Protein AF-0000000083083832 (afdb_homodimer)

Solvent-accessible surface area (backbone atoms only — not comparable to full-atom values): 29879 Å² total; per-residue (Å²): 130,64,40,68,63,53,58,75,76,55,56,65,69,58,46,46,51,51,30,51,52,35,50,40,64,41,46,78,62,74,61,56,59,35,73,31,31,33,68,53,80,40,39,27,40,30,32,33,64,40,65,42,25,43,28,40,63,69,58,39,48,31,32,31,52,76,46,65,32,46,76,48,71,73,54,61,58,45,36,78,41,62,53,75,33,76,40,30,37,38,38,29,31,35,31,36,52,62,66,36,41,63,63,30,46,33,49,29,16,44,12,12,10,14,8,28,44,20,30,52,43,41,50,48,36,49,71,62,72,37,86,53,40,45,25,36,48,75,47,35,52,62,71,37,42,70,50,41,40,49,7,17,46,47,19,67,18,39,38,61,52,81,35,52,68,60,36,42,69,40,39,66,54,37,21,62,57,38,70,31,57,46,55,23,36,41,41,41,47,64,65,35,52,94,81,38,52,34,34,35,50,31,82,46,56,70,51,44,49,43,29,48,74,40,61,35,46,28,39,30,42,47,61,54,53,50,72,57,39,54,53,38,32,45,57,45,37,74,77,39,68,81,46,41,30,29,41,33,56,94,53,43,79,87,52,41,52,62,63,55,44,93,54,38,44,31,42,34,26,50,54,36,54,46,42,27,52,47,40,46,62,48,77,43,61,43,59,87,93,53,79,79,77,79,78,68,71,82,124,128,65,38,68,63,52,58,76,74,54,55,65,70,58,45,45,51,50,31,51,51,35,49,41,65,41,46,77,61,74,60,58,58,35,74,31,30,33,66,52,82,38,40,26,40,29,32,34,63,40,64,41,25,42,27,42,61,69,59,38,48,32,30,32,51,76,46,65,33,48,76,47,71,72,55,64,58,44,36,78,42,63,54,76,32,77,40,31,35,38,36,26,32,34,28,34,51,62,65,34,41,63,63,30,44,34,47,30,15,43,12,13,10,12,8,28,44,20,32,52,44,41,50,47,37,47,72,63,71,36,86,51,41,44,24,36,48,75,46,34,52,63,74,38,42,70,51,41,41,49,8,18,45,47,20,66,17,39,41,59,51,80,36,53,67,61,35,42,68,41,38,67,54,36,20,62,56,39,71,31,58,46,54,22,37,41,41,40,45,63,65,34,53,94,82,38,53,33,35,35,49,31,83,44,56,70,50,44,48,43,29,48,76,40,60,34,46,28,39,32,42,47,60,55,54,50,72,60,41,53,52,37,32,45,58,46,37,73,76,39,70,81,47,42,30,30,40,32,55,92,53,44,80,86,54,40,52,62,63,54,44,93,54,38,44,32,43,33,27,50,53,35,52,46,40,27,51,47,42,46,64,49,76,41,61,43,59,88,92,54,78,78,76,78,78,68,71,83,125

Structure (mmCIF, N/CA/C/O backbone):
data_AF-0000000083083832-model_v1
#
loop_
_entity.id
_entity.type
_entity.pdbx_description
1 polymer 'Nicotinate-nucleotide pyrophosphorylase'
#
loop_
_atom_site.group_PDB
_atom_site.id
_atom_site.type_symbol
_atom_site.label_atom_id
_atom_site.label_alt_id
_atom_site.label_comp_id
_atom_site.label_asym_id
_atom_site.label_entity_id
_atom_site.label_seq_id
_atom_site.pdbx_PDB_ins_code
_atom_site.Cartn_x
_atom_site.Cartn_y
_atom_site.Cartn_z
_atom_site.occupancy
_atom_site.B_iso_or_equiv
_atom_site.auth_seq_id
_atom_site.auth_comp_id
_atom_site.auth_asym_id
_atom_site.auth_atom_id
_atom_site.pdbx_PDB_model_num
ATOM 1 N N . MET A 1 1 ? 22.641 -7.805 -8.258 1 63.34 1 MET A N 1
ATOM 2 C CA . MET A 1 1 ? 22.625 -6.77 -9.281 1 63.34 1 MET A CA 1
ATOM 3 C C . MET A 1 1 ? 22.922 -5.398 -8.68 1 63.34 1 MET A C 1
ATOM 5 O O . MET A 1 1 ? 22.547 -5.129 -7.535 1 63.34 1 MET A O 1
ATOM 9 N N . ASP A 1 2 ? 23.719 -4.633 -9.359 1 77.25 2 ASP A N 1
ATOM 10 C CA . ASP A 1 2 ? 24.016 -3.271 -8.914 1 77.25 2 ASP A CA 1
ATOM 11 C C . ASP A 1 2 ? 22.75 -2.422 -8.883 1 77.25 2 ASP A C 1
ATOM 13 O O . ASP A 1 2 ? 22.109 -2.199 -9.914 1 77.25 2 ASP A O 1
ATOM 17 N N . PRO A 1 3 ? 22.328 -2.035 -7.75 1 84.69 3 PRO A N 1
ATOM 18 C CA . PRO A 1 3 ? 21.078 -1.288 -7.613 1 84.69 3 PRO A CA 1
ATOM 19 C C . PRO A 1 3 ? 21.047 -0.027 -8.477 1 84.69 3 PRO A C 1
ATOM 21 O O . PRO A 1 3 ? 19.984 0.397 -8.914 1 84.69 3 PRO A O 1
ATOM 24 N N . GLU A 1 4 ? 22.219 0.484 -8.828 1 77.69 4 GLU A N 1
ATOM 25 C CA . GLU A 1 4 ? 22.234 1.71 -9.617 1 77.69 4 GLU A CA 1
ATOM 26 C C . GLU A 1 4 ? 21.766 1.449 -11.047 1 77.69 4 GLU A C 1
ATOM 28 O O . GLU A 1 4 ? 21.078 2.285 -11.641 1 77.69 4 GLU A O 1
ATOM 33 N N . GLY A 1 5 ? 22.047 0.253 -11.5 1 88.62 5 GLY A N 1
ATOM 34 C CA . GLY A 1 5 ? 21.656 -0.078 -12.859 1 88.62 5 GLY A CA 1
ATOM 35 C C . GLY A 1 5 ? 20.188 -0.43 -13 1 88.62 5 GLY A C 1
ATOM 36 O O . GLY A 1 5 ? 19.641 -0.444 -14.102 1 88.62 5 GLY A O 1
ATOM 37 N N . LEU A 1 6 ? 19.547 -0.534 -11.883 1 94 6 LEU A N 1
ATOM 38 C CA . LEU A 1 6 ? 18.156 -1.012 -11.898 1 94 6 LEU A CA 1
ATOM 39 C C . LEU A 1 6 ? 17.219 0.059 -12.445 1 94 6 LEU A C 1
ATOM 41 O O . LEU A 1 6 ? 16.141 -0.257 -12.953 1 94 6 LEU A O 1
ATOM 45 N N . ALA A 1 7 ? 17.656 1.309 -12.344 1 93.25 7 ALA A N 1
ATOM 46 C CA . ALA A 1 7 ? 16.828 2.414 -12.812 1 93.25 7 ALA A CA 1
ATOM 47 C C . ALA A 1 7 ? 16.578 2.312 -14.312 1 93.25 7 ALA A C 1
ATOM 49 O O . ALA A 1 7 ? 15.578 2.834 -14.82 1 93.25 7 ALA A O 1
ATOM 50 N N . LEU A 1 8 ? 17.453 1.637 -15.047 1 94 8 LEU A N 1
ATOM 51 C CA . LEU A 1 8 ? 17.344 1.483 -16.484 1 94 8 LEU A CA 1
ATOM 52 C C . LEU A 1 8 ? 16.125 0.621 -16.844 1 94 8 LEU A C 1
ATOM 54 O O . LEU A 1 8 ? 15.664 0.638 -17.984 1 94 8 LEU A O 1
ATOM 58 N N . LEU A 1 9 ? 15.641 -0.101 -15.891 1 93.56 9 LEU A N 1
ATOM 59 C CA . LEU A 1 9 ? 14.492 -0.973 -16.125 1 93.56 9 LEU A CA 1
ATOM 60 C C . LEU A 1 9 ? 13.203 -0.164 -16.219 1 93.56 9 LEU A C 1
ATOM 62 O O . LEU A 1 9 ? 12.172 -0.68 -16.656 1 93.56 9 LEU A O 1
ATOM 66 N N . LEU A 1 10 ? 13.242 1.105 -15.766 1 96.12 10 LEU A N 1
ATOM 67 C CA . LEU A 1 10 ? 12.031 1.914 -15.641 1 96.12 10 LEU A CA 1
ATOM 68 C C . LEU A 1 10 ? 11.867 2.834 -16.844 1 96.12 10 LEU A C 1
ATOM 70 O O . LEU A 1 10 ? 12.664 3.756 -17.047 1 96.12 10 LEU A O 1
ATOM 74 N N . PRO A 1 11 ? 10.836 2.646 -17.656 1 94.88 11 PRO A N 1
ATOM 75 C CA . PRO A 1 11 ? 10.641 3.559 -18.797 1 94.88 11 PRO A CA 1
ATOM 76 C C . PRO A 1 11 ? 10.359 4.996 -18.344 1 94.88 11 PRO A C 1
ATOM 78 O O . PRO A 1 11 ? 9.438 5.238 -17.562 1 94.88 11 PRO A O 1
ATOM 81 N N . PRO A 1 12 ? 11.055 5.918 -18.875 1 94.69 12 PRO A N 1
ATOM 82 C CA . PRO A 1 12 ? 10.898 7.309 -18.438 1 94.69 12 PRO A CA 1
ATOM 83 C C . PRO A 1 12 ? 9.477 7.828 -18.609 1 94.69 12 PRO A C 1
ATOM 85 O O . PRO A 1 12 ? 8.977 8.555 -17.734 1 94.69 12 PRO A O 1
ATOM 88 N N . ALA A 1 13 ? 8.797 7.422 -19.688 1 96.31 13 ALA A N 1
ATOM 89 C CA . ALA A 1 13 ? 7.434 7.883 -19.906 1 96.31 13 ALA A CA 1
ATOM 90 C C . ALA A 1 13 ? 6.488 7.355 -18.828 1 96.31 13 ALA A C 1
ATOM 92 O O . ALA A 1 13 ? 5.578 8.062 -18.406 1 96.31 13 ALA A O 1
ATOM 93 N N . THR A 1 14 ? 6.711 6.117 -18.438 1 96.31 14 THR A N 1
ATOM 94 C CA . THR A 1 14 ? 5.898 5.523 -17.375 1 96.31 14 THR A CA 1
ATOM 95 C C . THR A 1 14 ? 6.141 6.234 -16.047 1 96.31 14 THR A C 1
ATOM 97 O O . THR A 1 14 ? 5.191 6.531 -15.312 1 96.31 14 THR A O 1
ATOM 100 N N . LEU A 1 15 ? 7.406 6.559 -15.734 1 96.5 15 LEU A N 1
ATOM 101 C CA . LEU A 1 15 ? 7.746 7.273 -14.508 1 96.5 15 LEU A CA 1
ATOM 102 C C . LEU A 1 15 ? 7.07 8.641 -14.469 1 96.5 15 LEU A C 1
ATOM 104 O O . LEU A 1 15 ? 6.484 9.016 -13.453 1 96.5 15 LEU A O 1
ATOM 108 N N . ALA A 1 16 ? 7.121 9.328 -15.547 1 97.38 16 ALA A N 1
ATOM 109 C CA . ALA A 1 16 ? 6.523 10.664 -15.633 1 97.38 16 ALA A CA 1
ATOM 110 C C . ALA A 1 16 ? 5.008 10.594 -15.461 1 97.38 16 ALA A C 1
ATOM 112 O O . ALA A 1 16 ? 4.418 11.422 -14.773 1 97.38 16 ALA A O 1
ATOM 113 N N . ALA A 1 17 ? 4.395 9.578 -16.094 1 97.62 17 ALA A N 1
ATOM 114 C CA . ALA A 1 17 ? 2.943 9.43 -16.031 1 97.62 17 ALA A CA 1
ATOM 115 C C . ALA A 1 17 ? 2.492 9.094 -14.609 1 97.62 17 ALA A C 1
ATOM 117 O O . ALA A 1 17 ? 1.48 9.609 -14.125 1 97.62 17 ALA A O 1
ATOM 118 N N . LEU A 1 18 ? 3.203 8.234 -13.961 1 97.81 18 LEU A N 1
ATOM 119 C CA . LEU A 1 18 ? 2.889 7.887 -12.578 1 97.81 18 LEU A CA 1
ATOM 120 C C . LEU A 1 18 ? 3.023 9.109 -11.672 1 97.81 18 LEU A C 1
ATOM 122 O O . LEU A 1 18 ? 2.117 9.406 -10.891 1 97.81 18 LEU A O 1
ATOM 126 N N . ALA A 1 19 ? 4.16 9.82 -11.789 1 98.5 19 ALA A N 1
ATOM 127 C CA . ALA A 1 19 ? 4.395 11.008 -10.984 1 98.5 19 ALA A CA 1
ATOM 128 C C . ALA A 1 19 ? 3.277 12.031 -11.172 1 98.5 19 ALA A C 1
ATOM 130 O O . ALA A 1 19 ? 2.754 12.578 -10.203 1 98.5 19 ALA A O 1
ATOM 131 N N . ASP A 1 20 ? 2.916 12.25 -12.422 1 98.31 20 ASP A N 1
ATOM 132 C CA . ASP A 1 20 ? 1.857 13.203 -12.742 1 98.31 20 ASP A CA 1
ATOM 133 C C . ASP A 1 20 ? 0.532 12.789 -12.109 1 98.31 20 ASP A C 1
ATOM 135 O O . ASP A 1 20 ? -0.168 13.617 -11.523 1 98.31 20 ASP A O 1
ATOM 139 N N . SER A 1 21 ? 0.198 11.5 -12.227 1 98.25 21 SER A N 1
ATOM 140 C CA . SER A 1 21 ? -1.062 11 -11.688 1 98.25 21 SER A CA 1
ATOM 141 C C . SER A 1 21 ? -1.106 11.133 -10.172 1 98.25 21 SER A C 1
ATOM 143 O O . SER A 1 21 ? -2.146 11.469 -9.602 1 98.25 21 SER A O 1
ATOM 145 N N . TRP A 1 22 ? -0.022 10.859 -9.531 1 98.56 22 TRP A N 1
ATOM 146 C CA . TRP A 1 22 ? 0.036 10.93 -8.078 1 98.56 22 TRP A CA 1
ATOM 147 C C . TRP A 1 22 ? -0.077 12.375 -7.602 1 98.56 22 TRP A C 1
ATOM 149 O O . TRP A 1 22 ? -0.753 12.656 -6.609 1 98.56 22 TRP A O 1
ATOM 159 N N . LEU A 1 23 ? 0.558 13.32 -8.312 1 98.56 23 LEU A N 1
ATOM 160 C CA . LEU A 1 23 ? 0.47 14.734 -7.973 1 98.56 23 LEU A CA 1
ATOM 161 C C . LEU A 1 23 ? -0.949 15.258 -8.18 1 98.56 23 LEU A C 1
ATOM 163 O O . LEU A 1 23 ? -1.453 16.031 -7.359 1 98.56 23 LEU A O 1
ATOM 167 N N . ARG A 1 24 ? -1.598 14.789 -9.219 1 97.69 24 ARG A N 1
ATOM 168 C CA . ARG A 1 24 ? -2.973 15.211 -9.477 1 97.69 24 ARG A CA 1
ATOM 169 C C . ARG A 1 24 ? -3.922 14.664 -8.414 1 97.69 24 ARG A C 1
ATOM 171 O O . ARG A 1 24 ? -4.879 15.336 -8.031 1 97.69 24 ARG A O 1
ATOM 178 N N . GLU A 1 25 ? -3.695 13.438 -7.973 1 97.81 25 GLU A N 1
ATOM 179 C CA . GLU A 1 25 ? -4.48 12.875 -6.875 1 97.81 25 GLU A CA 1
ATOM 180 C C . GLU A 1 25 ? -4.371 13.75 -5.625 1 97.81 25 GLU A C 1
ATOM 182 O O . GLU A 1 25 ? -5.367 13.977 -4.934 1 97.81 25 GLU A O 1
ATOM 187 N N . ASP A 1 26 ? -3.148 14.258 -5.367 1 98 26 ASP A N 1
ATOM 188 C CA . ASP A 1 26 ? -2.867 14.992 -4.137 1 98 26 ASP A CA 1
ATOM 189 C C . ASP A 1 26 ? -3.301 16.453 -4.25 1 98 26 ASP A C 1
ATOM 191 O O . ASP A 1 26 ? -3.557 17.109 -3.24 1 98 26 ASP A O 1
ATOM 195 N N . CYS A 1 27 ? -3.342 16.938 -5.496 1 97.44 27 CYS A N 1
ATOM 196 C CA . CYS A 1 27 ? -3.703 18.344 -5.734 1 97.44 27 CYS A CA 1
ATOM 197 C C . CYS A 1 27 ? -4.566 18.469 -6.984 1 97.44 27 CYS A C 1
ATOM 199 O O . CYS A 1 27 ? -4.129 19.031 -7.988 1 97.44 27 CYS A O 1
ATOM 201 N N . PRO A 1 28 ? -5.844 18.062 -6.922 1 95.12 28 PRO A N 1
ATOM 202 C CA . PRO A 1 28 ? -6.707 18.094 -8.109 1 95.12 28 PRO A CA 1
ATOM 203 C C . PRO A 1 28 ? -7.238 19.5 -8.398 1 95.12 28 PRO A C 1
ATOM 205 O O . PRO A 1 28 ? -7.699 19.766 -9.508 1 95.12 28 PRO A O 1
ATOM 208 N N . GLY A 1 29 ? -7.238 20.422 -7.418 1 94.62 29 GLY A N 1
ATOM 209 C CA . GLY A 1 29 ? -7.719 21.797 -7.543 1 94.62 29 GLY A CA 1
ATOM 210 C C . GLY A 1 29 ? -6.684 22.828 -7.148 1 94.62 29 GLY A C 1
ATOM 211 O O . GLY A 1 29 ? -5.48 22.562 -7.227 1 94.62 29 GLY A O 1
ATOM 212 N N . PRO A 1 30 ? -7.129 24 -6.824 1 93.44 30 PRO A N 1
ATOM 213 C CA . PRO A 1 30 ? -6.16 25.031 -6.441 1 93.44 30 PRO A CA 1
ATOM 214 C C . PRO A 1 30 ? -5.387 24.672 -5.176 1 93.44 30 PRO A C 1
ATOM 216 O O . PRO A 1 30 ? -5.957 24.109 -4.234 1 93.44 30 PRO A O 1
ATOM 219 N N . ASN A 1 31 ? -4.215 24.938 -5.188 1 94.75 31 ASN A N 1
ATOM 220 C CA . ASN A 1 31 ? -3.346 24.766 -4.027 1 94.75 31 ASN A CA 1
ATOM 221 C C . ASN A 1 31 ? -3.232 26.047 -3.209 1 94.75 31 ASN A C 1
ATOM 223 O O . ASN A 1 31 ? -2.297 26.828 -3.398 1 94.75 31 ASN A O 1
ATOM 227 N N . HIS A 1 32 ? -4 26.188 -2.238 1 93.12 32 HIS A N 1
ATOM 228 C CA . HIS A 1 32 ? -4.055 27.406 -1.443 1 93.12 32 HIS A CA 1
ATOM 229 C C . HIS A 1 32 ? -2.793 27.578 -0.606 1 93.12 32 HIS A C 1
ATOM 231 O O . HIS A 1 32 ? -2.346 28.703 -0.372 1 93.12 32 HIS A O 1
ATOM 237 N N . ALA A 1 33 ? -2.238 26.516 -0.199 1 93.31 33 ALA A N 1
ATOM 238 C CA . ALA A 1 33 ? -1.055 26.562 0.656 1 93.31 33 ALA A CA 1
ATOM 239 C C . ALA A 1 33 ? 0.126 27.188 -0.075 1 93.31 33 ALA A C 1
ATOM 241 O O . ALA A 1 33 ? 1.067 27.672 0.557 1 93.31 33 ALA A O 1
ATOM 242 N N . ALA A 1 34 ? 0.085 27.188 -1.36 1 94.12 34 ALA A N 1
ATOM 243 C CA . ALA A 1 34 ? 1.149 27.781 -2.166 1 94.12 34 ALA A CA 1
ATOM 244 C C . ALA A 1 34 ? 1.252 29.281 -1.918 1 94.12 34 ALA A C 1
ATOM 246 O O . ALA A 1 34 ? 2.342 29.844 -1.99 1 94.12 34 ALA A O 1
ATOM 247 N N . LEU A 1 35 ? 0.175 29.906 -1.608 1 93.12 35 LEU A N 1
ATOM 248 C CA . LEU A 1 35 ? 0.167 31.344 -1.366 1 93.12 35 LEU A CA 1
ATOM 249 C C . LEU A 1 35 ? 0.723 31.672 0.017 1 93.12 35 LEU A C 1
ATOM 251 O O . LEU A 1 35 ? 1.109 32.812 0.286 1 93.12 35 LEU A O 1
ATOM 255 N N . VAL A 1 36 ? 0.769 30.672 0.86 1 91.44 36 VAL A N 1
ATOM 256 C CA . VAL A 1 36 ? 1.348 30.828 2.189 1 91.44 36 VAL A CA 1
ATOM 257 C C . VAL A 1 36 ? 2.871 30.797 2.1 1 91.44 36 VAL A C 1
ATOM 259 O O . VAL A 1 36 ? 3.561 31.594 2.744 1 91.44 36 VAL A O 1
ATOM 262 N N . THR A 1 37 ? 3.369 29.938 1.309 1 92.5 37 THR A N 1
ATOM 263 C CA . THR A 1 37 ? 4.805 29.672 1.259 1 92.5 37 THR A CA 1
ATOM 264 C C . THR A 1 37 ? 5.488 30.578 0.244 1 92.5 37 THR A C 1
ATOM 266 O O . THR A 1 37 ? 6.652 30.953 0.417 1 92.5 37 THR A O 1
ATOM 269 N N . GLY A 1 38 ? 4.754 30.906 -0.84 1 93.12 38 GLY A N 1
ATOM 270 C CA . GLY A 1 38 ? 5.348 31.688 -1.91 1 93.12 38 GLY A CA 1
ATOM 271 C C . GLY A 1 38 ? 6.266 30.875 -2.807 1 93.12 38 GLY A C 1
ATOM 272 O O . GLY A 1 38 ? 6.293 29.641 -2.727 1 93.12 38 GLY A O 1
ATOM 273 N N . ALA A 1 39 ? 7.004 31.609 -3.688 1 94.38 39 ALA A N 1
ATOM 274 C CA . ALA A 1 39 ? 7.762 30.938 -4.738 1 94.38 39 ALA A CA 1
ATOM 275 C C . ALA A 1 39 ? 9.25 31.266 -4.645 1 94.38 39 ALA A C 1
ATOM 277 O O . ALA A 1 39 ? 9.984 31.109 -5.617 1 94.38 39 ALA A O 1
ATOM 278 N N . ALA A 1 40 ? 9.688 31.75 -3.492 1 94.19 40 ALA A N 1
ATOM 279 C CA . ALA A 1 40 ? 11.109 32.062 -3.346 1 94.19 40 ALA A CA 1
ATOM 280 C C . ALA A 1 40 ? 11.953 30.797 -3.471 1 94.19 40 ALA A C 1
ATOM 282 O O . ALA A 1 40 ? 11.523 29.703 -3.076 1 94.19 40 ALA A O 1
ATOM 283 N N . PRO A 1 41 ? 13.125 30.969 -4.078 1 95.38 41 PRO A N 1
ATOM 284 C CA . PRO A 1 41 ? 14.016 29.812 -4.102 1 95.38 41 PRO A CA 1
ATOM 285 C C . PRO A 1 41 ? 14.281 29.25 -2.707 1 95.38 41 PRO A C 1
ATOM 287 O O . PRO A 1 41 ? 14.445 30 -1.749 1 95.38 41 PRO A O 1
ATOM 290 N N . ALA A 1 42 ? 14.242 27.938 -2.623 1 95.5 42 ALA A N 1
ATOM 291 C CA . ALA A 1 42 ? 14.414 27.266 -1.337 1 95.5 42 ALA A CA 1
ATOM 292 C C . ALA A 1 42 ? 15.148 25.938 -1.503 1 95.5 42 ALA A C 1
ATOM 294 O O . ALA A 1 42 ? 15.375 25.484 -2.627 1 95.5 42 ALA A O 1
ATOM 295 N N . GLN A 1 43 ? 15.578 25.438 -0.374 1 96.19 43 GLN A N 1
ATOM 296 C CA . GLN A 1 43 ? 16.234 24.141 -0.305 1 96.19 43 GLN A CA 1
ATOM 297 C C . GLN A 1 43 ? 15.695 23.297 0.852 1 96.19 43 GLN A C 1
ATOM 299 O O . GLN A 1 43 ? 15.352 23.844 1.905 1 96.19 43 GLN A O 1
ATOM 304 N N . ALA A 1 44 ? 15.633 22.062 0.589 1 97.25 44 ALA A N 1
ATOM 305 C CA . ALA A 1 44 ? 15.188 21.125 1.619 1 97.25 44 ALA A CA 1
ATOM 306 C C . ALA A 1 44 ? 16.109 19.922 1.711 1 97.25 44 ALA A C 1
ATOM 308 O O . ALA A 1 44 ? 16.656 19.469 0.701 1 97.25 44 ALA A O 1
ATOM 309 N N . ALA A 1 45 ? 16.312 19.453 2.889 1 97.75 45 ALA A N 1
ATOM 310 C CA . ALA A 1 45 ? 17.094 18.25 3.133 1 97.75 45 ALA A CA 1
ATOM 311 C C . ALA A 1 45 ? 16.188 17.047 3.387 1 97.75 45 ALA A C 1
ATOM 313 O O . ALA A 1 45 ? 15.25 17.125 4.184 1 97.75 45 ALA A O 1
ATOM 314 N N . LEU A 1 46 ? 16.453 16 2.67 1 98.12 46 LEU A N 1
ATOM 315 C CA . LEU A 1 46 ? 15.766 14.734 2.883 1 98.12 46 LEU A CA 1
ATOM 316 C C . LEU A 1 46 ? 16.484 13.891 3.934 1 98.12 46 LEU A C 1
ATOM 318 O O . LEU A 1 46 ? 17.672 13.594 3.787 1 98.12 46 LEU A O 1
ATOM 322 N N . TRP A 1 47 ? 15.719 13.484 4.934 1 97.75 47 TRP A N 1
ATOM 323 C CA . TRP A 1 47 ? 16.297 12.742 6.043 1 97.75 47 TRP A CA 1
ATOM 324 C C . TRP A 1 47 ? 15.648 11.367 6.18 1 97.75 47 TRP A C 1
ATOM 326 O O . TRP A 1 47 ? 14.422 11.242 6.129 1 97.75 47 TRP A O 1
ATOM 336 N N . ALA A 1 48 ? 16.484 10.352 6.34 1 97.56 48 ALA A N 1
ATOM 337 C CA . ALA A 1 48 ? 16 9.039 6.762 1 97.56 48 ALA A CA 1
ATOM 338 C C . ALA A 1 48 ? 15.969 8.93 8.281 1 97.56 48 ALA A C 1
ATOM 340 O O . ALA A 1 48 ? 17 9.062 8.945 1 97.56 48 ALA A O 1
ATOM 341 N N . LYS A 1 49 ? 14.812 8.633 8.789 1 95.94 49 LYS A N 1
ATOM 342 C CA . LYS A 1 49 ? 14.625 8.641 10.242 1 95.94 49 LYS A CA 1
ATOM 343 C C . LYS A 1 49 ? 14.422 7.227 10.781 1 95.94 49 LYS A C 1
ATOM 345 O O . LYS A 1 49 ? 14.219 7.035 11.977 1 95.94 49 LYS A O 1
ATOM 350 N N . SER A 1 50 ? 14.422 6.211 10.016 1 94.62 50 SER A N 1
ATOM 351 C CA . SER A 1 50 ? 14.391 4.805 10.406 1 94.62 50 SER A CA 1
ATOM 352 C C . SER A 1 50 ? 15.398 3.984 9.602 1 94.62 50 SER A C 1
ATOM 354 O O . SER A 1 50 ? 15.82 4.402 8.523 1 94.62 50 SER A O 1
ATOM 356 N N . PRO A 1 51 ? 15.875 2.896 10.148 1 97.38 51 PRO A N 1
ATOM 357 C CA . PRO A 1 51 ? 16.828 2.049 9.422 1 97.38 51 PRO A CA 1
ATOM 358 C C . PRO A 1 51 ? 16.172 1.285 8.273 1 97.38 51 PRO A C 1
ATOM 360 O O . PRO A 1 51 ? 14.961 1.078 8.273 1 97.38 51 PRO A O 1
ATOM 363 N N . GLY A 1 52 ? 17.031 0.896 7.293 1 97.94 52 GLY A N 1
ATOM 364 C CA . GLY A 1 52 ? 16.578 0.095 6.168 1 97.94 52 GLY A CA 1
ATOM 365 C C . GLY A 1 52 ? 17.422 0.287 4.922 1 97.94 52 GLY A C 1
ATOM 366 O O . GLY A 1 52 ? 18.641 0.525 5.012 1 97.94 52 GLY A O 1
ATOM 367 N N . VAL A 1 53 ? 16.766 0.072 3.803 1 98.25 53 VAL A N 1
ATOM 368 C CA . VAL A 1 53 ? 17.453 0.183 2.514 1 98.25 53 VAL A CA 1
ATOM 369 C C . VAL A 1 53 ? 16.812 1.308 1.695 1 98.25 53 VAL A C 1
ATOM 371 O O . VAL A 1 53 ? 15.594 1.368 1.551 1 98.25 53 VAL A O 1
ATOM 374 N N . LEU A 1 54 ? 17.656 2.205 1.216 1 98.25 54 LEU A N 1
ATOM 375 C CA . LEU A 1 54 ? 17.172 3.283 0.359 1 98.25 54 LEU A CA 1
ATOM 376 C C . LEU A 1 54 ? 16.734 2.742 -0.998 1 98.25 54 LEU A C 1
ATOM 378 O O . LEU A 1 54 ? 17.516 2.104 -1.7 1 98.25 54 LEU A O 1
ATOM 382 N N . ALA A 1 55 ? 15.508 2.947 -1.337 1 98.56 55 ALA A N 1
ATOM 383 C CA . ALA A 1 55 ? 14.977 2.545 -2.641 1 98.56 55 ALA A CA 1
ATOM 384 C C . ALA A 1 55 ? 13.891 3.502 -3.111 1 98.56 55 ALA A C 1
ATOM 386 O O . ALA A 1 55 ? 13.062 3.953 -2.316 1 98.56 55 ALA A O 1
ATOM 387 N N . GLY A 1 56 ? 13.922 3.803 -4.418 1 98.5 56 GLY A N 1
ATOM 388 C CA . GLY A 1 56 ? 12.867 4.609 -5.008 1 98.5 56 GLY A CA 1
ATOM 389 C C . GLY A 1 56 ? 13.352 5.953 -5.516 1 98.5 56 GLY A C 1
ATOM 390 O O . GLY A 1 56 ? 12.547 6.848 -5.789 1 98.5 56 GLY A O 1
ATOM 391 N N . ARG A 1 57 ? 14.648 6.133 -5.66 1 98.38 57 ARG A N 1
ATOM 392 C 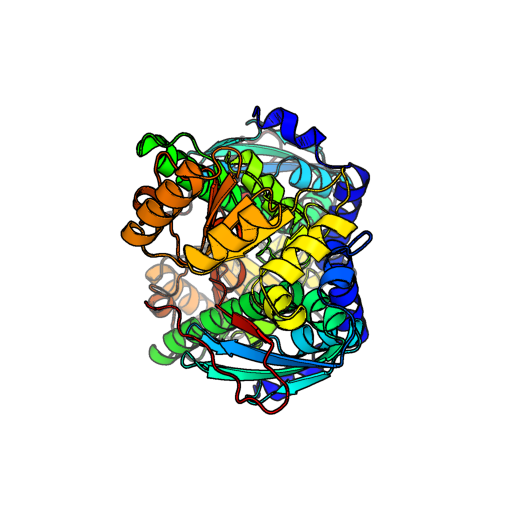CA . ARG A 1 57 ? 15.227 7.387 -6.129 1 98.38 57 ARG A CA 1
ATOM 393 C C . ARG A 1 57 ? 14.617 7.805 -7.465 1 98.38 57 ARG A C 1
ATOM 395 O O . ARG A 1 57 ? 14.25 8.969 -7.648 1 98.38 57 ARG A O 1
ATOM 402 N N . PRO A 1 58 ? 14.422 6.848 -8.414 1 98.25 58 PRO A N 1
ATOM 403 C CA . PRO A 1 58 ? 13.883 7.277 -9.711 1 98.25 58 PRO A CA 1
ATOM 404 C C . PRO A 1 58 ? 12.484 7.867 -9.594 1 98.25 58 PRO A C 1
ATOM 406 O O . PRO A 1 58 ? 12.148 8.812 -10.312 1 98.25 58 PRO A O 1
ATOM 409 N N . PHE A 1 59 ? 11.688 7.281 -8.727 1 98.75 59 PHE A N 1
ATOM 410 C CA . PHE A 1 59 ? 10.336 7.781 -8.547 1 98.75 59 PHE A CA 1
ATOM 411 C C . PHE A 1 59 ? 10.344 9.141 -7.859 1 98.75 59 PHE A C 1
ATOM 413 O O . PHE A 1 59 ? 9.602 10.047 -8.242 1 98.75 59 PHE A O 1
ATOM 420 N N . PHE A 1 60 ? 11.195 9.281 -6.797 1 98.81 60 PHE A N 1
ATOM 421 C CA . PHE A 1 60 ? 11.391 10.539 -6.098 1 98.81 60 PHE A CA 1
ATOM 422 C C . PHE A 1 60 ? 11.82 11.641 -7.066 1 98.81 60 PHE A C 1
ATOM 424 O O . PHE A 1 60 ? 11.258 12.734 -7.062 1 98.81 60 PHE A O 1
ATOM 431 N N . ASP A 1 61 ? 12.727 11.344 -7.961 1 98.56 61 ASP A N 1
ATOM 432 C CA . ASP A 1 61 ? 13.219 12.258 -8.984 1 98.56 61 ASP A CA 1
ATOM 433 C C . ASP A 1 61 ? 12.094 12.664 -9.938 1 98.56 61 ASP A C 1
ATOM 435 O O . ASP A 1 61 ? 11.953 13.844 -10.273 1 98.56 61 ASP A O 1
ATOM 439 N N . ALA A 1 62 ? 11.328 11.688 -10.375 1 98.75 62 ALA A N 1
ATOM 440 C CA . ALA A 1 62 ? 10.266 11.945 -11.344 1 98.75 62 ALA A CA 1
ATOM 441 C C . ALA A 1 62 ? 9.227 12.906 -10.773 1 98.75 62 ALA A C 1
ATOM 443 O O . ALA A 1 62 ? 8.727 13.781 -11.484 1 98.75 62 ALA A O 1
ATOM 444 N N . ILE A 1 63 ? 8.914 12.742 -9.523 1 98.88 63 ILE A N 1
ATOM 445 C CA . ILE A 1 63 ? 7.918 13.594 -8.875 1 98.88 63 ILE A CA 1
ATOM 446 C C . ILE A 1 63 ? 8.422 15.031 -8.828 1 98.88 63 ILE A C 1
ATOM 448 O O . ILE A 1 63 ? 7.715 15.961 -9.227 1 98.88 63 ILE A O 1
ATOM 452 N N . PHE A 1 64 ? 9.633 15.234 -8.352 1 98.81 64 PHE A N 1
ATOM 453 C CA . PHE A 1 64 ? 10.148 16.594 -8.203 1 98.81 64 PHE A CA 1
ATOM 454 C C . PHE A 1 64 ? 10.453 17.203 -9.562 1 98.81 64 PHE A C 1
ATOM 456 O O . PHE A 1 64 ? 10.359 18.422 -9.734 1 98.81 64 PHE A O 1
ATOM 463 N N . ALA A 1 65 ? 10.742 16.391 -10.578 1 98.38 65 ALA A N 1
ATOM 464 C CA . ALA A 1 65 ? 10.883 16.891 -11.945 1 98.38 65 ALA A CA 1
ATOM 465 C C . ALA A 1 65 ? 9.578 17.5 -12.445 1 98.38 65 ALA A C 1
ATOM 467 O O . ALA A 1 65 ? 9.586 18.516 -13.156 1 98.38 65 ALA A O 1
ATOM 468 N N . GLN A 1 66 ? 8.453 16.938 -12.094 1 98.19 66 GLN A N 1
ATOM 469 C CA . GLN A 1 66 ? 7.141 17.406 -12.539 1 98.19 66 GLN A CA 1
ATOM 470 C C . GLN A 1 66 ? 6.816 18.781 -11.953 1 98.19 66 GLN A C 1
ATOM 472 O O . GLN A 1 66 ? 5.934 19.469 -12.453 1 98.19 66 GLN A O 1
ATOM 477 N N . VAL A 1 67 ? 7.535 19.125 -10.867 1 97.75 67 VAL A N 1
ATOM 478 C CA . VAL A 1 67 ? 7.188 20.391 -10.211 1 97.75 67 VAL A CA 1
ATOM 479 C C . VAL A 1 67 ? 8.375 21.344 -10.258 1 97.75 67 VAL A C 1
ATOM 481 O O . VAL A 1 67 ? 8.539 22.188 -9.375 1 97.75 67 VAL A O 1
ATOM 484 N N . ASN A 1 68 ? 9.258 21.109 -11.141 1 96 68 ASN A N 1
ATOM 485 C CA . ASN A 1 68 ? 10.352 22.016 -11.453 1 96 68 ASN A CA 1
ATOM 486 C C . ASN A 1 68 ? 11.32 22.156 -10.273 1 96 68 ASN A C 1
ATOM 488 O O . ASN A 1 68 ? 11.719 23.266 -9.922 1 96 68 ASN A O 1
ATOM 492 N N . CYS A 1 69 ? 11.594 21.125 -9.625 1 98.12 69 CYS A N 1
ATOM 493 C CA . CYS A 1 69 ? 12.602 21.047 -8.57 1 98.12 69 CYS A CA 1
ATOM 494 C C . CYS A 1 69 ? 13.727 20.094 -8.953 1 98.12 69 CYS A C 1
ATOM 496 O O . CYS A 1 69 ? 13.547 19.25 -9.836 1 98.12 69 CYS A O 1
ATOM 498 N N . GLN A 1 70 ? 14.859 20.234 -8.312 1 98.12 70 GLN A N 1
ATOM 499 C CA . GLN A 1 70 ? 16.047 19.422 -8.602 1 98.12 70 GLN A CA 1
ATOM 500 C C . GLN A 1 70 ? 16.5 18.656 -7.367 1 98.12 70 GLN A C 1
ATOM 502 O O . GLN A 1 70 ? 16.578 19.219 -6.27 1 98.12 70 GLN A O 1
ATOM 507 N N . VAL A 1 71 ? 16.812 17.422 -7.574 1 98.62 71 VAL A N 1
ATOM 508 C CA . VAL A 1 71 ? 17.25 16.547 -6.484 1 98.62 71 VAL A CA 1
ATOM 509 C C . VAL A 1 71 ? 18.734 16.266 -6.602 1 98.62 71 VAL A C 1
ATOM 511 O O . VAL A 1 71 ? 19.25 16.016 -7.699 1 98.62 71 VAL A O 1
ATOM 514 N N . SER A 1 72 ? 19.453 16.359 -5.539 1 98.38 72 SER A N 1
ATOM 515 C CA . SER A 1 72 ? 20.859 15.945 -5.426 1 98.38 72 SER A CA 1
ATOM 516 C C . SER A 1 72 ? 21.016 14.867 -4.359 1 98.38 72 SER A C 1
ATOM 518 O O . SER A 1 72 ? 20.906 15.148 -3.164 1 98.38 72 SER A O 1
ATOM 520 N N . TRP A 1 73 ? 21.328 13.711 -4.809 1 97.94 73 TRP A N 1
ATOM 521 C CA . TRP A 1 73 ? 21.422 12.578 -3.891 1 97.94 73 TRP A CA 1
ATOM 522 C C . TRP A 1 73 ? 22.812 12.516 -3.246 1 97.94 73 TRP A C 1
ATOM 524 O O . TRP A 1 73 ? 23.828 12.734 -3.914 1 97.94 73 TRP A O 1
ATOM 534 N N . LEU A 1 74 ? 22.859 12.164 -1.967 1 97.88 74 LEU A N 1
ATOM 535 C CA . LEU A 1 74 ? 24.109 11.992 -1.221 1 97.88 74 LEU A CA 1
ATOM 536 C C . LEU A 1 74 ? 24.438 10.516 -1.062 1 97.88 74 LEU A C 1
ATOM 538 O O . LEU A 1 74 ? 25.578 10.164 -0.744 1 97.88 74 LEU A O 1
ATOM 542 N N . LEU A 1 75 ? 23.438 9.664 -1.203 1 96.75 75 LEU A N 1
ATOM 543 C CA . LEU A 1 75 ? 23.594 8.211 -1.131 1 96.75 75 LEU A CA 1
ATOM 544 C C . LEU A 1 75 ? 23.062 7.539 -2.389 1 96.75 75 LEU A C 1
ATOM 546 O O . LEU A 1 75 ? 22.031 7.961 -2.932 1 96.75 75 LEU A O 1
ATOM 550 N N . PRO A 1 76 ? 23.688 6.535 -2.83 1 96.31 76 PRO A N 1
ATOM 551 C CA . PRO A 1 76 ? 23.188 5.812 -4.004 1 96.31 76 PRO A CA 1
ATOM 552 C C . PRO A 1 76 ? 22.016 4.895 -3.682 1 96.31 76 PRO A C 1
ATOM 554 O O . PRO A 1 76 ? 21.781 4.57 -2.516 1 96.31 76 PRO A O 1
ATOM 557 N N . GLU A 1 77 ? 21.328 4.5 -4.703 1 97.25 77 GLU A N 1
ATOM 558 C CA . GLU A 1 77 ? 20.266 3.514 -4.598 1 97.25 77 GLU A CA 1
ATOM 559 C C . GLU A 1 77 ? 20.766 2.229 -3.941 1 97.25 77 GLU A C 1
ATOM 561 O O . GLU A 1 77 ? 21.859 1.759 -4.242 1 97.25 77 GLU A O 1
ATOM 566 N N . GLY A 1 78 ? 19.984 1.679 -2.982 1 97.44 78 GLY A N 1
ATOM 567 C CA . GLY A 1 78 ? 20.359 0.423 -2.35 1 97.44 78 GLY A CA 1
ATOM 568 C C . GLY A 1 78 ? 21.203 0.608 -1.105 1 97.44 78 GLY A C 1
ATOM 569 O O . GLY A 1 78 ? 21.547 -0.367 -0.438 1 97.44 78 GLY A O 1
ATOM 570 N N . SER A 1 79 ? 21.469 1.82 -0.694 1 97.19 79 SER A N 1
ATOM 571 C CA . SER A 1 79 ? 22.281 2.096 0.485 1 97.19 79 SER A CA 1
ATOM 572 C C . SER A 1 79 ? 21.578 1.647 1.761 1 97.19 79 SER A C 1
ATOM 5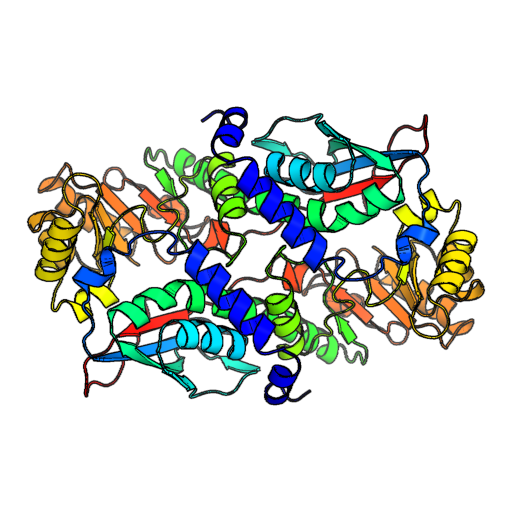74 O O . SER A 1 79 ? 20.359 1.816 1.897 1 97.19 79 SER A O 1
ATOM 576 N N . LYS A 1 80 ? 22.406 1.119 2.666 1 97.31 80 LYS A N 1
ATOM 577 C CA . LYS A 1 80 ? 21.906 0.883 4.02 1 97.31 80 LYS A CA 1
ATOM 578 C C . LYS A 1 80 ? 21.781 2.189 4.793 1 97.31 80 LYS A C 1
ATOM 580 O O . LYS A 1 80 ? 22.688 3.021 4.773 1 97.31 80 LYS A O 1
ATOM 585 N N . LEU A 1 81 ? 20.625 2.314 5.383 1 97.31 81 LEU A N 1
ATOM 586 C CA . LEU A 1 81 ? 20.328 3.553 6.098 1 97.31 81 LEU A CA 1
ATOM 587 C C . LEU A 1 81 ? 20.516 3.371 7.602 1 97.31 81 LEU A C 1
ATOM 589 O O . LEU A 1 81 ? 19.969 2.438 8.188 1 97.31 81 LEU A O 1
ATOM 593 N N . ALA A 1 82 ? 21.297 4.238 8.234 1 94.31 82 ALA A N 1
ATOM 594 C CA . ALA A 1 82 ? 21.422 4.395 9.68 1 94.31 82 ALA A CA 1
ATOM 595 C C . ALA A 1 82 ? 20.828 5.719 10.148 1 94.31 82 ALA A C 1
ATOM 597 O O . ALA A 1 82 ? 21.406 6.781 9.898 1 94.31 82 ALA A O 1
ATOM 598 N N . PRO A 1 83 ? 19.75 5.695 10.758 1 91.06 83 PRO A N 1
ATOM 599 C CA . PRO A 1 83 ? 19.078 6.941 11.117 1 91.06 83 PRO A CA 1
ATOM 600 C C . PRO A 1 83 ? 19.812 7.73 12.188 1 91.06 83 PRO A C 1
ATOM 602 O O . PRO A 1 83 ? 20.469 7.141 13.055 1 91.06 83 PRO A O 1
ATOM 605 N N . VAL A 1 84 ? 19.891 8.906 12.227 1 92.81 84 VAL A N 1
ATOM 606 C CA . VAL A 1 84 ? 19.344 9.82 11.234 1 92.81 84 VAL A CA 1
ATOM 607 C C . VAL A 1 84 ? 20.406 10.125 10.172 1 92.81 84 VAL A C 1
ATOM 609 O O . VAL A 1 84 ? 21.562 10.383 10.5 1 92.81 84 VAL A O 1
ATOM 612 N N . ALA A 1 85 ? 20.062 10.016 8.906 1 93.31 85 ALA A N 1
ATOM 613 C CA . ALA A 1 85 ? 21 10.242 7.801 1 93.31 85 ALA A CA 1
ATOM 614 C C . ALA A 1 85 ? 20.391 11.18 6.762 1 93.31 85 ALA A C 1
ATOM 616 O O . ALA A 1 85 ? 19.219 11.047 6.395 1 93.31 85 ALA A O 1
ATOM 617 N N . GLN A 1 86 ? 21.172 12.156 6.406 1 96.44 86 GLN A N 1
ATOM 618 C CA . GLN A 1 86 ? 20.766 12.945 5.246 1 96.44 86 GLN A CA 1
ATOM 619 C C . GLN A 1 86 ? 21 12.172 3.949 1 96.44 86 GLN A C 1
ATOM 621 O O . GLN A 1 86 ? 22.109 11.688 3.695 1 96.44 86 GLN A O 1
ATOM 626 N N . VAL A 1 87 ? 19.938 12.133 3.123 1 97.19 87 VAL A N 1
ATOM 627 C CA . VAL A 1 87 ? 20.047 11.219 1.993 1 97.19 87 VAL A CA 1
ATOM 628 C C . VAL A 1 87 ? 20.047 12.008 0.686 1 97.19 87 VAL A C 1
ATOM 630 O O . VAL A 1 87 ? 20.484 11.508 -0.353 1 97.19 87 VAL A O 1
ATOM 633 N N . ALA A 1 88 ? 19.531 13.219 0.721 1 98.12 88 ALA A N 1
ATOM 634 C CA . ALA A 1 88 ? 19.453 14.047 -0.481 1 98.12 88 ALA A CA 1
ATOM 635 C C . ALA A 1 88 ? 19.141 15.492 -0.128 1 98.12 88 ALA A C 1
ATOM 637 O O . ALA A 1 88 ? 18.859 15.812 1.028 1 98.12 88 ALA A O 1
ATOM 638 N N . GLU A 1 89 ? 19.312 16.281 -1.041 1 97.75 89 GLU A N 1
ATOM 639 C CA . GLU A 1 89 ? 18.844 17.672 -1.014 1 97.75 89 GLU A CA 1
ATOM 640 C C . GLU A 1 89 ? 17.969 17.969 -2.225 1 97.75 89 GLU A C 1
ATOM 642 O O . GLU A 1 89 ? 18.219 17.469 -3.322 1 97.75 89 GLU A O 1
ATOM 647 N N . VAL A 1 90 ? 16.953 18.734 -2.004 1 98.19 90 VAL A N 1
ATOM 648 C CA . VAL A 1 90 ? 16.062 19.172 -3.074 1 98.19 90 VAL A CA 1
ATOM 649 C C . VAL A 1 90 ? 16.047 20.703 -3.137 1 98.19 90 VAL A C 1
ATOM 651 O O . VAL A 1 90 ? 15.977 21.375 -2.104 1 98.19 90 VAL A O 1
ATOM 654 N N . ARG A 1 91 ? 16.109 21.219 -4.348 1 97.75 91 ARG A N 1
ATOM 655 C CA . ARG A 1 91 ? 16.094 22.672 -4.551 1 97.75 91 ARG A CA 1
ATOM 656 C C . ARG A 1 91 ? 15.008 23.062 -5.555 1 97.75 91 ARG A C 1
ATOM 658 O O . ARG A 1 91 ? 14.719 22.312 -6.488 1 97.75 91 ARG A O 1
ATOM 665 N N . GLY A 1 92 ? 14.422 24.219 -5.348 1 97.06 92 GLY A N 1
ATOM 666 C CA . GLY A 1 92 ? 13.398 24.766 -6.227 1 97.06 92 GLY A CA 1
ATOM 667 C C . GLY A 1 92 ? 12.531 25.812 -5.555 1 97.06 92 GLY A C 1
ATOM 668 O O . GLY A 1 92 ? 12.82 26.234 -4.434 1 97.06 92 GLY A O 1
ATOM 669 N N . PRO A 1 93 ? 11.516 26.297 -6.297 1 96.38 93 PRO A N 1
ATOM 670 C CA . PRO A 1 93 ? 10.586 27.219 -5.641 1 96.38 93 PRO A CA 1
ATOM 671 C C . PRO A 1 93 ? 9.914 26.609 -4.418 1 96.38 93 PRO A C 1
ATOM 673 O O . PRO A 1 93 ? 9.555 25.422 -4.434 1 96.38 93 PRO A O 1
ATOM 676 N N . ALA A 1 94 ? 9.758 27.375 -3.361 1 95.62 94 ALA A N 1
ATOM 677 C CA . ALA A 1 94 ? 9.258 26.875 -2.08 1 95.62 94 ALA A CA 1
ATOM 678 C C . ALA A 1 94 ? 7.906 26.188 -2.246 1 95.62 94 ALA A C 1
ATOM 680 O O . ALA A 1 94 ? 7.707 25.078 -1.751 1 95.62 94 ALA A O 1
ATOM 681 N N . HIS A 1 95 ? 6.973 26.828 -2.965 1 95.94 95 HIS A N 1
ATOM 682 C CA . HIS A 1 95 ? 5.637 26.266 -3.115 1 95.94 95 HIS A CA 1
ATOM 683 C C . HIS A 1 95 ? 5.684 24.953 -3.902 1 95.94 95 HIS A C 1
ATOM 685 O O . HIS A 1 95 ? 4.852 24.062 -3.689 1 95.94 95 HIS A O 1
ATOM 691 N N . CYS A 1 96 ? 6.652 24.766 -4.793 1 97.56 96 CYS A N 1
ATOM 692 C CA . CYS A 1 96 ? 6.805 23.547 -5.578 1 97.56 96 CYS A CA 1
ATOM 693 C C . CYS A 1 96 ? 7.418 22.422 -4.738 1 97.56 96 CYS A C 1
ATOM 695 O O . CYS A 1 96 ? 7.016 21.266 -4.855 1 97.56 96 CYS A O 1
ATOM 697 N N . LEU A 1 97 ? 8.422 22.812 -3.895 1 97.31 97 LEU A N 1
ATOM 698 C CA . LEU A 1 97 ? 9.016 21.844 -2.975 1 97.31 97 LEU A CA 1
ATOM 699 C C . LEU A 1 97 ? 7.941 21.219 -2.084 1 97.31 97 LEU A C 1
ATOM 701 O O . LEU A 1 97 ? 7.891 20 -1.931 1 97.31 97 LEU A O 1
ATOM 705 N N . LEU A 1 98 ? 7.086 22.062 -1.604 1 97.19 98 LEU A N 1
ATOM 706 C CA . LEU A 1 98 ? 6.086 21.609 -0.645 1 97.19 98 LEU A CA 1
ATOM 707 C C . LEU A 1 98 ? 4.938 20.891 -1.354 1 97.19 98 LEU A C 1
ATOM 709 O O . LEU A 1 98 ? 4.289 20.016 -0.776 1 97.19 98 LEU A O 1
ATOM 713 N N . LEU A 1 99 ? 4.676 21.25 -2.666 1 97.56 99 LEU A N 1
ATOM 714 C CA . LEU A 1 99 ? 3.703 20.547 -3.49 1 97.56 99 LEU A CA 1
ATOM 715 C C . LEU A 1 99 ? 4.117 19.094 -3.699 1 97.56 99 LEU A C 1
ATOM 717 O O . LEU A 1 99 ? 3.277 18.188 -3.668 1 97.56 99 LEU A O 1
ATOM 721 N N . GLY A 1 100 ? 5.379 18.844 -3.908 1 98.44 100 GLY A N 1
ATOM 722 C CA . GLY A 1 100 ? 5.867 17.516 -4.203 1 98.44 100 GLY A CA 1
ATOM 723 C C . GLY A 1 100 ? 6.207 16.719 -2.961 1 98.44 100 GLY A C 1
ATOM 724 O O . GLY A 1 100 ? 6.352 15.492 -3.021 1 98.44 100 GLY A O 1
ATOM 725 N N . GLU A 1 101 ? 6.258 17.297 -1.81 1 98.5 101 GLU A N 1
ATOM 726 C CA . GLU A 1 101 ? 6.844 16.734 -0.598 1 98.5 101 GLU A CA 1
ATOM 727 C C . GLU A 1 101 ? 6.141 15.453 -0.186 1 98.5 101 GLU A C 1
ATOM 729 O O . GLU A 1 101 ? 6.758 14.383 -0.141 1 98.5 101 GLU A O 1
ATOM 734 N N . ARG A 1 102 ? 4.836 15.516 0.088 1 98.19 102 ARG A N 1
ATOM 735 C CA . ARG A 1 102 ? 4.129 14.383 0.679 1 98.19 102 ARG A CA 1
ATOM 736 C C . ARG A 1 102 ? 4.07 13.211 -0.292 1 98.19 102 ARG A C 1
ATOM 738 O O . ARG A 1 102 ? 4.293 12.062 0.098 1 98.19 102 ARG A O 1
ATOM 745 N N . VAL A 1 103 ? 3.82 13.477 -1.593 1 98.69 103 VAL A N 1
ATOM 746 C CA . VAL A 1 103 ? 3.75 12.43 -2.607 1 98.69 103 VAL A CA 1
ATOM 747 C C . VAL A 1 103 ? 5.105 11.734 -2.725 1 98.69 103 VAL A C 1
ATOM 749 O O . VAL A 1 103 ? 5.176 10.5 -2.752 1 98.69 103 VAL A O 1
ATOM 752 N N . ALA A 1 104 ? 6.156 12.555 -2.758 1 98.88 104 ALA A N 1
ATOM 753 C CA . ALA A 1 104 ? 7.504 12.008 -2.896 1 98.88 104 ALA A CA 1
ATOM 754 C C . ALA A 1 104 ? 7.887 11.18 -1.676 1 98.88 104 ALA A C 1
ATOM 756 O O . ALA A 1 104 ? 8.438 10.078 -1.812 1 98.88 104 ALA A O 1
ATOM 757 N N . LEU A 1 105 ? 7.582 11.695 -0.532 1 98.69 105 LEU A N 1
ATOM 758 C CA . LEU A 1 105 ? 7.934 10.992 0.699 1 98.69 105 LEU A CA 1
ATOM 759 C C . LEU A 1 105 ? 7.156 9.68 0.818 1 98.69 105 LEU A C 1
ATOM 761 O O . LEU A 1 105 ? 7.719 8.656 1.211 1 98.69 105 LEU A O 1
ATOM 765 N N . ASN A 1 106 ? 5.84 9.703 0.527 1 98.25 106 ASN A N 1
ATOM 766 C CA . ASN A 1 106 ? 5.043 8.484 0.58 1 98.25 106 ASN A CA 1
ATOM 767 C C . ASN A 1 106 ? 5.602 7.406 -0.347 1 98.25 106 ASN A C 1
ATOM 769 O O . ASN A 1 106 ? 5.676 6.238 0.028 1 98.25 106 ASN A O 1
ATOM 773 N N . THR A 1 107 ? 5.969 7.789 -1.547 1 98.5 107 THR A N 1
ATOM 774 C CA . THR A 1 107 ? 6.492 6.863 -2.543 1 98.5 107 THR A CA 1
ATOM 775 C C . THR A 1 107 ? 7.812 6.258 -2.078 1 98.5 107 THR A C 1
ATOM 777 O O . THR A 1 107 ? 7.988 5.039 -2.111 1 98.5 107 THR A O 1
ATOM 780 N N . LEU A 1 108 ? 8.695 7.125 -1.611 1 98.62 108 LEU A N 1
ATOM 781 C CA . LEU A 1 108 ? 10.016 6.695 -1.167 1 98.62 108 LEU A CA 1
ATOM 782 C C . LEU A 1 108 ? 9.906 5.793 0.058 1 98.62 108 LEU A C 1
ATOM 784 O O . LEU A 1 108 ? 10.609 4.785 0.156 1 98.62 108 LEU A O 1
ATOM 788 N N . ALA A 1 109 ? 9.062 6.191 0.968 1 98.19 109 ALA A N 1
ATOM 789 C CA . ALA A 1 109 ? 8.867 5.438 2.205 1 98.19 109 ALA A CA 1
ATOM 790 C C . ALA A 1 109 ? 8.391 4.02 1.914 1 98.19 109 ALA A C 1
ATOM 792 O O . ALA A 1 109 ? 8.922 3.053 2.471 1 98.19 109 ALA A O 1
ATOM 793 N N . ARG A 1 110 ? 7.449 3.881 1.026 1 97.62 110 ARG A N 1
ATOM 794 C CA . ARG A 1 110 ? 6.879 2.58 0.698 1 97.62 110 ARG A CA 1
ATOM 795 C C . ARG A 1 110 ? 7.871 1.726 -0.08 1 97.62 110 ARG A C 1
ATOM 797 O O . ARG A 1 110 ? 8.047 0.542 0.219 1 97.62 110 ARG A O 1
ATOM 804 N N . CYS A 1 111 ? 8.516 2.342 -1.058 1 98.19 111 CYS A N 1
ATOM 805 C CA . CYS A 1 111 ? 9.492 1.604 -1.852 1 98.19 111 CYS A CA 1
ATOM 806 C C . CYS A 1 111 ? 10.633 1.096 -0.978 1 98.19 111 CYS A C 1
ATOM 808 O O . CYS A 1 111 ? 11.023 -0.068 -1.077 1 98.19 111 CYS A O 1
ATOM 810 N N . SER A 1 112 ? 11.141 1.959 -0.112 1 98.38 112 SER A N 1
ATOM 811 C CA . SER A 1 112 ? 12.227 1.595 0.789 1 98.38 112 SER A CA 1
ATOM 812 C C . SER A 1 112 ? 11.789 0.528 1.785 1 98.38 112 SER A C 1
ATOM 814 O O . SER A 1 112 ? 12.586 -0.326 2.182 1 98.38 112 SER A O 1
ATOM 816 N N . GLY A 1 113 ? 10.508 0.652 2.174 1 97.56 113 GLY A N 1
ATOM 817 C CA . GLY A 1 113 ? 9.977 -0.404 3.02 1 97.56 113 GLY A CA 1
ATOM 818 C C . GLY A 1 113 ? 10.039 -1.774 2.375 1 97.56 113 GLY A C 1
ATOM 819 O O . GLY A 1 113 ? 10.5 -2.736 2.99 1 97.56 113 GLY A O 1
ATOM 820 N N . VAL A 1 114 ? 9.609 -1.879 1.159 1 97.88 114 VAL A N 1
ATOM 821 C CA . VAL A 1 114 ? 9.633 -3.135 0.416 1 97.88 114 VAL A CA 1
ATOM 822 C C . VAL A 1 114 ? 11.07 -3.611 0.251 1 97.88 114 VAL A C 1
ATOM 824 O O . VAL A 1 114 ? 11.375 -4.785 0.468 1 97.88 114 VAL A O 1
ATOM 827 N N . ALA A 1 115 ? 11.961 -2.697 -0.135 1 98.44 115 ALA A N 1
ATOM 828 C CA . ALA A 1 115 ? 13.367 -3.047 -0.317 1 98.44 115 ALA A CA 1
ATOM 829 C C . ALA A 1 115 ? 13.969 -3.586 0.977 1 98.44 115 ALA A C 1
ATOM 831 O O . ALA A 1 115 ? 14.75 -4.543 0.955 1 98.44 115 ALA A O 1
ATOM 832 N N . SER A 1 116 ? 13.625 -2.949 2.074 1 98.12 116 SER A N 1
ATOM 833 C CA . SER A 1 116 ? 14.148 -3.375 3.369 1 98.12 116 SER A CA 1
ATOM 834 C C . SER A 1 116 ? 13.664 -4.777 3.725 1 98.12 116 SER A C 1
ATOM 836 O O . SER A 1 116 ? 14.453 -5.609 4.184 1 98.12 116 SER A O 1
ATOM 838 N N . ALA A 1 117 ? 12.383 -5.027 3.523 1 97.25 117 ALA A N 1
ATOM 839 C CA . ALA A 1 117 ? 11.836 -6.355 3.775 1 97.25 117 ALA A CA 1
ATOM 840 C C . ALA A 1 117 ? 12.5 -7.398 2.877 1 97.25 117 ALA A C 1
ATOM 842 O O . ALA A 1 117 ? 12.836 -8.492 3.332 1 97.25 117 ALA A O 1
ATOM 843 N N . ALA A 1 118 ? 12.656 -7.09 1.651 1 98 118 ALA A N 1
ATOM 844 C CA . ALA A 1 118 ? 13.305 -7.988 0.695 1 98 118 ALA A CA 1
ATOM 845 C C . ALA A 1 118 ? 14.742 -8.289 1.107 1 98 118 ALA A C 1
ATOM 847 O O . ALA A 1 118 ? 15.164 -9.445 1.093 1 98 118 ALA A O 1
ATOM 848 N N . ALA A 1 119 ? 15.445 -7.238 1.443 1 98 119 ALA A N 1
ATOM 849 C CA . ALA A 1 119 ? 16.828 -7.41 1.86 1 98 119 ALA A CA 1
ATOM 850 C C . ALA A 1 119 ? 16.938 -8.328 3.076 1 98 119 ALA A C 1
ATOM 852 O O . ALA A 1 119 ? 17.812 -9.18 3.148 1 98 119 ALA A O 1
ATOM 853 N N . ALA A 1 120 ? 16.031 -8.125 4.02 1 97.75 120 ALA A N 1
ATOM 854 C CA . ALA A 1 120 ? 16.016 -8.977 5.211 1 97.75 120 ALA A CA 1
ATOM 855 C C . ALA A 1 120 ? 15.766 -10.43 4.844 1 97.75 120 ALA A C 1
ATOM 857 O O . ALA A 1 120 ? 16.406 -11.336 5.387 1 97.75 120 ALA A O 1
ATOM 858 N N . ALA A 1 121 ? 14.844 -10.68 3.977 1 97.94 121 ALA A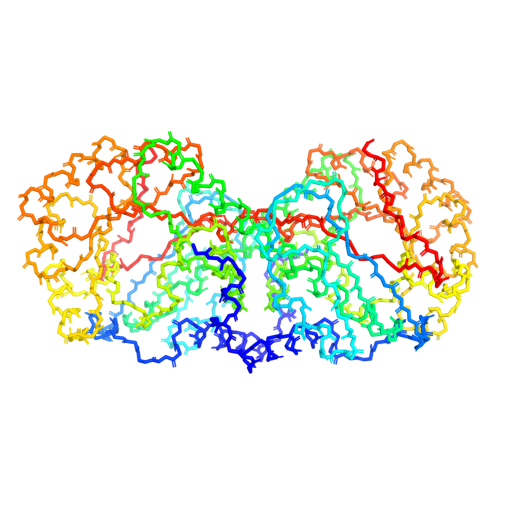 N 1
ATOM 859 C CA . ALA A 1 121 ? 14.531 -12.039 3.545 1 97.94 121 ALA A CA 1
ATOM 860 C C . ALA A 1 121 ? 15.711 -12.68 2.82 1 97.94 121 ALA A C 1
ATOM 862 O O . ALA A 1 121 ? 16.031 -13.844 3.057 1 97.94 121 ALA A O 1
ATOM 863 N N . VAL A 1 122 ? 16.312 -11.953 1.947 1 98 122 VAL A N 1
ATOM 864 C CA . VAL A 1 122 ? 17.469 -12.438 1.192 1 98 122 VAL A CA 1
ATOM 865 C C . VAL A 1 122 ? 18.609 -12.773 2.148 1 98 122 VAL A C 1
ATOM 867 O O . VAL A 1 122 ? 19.266 -13.797 1.998 1 98 122 VAL A O 1
ATOM 870 N N . GLU A 1 123 ? 18.812 -11.891 3.104 1 97.38 123 GLU A N 1
ATOM 871 C CA . GLU A 1 123 ? 19.859 -12.133 4.098 1 97.38 123 GLU A CA 1
ATOM 872 C C . GLU A 1 123 ? 19.562 -13.398 4.902 1 97.38 123 GLU A C 1
ATOM 874 O O . GLU A 1 123 ? 20.484 -14.18 5.191 1 97.38 123 GLU A O 1
ATOM 879 N N . ALA A 1 124 ? 18.328 -13.57 5.301 1 97.38 124 ALA A N 1
ATOM 880 C CA . ALA A 1 124 ? 17.938 -14.766 6.039 1 97.38 124 ALA A CA 1
ATOM 881 C C . ALA A 1 124 ? 18.188 -16.031 5.223 1 97.38 124 ALA A C 1
ATOM 883 O O . ALA A 1 124 ? 18.688 -17.031 5.75 1 97.38 124 ALA A O 1
ATOM 884 N N . ALA A 1 125 ? 17.859 -16 3.979 1 97.5 125 ALA A N 1
ATOM 885 C CA . ALA A 1 125 ? 18.062 -17.141 3.08 1 97.5 125 ALA A CA 1
ATOM 886 C C . ALA A 1 125 ? 19.547 -17.438 2.904 1 97.5 125 ALA A C 1
ATOM 888 O O . ALA A 1 125 ? 19.953 -18.609 2.941 1 97.5 125 ALA A O 1
ATOM 889 N N . ARG A 1 126 ? 20.312 -16.391 2.713 1 96.06 126 ARG A N 1
ATOM 890 C CA . ARG A 1 126 ? 21.766 -16.547 2.588 1 96.06 126 ARG A CA 1
ATOM 891 C C . ARG A 1 126 ? 22.359 -17.125 3.861 1 96.06 126 ARG A C 1
ATOM 893 O O . ARG A 1 126 ? 23.266 -17.953 3.805 1 96.06 126 ARG A O 1
ATOM 900 N N . GLY A 1 127 ? 21.859 -16.672 4.91 1 96.19 127 GLY A N 1
ATOM 901 C CA . GLY A 1 127 ? 22.328 -17.172 6.199 1 96.19 127 GLY A CA 1
ATOM 902 C C . GLY A 1 127 ? 22.062 -18.656 6.387 1 96.19 127 GLY A C 1
ATOM 903 O O . GLY A 1 127 ? 22.781 -19.328 7.125 1 96.19 127 GLY A O 1
ATOM 904 N N . ALA A 1 128 ? 21.109 -19.156 5.742 1 96.25 128 ALA A N 1
ATOM 905 C CA . ALA A 1 128 ? 20.766 -20.578 5.812 1 96.25 128 ALA A CA 1
ATOM 906 C C . ALA A 1 128 ? 21.609 -21.391 4.832 1 96.25 128 ALA A C 1
ATOM 908 O O . ALA A 1 128 ? 21.422 -22.609 4.715 1 96.25 128 ALA A O 1
ATOM 909 N N . GLY A 1 129 ? 22.453 -20.734 4.125 1 96.44 129 GLY A N 1
ATOM 910 C CA . GLY A 1 129 ? 23.312 -21.406 3.168 1 96.44 129 GLY A CA 1
ATOM 911 C C . GLY A 1 129 ? 22.594 -21.797 1.894 1 96.44 129 GLY A C 1
ATOM 912 O O . GLY A 1 129 ? 23.031 -22.719 1.189 1 96.44 129 GLY A O 1
ATOM 913 N N . TRP A 1 130 ? 21.5 -21.25 1.66 1 96.69 130 TRP A N 1
ATOM 914 C CA . TRP A 1 130 ? 20.641 -21.578 0.516 1 96.69 130 TRP A CA 1
ATOM 915 C C . TRP A 1 130 ? 21.031 -20.734 -0.696 1 96.69 130 TRP A C 1
ATOM 917 O O . TRP A 1 130 ? 21.281 -19.531 -0.568 1 96.69 130 TRP A O 1
ATOM 927 N N . ALA A 1 131 ? 21.047 -21.344 -1.871 1 94.25 131 ALA A N 1
ATOM 928 C CA . ALA A 1 131 ? 21.516 -20.688 -3.09 1 94.25 131 ALA A CA 1
ATOM 929 C C . ALA A 1 131 ? 20.344 -20.297 -3.982 1 94.25 131 ALA A C 1
ATOM 931 O O . ALA A 1 131 ? 20.547 -19.844 -5.117 1 94.25 131 ALA A O 1
ATOM 932 N N . GLY A 1 132 ? 19.172 -20.484 -3.561 1 97.19 132 GLY A N 1
ATOM 933 C CA . GLY A 1 132 ? 18.016 -20.188 -4.383 1 97.19 132 GLY A CA 1
ATOM 934 C C . GLY A 1 132 ? 17.656 -18.703 -4.391 1 97.19 132 GLY A C 1
ATOM 935 O O . GLY A 1 132 ? 18.484 -17.859 -4.043 1 97.19 132 GLY A O 1
ATOM 936 N N . HIS A 1 133 ? 16.469 -18.391 -4.926 1 97.88 133 HIS A N 1
ATOM 937 C CA . HIS A 1 133 ? 16.016 -17.016 -5.07 1 97.88 133 HIS A CA 1
ATOM 938 C C . HIS A 1 133 ? 14.828 -16.719 -4.152 1 97.88 133 HIS A C 1
ATOM 940 O O . HIS A 1 133 ? 13.828 -17.453 -4.172 1 97.88 133 HIS A O 1
ATOM 946 N N . VAL A 1 134 ? 15.016 -15.688 -3.375 1 98.38 134 VAL A N 1
ATOM 947 C CA . VAL A 1 134 ? 13.852 -15.094 -2.729 1 98.38 134 VAL A CA 1
ATOM 948 C C . VAL A 1 134 ? 13.078 -14.242 -3.732 1 98.38 134 VAL A C 1
ATOM 950 O O . VAL A 1 134 ? 13.68 -13.492 -4.508 1 98.38 134 VAL A O 1
ATOM 953 N N . ALA A 1 135 ? 11.766 -14.391 -3.75 1 98.25 135 ALA A N 1
ATOM 954 C CA . ALA A 1 135 ? 10.977 -13.648 -4.727 1 98.25 135 ALA A CA 1
ATOM 955 C C . ALA A 1 135 ? 9.734 -13.039 -4.082 1 98.25 135 ALA A C 1
ATOM 957 O O . ALA A 1 135 ? 9.297 -13.484 -3.023 1 98.25 135 ALA A O 1
ATOM 958 N N . GLY A 1 136 ? 9.281 -11.953 -4.672 1 97 136 GLY A N 1
ATOM 959 C CA . GLY A 1 136 ? 7.957 -11.445 -4.355 1 97 136 GLY A CA 1
ATOM 960 C C . GLY A 1 136 ? 6.852 -12.172 -5.098 1 97 136 GLY A C 1
ATOM 961 O O . GLY A 1 136 ? 7.035 -13.312 -5.543 1 97 136 GLY A O 1
ATOM 962 N N . THR A 1 137 ? 5.684 -11.633 -5.074 1 96.38 137 THR A N 1
ATOM 963 C CA . THR A 1 137 ? 4.516 -12.195 -5.746 1 96.38 137 THR A CA 1
ATOM 964 C C . THR A 1 137 ? 3.74 -11.102 -6.477 1 96.38 137 THR A C 1
ATOM 966 O O . THR A 1 137 ? 4.246 -9.992 -6.668 1 96.38 137 THR A O 1
ATOM 969 N N . ARG A 1 138 ? 2.596 -11.461 -6.992 1 96.31 138 ARG A N 1
ATOM 970 C CA . ARG A 1 138 ? 1.722 -10.492 -7.648 1 96.31 138 ARG A CA 1
ATOM 971 C C . ARG A 1 138 ? 0.712 -9.906 -6.668 1 96.31 138 ARG A C 1
ATOM 973 O O . ARG A 1 138 ? -0.28 -9.305 -7.078 1 96.31 138 ARG A O 1
ATOM 980 N N . LYS A 1 139 ? 0.926 -10.195 -5.422 1 96.25 139 LYS A N 1
ATOM 981 C CA . LYS A 1 139 ? 0.145 -9.547 -4.371 1 96.25 139 LYS A CA 1
ATOM 982 C C . LYS A 1 139 ? 0.668 -8.141 -4.09 1 96.25 139 LYS A C 1
ATOM 984 O O . LYS A 1 139 ? 1.324 -7.914 -3.07 1 96.25 139 LYS A O 1
ATOM 989 N N . THR A 1 140 ? 0.407 -7.301 -4.949 1 97.25 140 THR A N 1
ATOM 990 C CA . THR A 1 140 ? 0.877 -5.922 -4.902 1 97.25 140 THR A CA 1
ATOM 991 C C . THR A 1 140 ? -0.295 -4.953 -4.762 1 97.25 140 THR A C 1
ATOM 993 O O . THR A 1 140 ? -1.453 -5.348 -4.918 1 97.25 140 THR A O 1
ATOM 996 N N . THR A 1 141 ? -0.001 -3.785 -4.379 1 97 141 THR A N 1
ATOM 997 C CA . THR A 1 141 ? -1.011 -2.732 -4.328 1 97 141 THR A CA 1
ATOM 998 C C . THR A 1 141 ? -1.402 -2.293 -5.734 1 97 141 THR A C 1
ATOM 1000 O O . THR A 1 141 ? -0.551 -1.866 -6.52 1 97 141 THR A O 1
ATOM 1003 N N . PRO A 1 142 ? -2.73 -2.412 -6.082 1 97.56 142 PRO A N 1
ATOM 1004 C CA . PRO A 1 142 ? -3.135 -1.972 -7.418 1 97.56 142 PRO A CA 1
ATOM 1005 C C . PRO A 1 142 ? -2.732 -0.528 -7.711 1 97.56 142 PRO A C 1
ATOM 1007 O O . PRO A 1 142 ? -2.973 0.362 -6.891 1 97.56 142 PRO A O 1
ATOM 1010 N N . GLY A 1 143 ? -2.105 -0.292 -8.891 1 96.62 143 GLY A N 1
ATOM 1011 C CA . GLY A 1 143 ? -1.663 1.033 -9.289 1 96.62 143 GLY A CA 1
ATOM 1012 C C . GLY A 1 143 ? -0.273 1.377 -8.789 1 96.62 143 GLY A C 1
ATOM 1013 O O . GLY A 1 143 ? 0.293 2.404 -9.172 1 96.62 143 GLY A O 1
ATOM 1014 N N . PHE A 1 144 ? 0.283 0.531 -7.949 1 97.56 144 PHE A N 1
ATOM 1015 C CA . PHE A 1 144 ? 1.552 0.842 -7.301 1 97.56 144 PHE A CA 1
ATOM 1016 C C . PHE A 1 144 ? 2.541 -0.306 -7.465 1 97.56 144 PHE A C 1
ATOM 1018 O O . PHE A 1 144 ? 3.568 -0.348 -6.789 1 97.56 144 PHE A O 1
ATOM 1025 N N . ARG A 1 145 ? 2.303 -1.223 -8.406 1 97.81 145 ARG A N 1
ATOM 1026 C CA . ARG A 1 145 ? 3.057 -2.461 -8.578 1 97.81 145 ARG A CA 1
ATOM 1027 C C . ARG A 1 145 ? 4.492 -2.174 -9.008 1 97.81 145 ARG A C 1
ATOM 1029 O O . ARG A 1 145 ? 5.43 -2.793 -8.5 1 97.81 145 ARG A O 1
ATOM 1036 N N . LEU A 1 146 ? 4.633 -1.21 -9.898 1 98.12 146 LEU A N 1
ATOM 1037 C CA . LEU A 1 146 ? 5.961 -0.934 -10.43 1 98.12 146 LEU A CA 1
ATOM 1038 C C . LEU A 1 146 ? 6.914 -0.519 -9.312 1 98.12 146 LEU A C 1
ATOM 1040 O O . LEU A 1 146 ? 8.062 -0.968 -9.273 1 98.12 146 LEU A O 1
ATOM 1044 N N . VAL A 1 147 ? 6.465 0.283 -8.398 1 98.19 147 VAL A N 1
ATOM 1045 C CA . VAL A 1 147 ? 7.273 0.766 -7.285 1 98.19 147 VAL A CA 1
ATOM 1046 C C . VAL A 1 147 ? 7.637 -0.399 -6.363 1 98.19 147 VAL A C 1
ATOM 1048 O O . VAL A 1 147 ? 8.789 -0.541 -5.953 1 98.19 147 VAL A O 1
ATOM 1051 N N . GLU A 1 148 ? 6.641 -1.22 -6.062 1 98.12 148 GLU A N 1
ATOM 1052 C CA . GLU A 1 148 ? 6.855 -2.336 -5.145 1 98.12 148 GLU A CA 1
ATOM 1053 C C . GLU A 1 148 ? 7.793 -3.377 -5.754 1 98.12 148 GLU A C 1
ATOM 1055 O O . GLU A 1 148 ? 8.68 -3.893 -5.074 1 98.12 148 GLU A O 1
ATOM 1060 N N . LYS A 1 149 ? 7.59 -3.682 -7.07 1 98.19 149 LYS A N 1
ATOM 1061 C CA . LYS A 1 149 ? 8.477 -4.633 -7.734 1 98.19 149 LYS A CA 1
ATOM 1062 C C . LYS A 1 149 ? 9.898 -4.086 -7.828 1 98.19 149 LYS A C 1
ATOM 1064 O O . LYS A 1 149 ? 10.867 -4.832 -7.695 1 98.19 149 LYS A O 1
ATOM 1069 N N . TYR A 1 150 ? 10.023 -2.812 -8.078 1 98.25 150 TYR A N 1
ATOM 1070 C CA . TYR A 1 150 ? 11.336 -2.174 -8.078 1 98.25 150 TYR A CA 1
ATOM 1071 C C . TYR A 1 150 ? 12.008 -2.307 -6.719 1 98.25 150 TYR A C 1
ATOM 1073 O O . TYR A 1 150 ? 13.195 -2.625 -6.633 1 98.25 150 TYR A O 1
ATOM 1081 N N . GLY A 1 151 ? 11.281 -2.047 -5.629 1 98.31 151 GLY A N 1
ATOM 1082 C CA . GLY A 1 151 ? 11.797 -2.227 -4.285 1 98.31 151 GLY A CA 1
ATOM 1083 C C . GLY A 1 151 ? 12.32 -3.627 -4.027 1 98.31 151 GLY A C 1
ATOM 1084 O O . GLY A 1 151 ? 13.359 -3.799 -3.383 1 98.31 151 GLY A O 1
ATOM 1085 N N . LEU A 1 152 ? 11.578 -4.609 -4.508 1 98.38 152 LEU A N 1
ATOM 1086 C CA . LEU A 1 152 ? 12.039 -5.988 -4.379 1 98.38 152 LEU A CA 1
ATOM 1087 C C . LEU A 1 152 ? 13.43 -6.156 -4.984 1 98.38 152 LEU A C 1
ATOM 1089 O O . LEU A 1 152 ? 14.328 -6.707 -4.348 1 98.38 152 LEU A O 1
ATOM 1093 N N . LEU A 1 153 ? 13.594 -5.656 -6.219 1 98.44 153 LEU A N 1
ATOM 1094 C CA . LEU A 1 153 ? 14.844 -5.801 -6.945 1 98.44 153 LEU A CA 1
ATOM 1095 C C . LEU A 1 153 ? 15.984 -5.094 -6.215 1 98.44 153 LEU A C 1
ATOM 1097 O O . LEU A 1 153 ? 17.078 -5.645 -6.086 1 98.44 153 LEU A O 1
ATOM 1101 N N . VAL A 1 154 ? 15.711 -3.922 -5.707 1 98.19 154 VAL A N 1
ATOM 1102 C CA . VAL A 1 154 ? 16.734 -3.166 -4.984 1 98.19 154 VAL A CA 1
ATOM 1103 C C . VAL A 1 154 ? 17.156 -3.936 -3.736 1 98.19 154 VAL A C 1
ATOM 1105 O O . VAL A 1 154 ? 18.344 -3.949 -3.383 1 98.19 154 VAL A O 1
ATOM 1108 N N . GLY A 1 155 ? 16.234 -4.582 -3.078 1 97.88 155 GLY A N 1
ATOM 1109 C CA . GLY A 1 155 ? 16.516 -5.363 -1.885 1 97.88 155 GLY A CA 1
ATOM 1110 C C . GLY A 1 155 ? 17.172 -6.699 -2.188 1 97.88 155 GLY A C 1
ATOM 1111 O O . GLY A 1 155 ? 17.531 -7.441 -1.272 1 97.88 155 GLY A O 1
ATOM 1112 N N . GLY A 1 156 ? 17.25 -7.031 -3.432 1 97.38 156 GLY A N 1
ATOM 1113 C CA . GLY A 1 156 ? 17.953 -8.242 -3.83 1 97.38 156 GLY A CA 1
ATOM 1114 C C . GLY A 1 156 ? 17.016 -9.406 -4.109 1 97.38 156 GLY A C 1
ATOM 1115 O O . GLY A 1 156 ? 17.469 -10.5 -4.434 1 97.38 156 GLY A O 1
ATOM 1116 N N . ALA A 1 157 ? 15.734 -9.219 -3.975 1 97.94 157 ALA A N 1
ATOM 1117 C CA . ALA A 1 157 ? 14.766 -10.266 -4.277 1 97.94 157 ALA A CA 1
ATOM 1118 C C . ALA A 1 157 ? 14.352 -10.227 -5.746 1 97.94 157 ALA A C 1
ATOM 1120 O O . ALA A 1 157 ? 14.453 -9.18 -6.395 1 97.94 157 ALA A O 1
ATOM 1121 N N . ALA A 1 158 ? 13.906 -11.359 -6.242 1 97.44 158 ALA A N 1
ATOM 1122 C CA . ALA A 1 158 ? 13.328 -11.398 -7.578 1 97.44 158 ALA A CA 1
ATOM 1123 C C . ALA A 1 158 ? 11.898 -10.859 -7.574 1 97.44 158 ALA A C 1
ATOM 1125 O O . ALA A 1 158 ? 11.188 -10.977 -6.574 1 97.44 158 ALA A O 1
ATOM 1126 N N . ALA A 1 159 ? 11.484 -10.305 -8.625 1 95.44 159 ALA A N 1
ATOM 1127 C CA . ALA A 1 159 ? 10.172 -9.672 -8.719 1 95.44 159 ALA A CA 1
ATOM 1128 C C . ALA A 1 159 ? 9.078 -10.711 -8.938 1 95.44 159 ALA A C 1
ATOM 1130 O O . ALA A 1 159 ? 7.914 -10.484 -8.609 1 95.44 159 ALA A O 1
ATOM 1131 N N . HIS A 1 160 ? 9.484 -11.953 -9.445 1 96.56 160 HIS A N 1
ATOM 1132 C CA . HIS A 1 160 ? 8.508 -12.859 -10.039 1 96.56 160 HIS A CA 1
ATOM 1133 C C . HIS A 1 160 ? 7.852 -12.227 -11.266 1 96.56 160 HIS A C 1
ATOM 1135 O O . HIS A 1 160 ? 8.359 -11.25 -11.812 1 96.56 160 HIS A O 1
ATOM 1141 N N . ARG A 1 161 ? 6.766 -12.828 -11.797 1 95.94 161 ARG A N 1
ATOM 1142 C CA . ARG A 1 161 ? 6.137 -12.219 -12.961 1 95.94 161 ARG A CA 1
ATOM 1143 C C . ARG A 1 161 ? 5.488 -10.891 -12.602 1 95.94 161 ARG A C 1
ATOM 1145 O O . ARG A 1 161 ? 4.918 -10.742 -11.516 1 95.94 161 ARG A O 1
ATOM 1152 N N . PHE A 1 162 ? 5.562 -9.914 -13.492 1 95.88 162 PHE A N 1
ATOM 1153 C CA . PHE A 1 162 ? 5.035 -8.57 -13.25 1 95.88 162 PHE A CA 1
ATOM 1154 C C . PHE A 1 162 ? 3.521 -8.547 -13.422 1 95.88 162 PHE A C 1
ATOM 1156 O O . PHE A 1 162 ? 2.812 -7.949 -12.609 1 95.88 162 PHE A O 1
ATOM 1163 N N . ASP A 1 163 ? 3.086 -9.172 -14.469 1 96.31 163 ASP A N 1
ATOM 1164 C CA . ASP A 1 163 ? 1.672 -9.227 -14.828 1 96.31 163 ASP A CA 1
ATOM 1165 C C . ASP A 1 163 ? 1.31 -10.586 -15.414 1 96.31 163 ASP A C 1
ATOM 1167 O O . ASP A 1 163 ? 2.072 -11.547 -15.289 1 96.31 163 ASP A O 1
ATOM 1171 N N . LEU A 1 164 ? 0.117 -10.688 -16.016 1 95.75 164 LEU A N 1
ATOM 1172 C CA . LEU A 1 164 ? -0.374 -11.969 -16.5 1 95.75 164 LEU A CA 1
ATOM 1173 C C . LEU A 1 164 ? 0.417 -12.43 -17.719 1 95.75 164 LEU A C 1
ATOM 1175 O O . LEU A 1 164 ? 0.333 -13.594 -18.125 1 95.75 164 LEU A O 1
ATOM 1179 N N . GLY A 1 165 ? 1.252 -11.547 -18.281 1 93.19 165 GLY A N 1
ATOM 1180 C CA . GLY A 1 165 ? 1.951 -11.867 -19.516 1 93.19 165 GLY A CA 1
ATOM 1181 C C . GLY A 1 165 ? 3.359 -12.383 -19.297 1 93.19 165 GLY A C 1
ATOM 1182 O O . GLY A 1 165 ? 3.992 -12.906 -20.219 1 93.19 165 GLY A O 1
ATOM 1183 N N . GLY A 1 166 ? 3.889 -12.32 -18.094 1 92.06 166 GLY A N 1
ATOM 1184 C CA . GLY A 1 166 ? 5.285 -12.641 -17.828 1 92.06 166 GLY A CA 1
ATOM 1185 C C . GLY A 1 166 ? 5.57 -14.133 -17.859 1 92.06 166 GLY A C 1
ATOM 1186 O O . GLY A 1 166 ? 6.703 -14.547 -18.094 1 92.06 166 GLY A O 1
ATOM 1187 N N . LEU A 1 167 ? 4.609 -14.891 -17.531 1 94.06 167 LEU A N 1
ATOM 1188 C CA . LEU A 1 167 ? 4.594 -16.344 -17.562 1 94.06 167 LEU A CA 1
ATOM 1189 C C . LEU A 1 167 ? 3.168 -16.875 -17.438 1 94.06 167 LEU A C 1
ATOM 1191 O O . LEU A 1 167 ? 2.295 -16.203 -16.891 1 94.06 167 LEU A O 1
ATOM 1195 N N . VAL A 1 168 ? 2.941 -18.031 -18.016 1 96.25 168 VAL A N 1
ATOM 1196 C CA . VAL A 1 168 ? 1.624 -18.641 -17.844 1 96.25 168 VAL A CA 1
ATOM 1197 C C . VAL A 1 168 ? 1.589 -19.438 -16.547 1 96.25 168 VAL A C 1
ATOM 1199 O O . VAL A 1 168 ? 2.236 -20.484 -16.422 1 96.25 168 VAL A O 1
ATOM 1202 N N . MET A 1 169 ? 0.883 -18.922 -15.617 1 96.56 169 MET A N 1
ATOM 1203 C CA . MET A 1 169 ? 0.797 -19.594 -14.328 1 96.56 169 MET A CA 1
ATOM 1204 C C . MET A 1 169 ? -0.571 -20.25 -14.141 1 96.56 169 MET A C 1
ATOM 1206 O O . MET A 1 169 ? -1.596 -19.562 -14.18 1 96.56 169 MET A O 1
ATOM 1210 N N . VAL A 1 170 ? -0.527 -21.5 -13.992 1 96.5 170 VAL A N 1
ATOM 1211 C CA . VAL A 1 170 ? -1.717 -22.312 -13.766 1 96.5 170 VAL A CA 1
ATOM 1212 C C . VAL A 1 170 ? -1.905 -22.547 -12.266 1 96.5 170 VAL A C 1
ATOM 1214 O O . VAL A 1 170 ? -1.073 -23.188 -11.617 1 96.5 170 VAL A O 1
ATOM 1217 N N . LYS A 1 171 ? -2.961 -21.953 -11.75 1 96.19 171 LYS A N 1
ATOM 1218 C CA . LYS A 1 171 ? -3.268 -22.109 -10.328 1 96.19 171 LYS A CA 1
ATOM 1219 C C . LYS A 1 171 ? -4.453 -23.047 -10.117 1 96.19 171 LYS A C 1
ATOM 1221 O O . LYS A 1 171 ? -4.914 -23.703 -11.062 1 96.19 171 LYS A O 1
ATOM 1226 N N . ASP A 1 172 ? -4.879 -23.188 -8.875 1 93.69 172 ASP A N 1
ATOM 1227 C CA . ASP A 1 172 ? -5.926 -24.125 -8.5 1 93.69 172 ASP A CA 1
ATOM 1228 C C . ASP A 1 172 ? -7.211 -23.859 -9.281 1 93.69 172 ASP A C 1
ATOM 1230 O O . ASP A 1 172 ? -7.844 -24.781 -9.789 1 93.69 172 ASP A O 1
ATOM 1234 N N .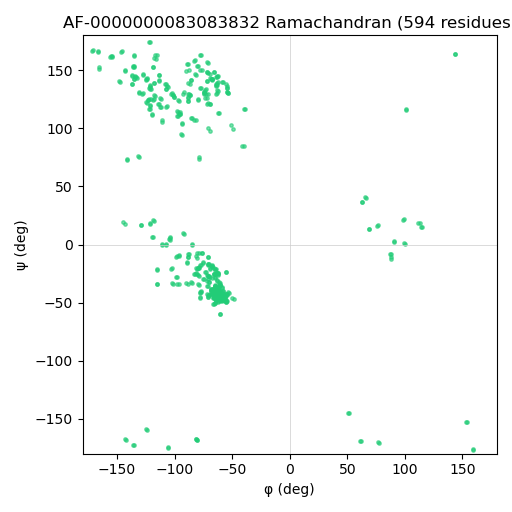 ASN A 1 173 ? -7.582 -22.641 -9.43 1 94.12 173 ASN A N 1
ATOM 1235 C CA . ASN A 1 173 ? -8.789 -22.281 -10.164 1 94.12 173 ASN A CA 1
ATOM 1236 C C . ASN A 1 173 ? -8.672 -22.641 -11.648 1 94.12 173 ASN A C 1
ATOM 1238 O O . ASN A 1 173 ? -9.656 -23.047 -12.266 1 94.12 173 ASN A O 1
ATOM 1242 N N . HIS A 1 174 ? -7.535 -22.453 -12.258 1 95.62 174 HIS A N 1
ATOM 1243 C CA . HIS A 1 174 ? -7.309 -22.844 -13.641 1 95.62 174 HIS A CA 1
ATOM 1244 C C . HIS A 1 174 ? -7.457 -24.344 -13.82 1 95.62 174 HIS A C 1
ATOM 1246 O O . HIS A 1 174 ? -8.055 -24.797 -14.797 1 95.62 174 HIS A O 1
ATOM 1252 N N . ILE A 1 175 ? -6.832 -25.047 -12.859 1 93.94 175 ILE A N 1
ATOM 1253 C CA . ILE A 1 175 ? -6.879 -26.5 -12.906 1 93.94 175 ILE A CA 1
ATOM 1254 C C . ILE A 1 175 ? -8.328 -26.969 -12.836 1 93.94 175 ILE A C 1
ATOM 1256 O O . ILE A 1 175 ? -8.742 -27.828 -13.617 1 93.94 175 ILE A O 1
ATOM 1260 N N . LEU A 1 176 ? -9.062 -26.406 -11.914 1 91.56 176 LEU A N 1
ATOM 1261 C CA . LEU A 1 176 ? -10.469 -26.75 -11.781 1 91.56 176 LEU A CA 1
ATOM 1262 C C . LEU A 1 176 ? -11.234 -26.422 -13.055 1 91.56 176 LEU A C 1
ATOM 1264 O O . LEU A 1 176 ? -12.008 -27.25 -13.555 1 91.56 176 LEU A O 1
ATOM 1268 N N . ALA A 1 177 ? -11.039 -25.312 -13.602 1 91.69 177 ALA A N 1
ATOM 1269 C CA . ALA A 1 177 ? -11.742 -24.891 -14.805 1 91.69 177 ALA A CA 1
ATOM 1270 C C . ALA A 1 177 ? -11.375 -25.766 -16 1 91.69 177 ALA A C 1
ATOM 1272 O O . ALA A 1 177 ? -12.227 -26.047 -16.844 1 91.69 177 ALA A O 1
ATOM 1273 N N . ALA A 1 178 ? -10.117 -26.203 -16.062 1 92.31 178 ALA A N 1
ATOM 1274 C CA . ALA A 1 178 ? -9.617 -26.984 -17.203 1 92.31 178 ALA A CA 1
ATOM 1275 C C . ALA A 1 178 ? -10.008 -28.453 -17.062 1 92.31 178 ALA A C 1
ATOM 1277 O O . ALA A 1 178 ? -10.016 -29.188 -18.062 1 92.31 178 ALA A O 1
ATOM 1278 N N . GLY A 1 179 ? -10.242 -28.891 -15.867 1 91.25 179 GLY A N 1
ATOM 1279 C CA . GLY A 1 179 ? -10.648 -30.281 -15.641 1 91.25 179 GLY A CA 1
ATOM 1280 C C . GLY A 1 179 ? -9.508 -31.172 -15.219 1 91.25 179 GLY A C 1
ATOM 1281 O O . GLY A 1 179 ? -9.547 -32.375 -15.445 1 91.25 179 GLY A O 1
ATOM 1282 N N . GLY A 1 180 ? -8.422 -30.594 -14.688 1 93.75 180 GLY A N 1
ATOM 1283 C CA . GLY A 1 180 ? -7.32 -31.391 -14.18 1 93.75 180 GLY A CA 1
ATOM 1284 C C . GLY A 1 180 ? -5.961 -30.766 -14.43 1 93.75 180 GLY A C 1
ATOM 1285 O O . GLY A 1 180 ? -5.828 -29.891 -15.281 1 93.75 180 GLY A O 1
ATOM 1286 N N . VAL A 1 181 ? -5.004 -31.297 -13.703 1 96.31 181 VAL A N 1
ATOM 1287 C CA . VAL A 1 181 ? -3.656 -30.734 -13.742 1 96.31 181 VAL A CA 1
ATOM 1288 C C . VAL A 1 181 ? -3.047 -30.953 -15.125 1 96.31 181 VAL A C 1
ATOM 1290 O O . VAL A 1 181 ? -2.602 -30 -15.766 1 96.31 181 VAL A O 1
ATOM 1293 N N . GLY A 1 182 ? -3.084 -32.188 -15.617 1 96.62 182 GLY A N 1
ATOM 1294 C CA . GLY A 1 182 ? -2.494 -32.5 -16.906 1 96.62 182 GLY A CA 1
ATOM 1295 C C . GLY A 1 182 ? -3.1 -31.719 -18.047 1 96.62 182 GLY A C 1
ATOM 1296 O O . GLY A 1 182 ? -2.375 -31.172 -18.875 1 96.62 182 GLY A O 1
ATOM 1297 N N . LYS A 1 183 ? -4.375 -31.625 -18.078 1 95.88 183 LYS A N 1
ATOM 1298 C CA . LYS A 1 183 ? -5.082 -30.906 -19.125 1 95.88 183 LYS A CA 1
ATOM 1299 C C . LYS A 1 183 ? -4.754 -29.406 -19.078 1 95.88 183 LYS A C 1
ATOM 1301 O O . LYS A 1 183 ? -4.516 -28.781 -20.109 1 95.88 183 LYS A O 1
ATOM 1306 N N . ALA A 1 184 ? -4.758 -28.891 -17.891 1 96.69 184 ALA A N 1
ATOM 1307 C CA . ALA A 1 184 ? -4.453 -27.469 -17.719 1 96.69 184 ALA A CA 1
ATOM 1308 C C . ALA A 1 184 ? -3.041 -27.156 -18.188 1 96.69 184 ALA A C 1
ATOM 1310 O O . ALA A 1 184 ? -2.826 -26.156 -18.891 1 96.69 184 ALA A O 1
ATOM 1311 N N . VAL A 1 185 ? -2.082 -28 -17.875 1 97.56 185 VAL A N 1
ATOM 1312 C CA . VAL A 1 185 ? -0.686 -27.75 -18.219 1 97.56 185 VAL A CA 1
ATOM 1313 C C . VAL A 1 185 ? -0.491 -27.906 -19.734 1 97.56 185 VAL A C 1
ATOM 1315 O O . VAL A 1 185 ? 0.201 -27.094 -20.359 1 97.56 185 VAL A O 1
ATOM 1318 N N . ARG A 1 186 ? -1.063 -28.906 -20.312 1 96.56 186 ARG A N 1
ATOM 1319 C CA . ARG A 1 186 ? -0.958 -29.094 -21.766 1 96.56 186 ARG A CA 1
ATOM 1320 C C . ARG A 1 186 ? -1.561 -27.906 -22.516 1 96.56 186 ARG A C 1
ATOM 1322 O O . ARG A 1 186 ? -0.996 -27.438 -23.5 1 96.56 186 ARG A O 1
ATOM 1329 N N . GLY A 1 187 ? -2.703 -27.484 -22.031 1 95.5 187 GLY A N 1
ATOM 1330 C CA . GLY A 1 187 ? -3.289 -26.281 -22.609 1 95.5 187 GLY A CA 1
ATOM 1331 C C . GLY A 1 187 ? -2.4 -25.062 -22.469 1 95.5 187 GLY A C 1
ATOM 1332 O O . GLY A 1 187 ? -2.229 -24.297 -23.422 1 95.5 187 GLY A O 1
ATOM 1333 N N . ALA A 1 188 ? -1.831 -24.906 -21.297 1 96.88 188 ALA A N 1
ATOM 1334 C CA . ALA A 1 188 ? -0.931 -23.781 -21.031 1 96.88 188 ALA A CA 1
ATOM 1335 C C . ALA A 1 188 ? 0.298 -23.844 -21.938 1 96.88 188 ALA A C 1
ATOM 1337 O O . ALA A 1 188 ? 0.751 -22.812 -22.453 1 96.88 188 ALA A O 1
ATOM 1338 N N . ARG A 1 189 ? 0.813 -25 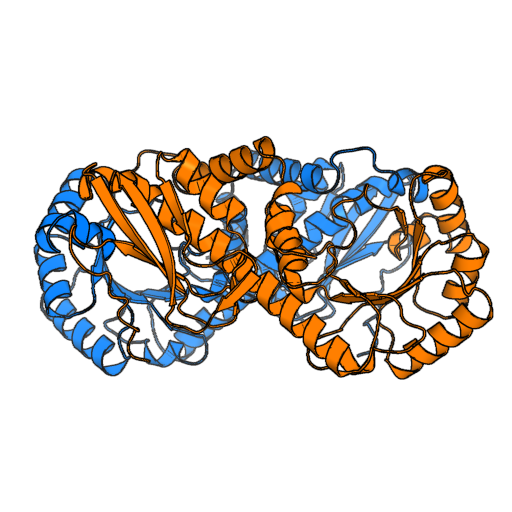-22.078 1 96.12 189 ARG A N 1
ATOM 1339 C CA . ARG A 1 189 ? 1.992 -25.172 -22.922 1 96.12 189 ARG A CA 1
ATOM 1340 C C . ARG A 1 189 ? 1.692 -24.797 -24.375 1 96.12 189 ARG A C 1
ATOM 1342 O O . ARG A 1 189 ? 2.525 -24.188 -25.047 1 96.12 189 ARG A O 1
ATOM 1349 N N . GLN A 1 190 ? 0.57 -25.188 -24.797 1 94.25 190 GLN A N 1
ATOM 1350 C CA . GLN A 1 190 ? 0.175 -24.875 -26.156 1 94.25 190 GLN A CA 1
ATOM 1351 C C . GLN A 1 190 ? 0.115 -23.359 -26.391 1 94.25 190 GLN A C 1
ATOM 1353 O O . GLN A 1 190 ? 0.603 -22.859 -27.406 1 94.25 190 GLN A O 1
ATOM 1358 N N . VAL A 1 191 ? -0.355 -22.672 -25.469 1 93.19 191 VAL A N 1
ATOM 1359 C CA . VAL A 1 191 ? -0.562 -21.25 -25.656 1 93.19 191 VAL A CA 1
ATOM 1360 C C . VAL A 1 191 ? 0.731 -20.484 -25.359 1 93.19 191 VAL A C 1
ATOM 1362 O O . VAL A 1 191 ? 0.98 -19.422 -25.922 1 93.19 191 VAL A O 1
ATOM 1365 N N . ALA A 1 192 ? 1.484 -20.969 -24.453 1 92.88 192 ALA A N 1
ATOM 1366 C CA . ALA A 1 192 ? 2.76 -20.344 -24.094 1 92.88 192 ALA A CA 1
ATOM 1367 C C . ALA A 1 192 ? 3.742 -20.422 -25.266 1 92.88 192 ALA A C 1
ATOM 1369 O O . ALA A 1 192 ? 4.652 -19.594 -25.375 1 92.88 192 ALA A O 1
ATOM 1370 N N . ASP A 1 193 ? 3.533 -21.406 -26.125 1 89.69 193 ASP A N 1
ATOM 1371 C CA . ASP A 1 193 ? 4.461 -21.672 -27.219 1 89.69 193 ASP A CA 1
ATOM 1372 C C . ASP A 1 193 ? 5.898 -21.781 -26.703 1 89.69 193 ASP A C 1
ATOM 1374 O O . ASP A 1 193 ? 6.145 -22.375 -25.656 1 89.69 193 ASP A O 1
ATOM 1378 N N . PHE A 1 194 ? 6.941 -21.281 -27.578 1 90.69 194 PHE A N 1
ATOM 1379 C CA . PHE A 1 194 ? 8.344 -21.406 -27.219 1 90.69 194 PHE A CA 1
ATOM 1380 C C . PHE A 1 194 ? 8.789 -20.219 -26.375 1 90.69 194 PHE A C 1
ATOM 1382 O O . PHE A 1 194 ? 9.867 -20.266 -25.766 1 90.69 194 PHE A O 1
ATOM 1389 N N . SER A 1 195 ? 7.988 -19.281 -26.25 1 92.12 195 SER A N 1
ATOM 1390 C CA . SER A 1 195 ? 8.477 -17.984 -25.781 1 92.12 195 SER A CA 1
ATOM 1391 C C . SER A 1 195 ? 8.211 -17.812 -24.297 1 92.12 195 SER A C 1
ATOM 1393 O O . SER A 1 195 ? 8.953 -17.094 -23.609 1 92.12 195 SER A O 1
ATOM 1395 N N . LEU A 1 196 ? 7.141 -18.453 -23.688 1 95.38 196 LEU A N 1
ATOM 1396 C CA . LEU A 1 196 ? 6.77 -18.25 -22.297 1 95.38 196 LEU A CA 1
ATOM 1397 C C . LEU A 1 196 ? 6.984 -19.516 -21.484 1 95.38 196 LEU A C 1
ATOM 1399 O O . LEU A 1 196 ? 6.785 -20.625 -21.984 1 95.38 196 LEU A O 1
ATOM 1403 N N . LYS A 1 197 ? 7.355 -19.312 -20.266 1 97.06 197 LYS A N 1
ATOM 1404 C CA . LYS A 1 197 ? 7.395 -20.422 -19.328 1 97.06 197 LYS A CA 1
ATOM 1405 C C . LYS A 1 197 ? 6.004 -20.75 -18.797 1 97.06 197 LYS A C 1
ATOM 1407 O O . LYS A 1 197 ? 5.121 -19.891 -18.797 1 97.06 197 LYS A O 1
ATOM 1412 N N . VAL A 1 198 ? 5.871 -22.016 -18.422 1 97.88 198 VAL A N 1
ATOM 1413 C CA . VAL A 1 198 ? 4.645 -22.484 -17.781 1 97.88 198 VAL A CA 1
ATOM 1414 C C . VAL A 1 198 ? 4.938 -22.891 -16.344 1 97.88 198 VAL A C 1
ATOM 1416 O O . VAL A 1 198 ? 5.801 -23.719 -16.078 1 97.88 198 VAL A O 1
ATOM 1419 N N . GLU A 1 199 ? 4.266 -22.25 -15.391 1 98.38 199 GLU A N 1
ATOM 1420 C CA . GLU A 1 199 ? 4.348 -22.594 -13.977 1 98.38 199 GLU A CA 1
ATOM 1421 C C . GLU A 1 199 ? 3.018 -23.141 -13.461 1 98.38 199 GLU A C 1
ATOM 1423 O O . GLU A 1 199 ? 1.951 -22.656 -13.852 1 98.38 199 GLU A O 1
ATOM 1428 N N . VAL A 1 200 ? 3.1 -24.156 -12.578 1 98 200 VAL A N 1
ATOM 1429 C CA . VAL A 1 200 ? 1.883 -24.781 -12.055 1 98 200 VAL A CA 1
ATOM 1430 C C . VAL A 1 200 ? 1.939 -24.812 -10.531 1 98 200 VAL A C 1
ATOM 1432 O O . VAL A 1 200 ? 2.957 -25.203 -9.953 1 98 200 VAL A O 1
ATOM 1435 N N . GLU A 1 201 ? 0.869 -24.328 -9.945 1 97.5 201 GLU A N 1
ATOM 1436 C CA . GLU A 1 201 ? 0.699 -24.469 -8.5 1 97.5 201 GLU A CA 1
ATOM 1437 C C . GLU A 1 201 ? 0.05 -25.797 -8.141 1 97.5 201 GLU A C 1
ATOM 1439 O O . GLU A 1 201 ? -0.988 -26.156 -8.695 1 97.5 201 GLU A O 1
ATOM 1444 N N . VAL A 1 202 ? 0.682 -26.516 -7.215 1 96.31 202 VAL A N 1
ATOM 1445 C CA . VAL A 1 202 ? 0.167 -27.828 -6.855 1 96.31 202 VAL A CA 1
ATOM 1446 C C . VAL A 1 202 ? 0.17 -27.984 -5.336 1 96.31 202 VAL A C 1
ATOM 1448 O O . VAL A 1 202 ? 0.841 -27.234 -4.629 1 96.31 202 VAL A O 1
ATOM 1451 N N . GLY A 1 203 ? -0.615 -29 -4.875 1 94.44 203 GLY A N 1
ATOM 1452 C CA . GLY A 1 203 ? -0.731 -29.234 -3.443 1 94.44 203 GLY A CA 1
ATOM 1453 C C . GLY A 1 203 ? -0.252 -30.609 -3.02 1 94.44 203 GLY A C 1
ATOM 1454 O O . GLY A 1 203 ? -0.438 -31.016 -1.869 1 94.44 203 GLY A O 1
ATOM 1455 N N . SER A 1 204 ? 0.353 -31.391 -4.004 1 94.62 204 SER A N 1
ATOM 1456 C CA . SER A 1 204 ? 0.834 -32.75 -3.691 1 94.62 204 SER A CA 1
ATOM 1457 C C . SER A 1 204 ? 1.931 -33.188 -4.66 1 94.62 204 SER A C 1
ATOM 1459 O O . SER A 1 204 ? 2.096 -32.562 -5.723 1 94.62 204 SER A O 1
ATOM 1461 N N . LEU A 1 205 ? 2.645 -34.219 -4.168 1 95.88 205 LEU A N 1
ATOM 1462 C CA . LEU A 1 205 ? 3.674 -34.781 -5.039 1 95.88 205 LEU A CA 1
ATOM 1463 C C . LEU A 1 205 ? 3.057 -35.375 -6.309 1 95.88 205 LEU A C 1
ATOM 1465 O O . LEU A 1 205 ? 3.621 -35.219 -7.395 1 95.88 205 LEU A O 1
ATOM 1469 N N . ARG A 1 206 ? 1.95 -36 -6.137 1 96.5 206 ARG A N 1
ATOM 1470 C CA . ARG A 1 206 ? 1.269 -36.594 -7.285 1 96.5 206 ARG A CA 1
ATOM 1471 C C . ARG A 1 206 ? 0.966 -35.531 -8.336 1 96.5 206 ARG A C 1
ATOM 1473 O O . ARG A 1 206 ? 1.25 -35.719 -9.523 1 96.5 206 ARG A O 1
ATOM 1480 N N . GLU A 1 207 ? 0.42 -34.438 -7.93 1 97.12 207 GLU A N 1
ATOM 1481 C CA . GLU A 1 207 ? 0.113 -33.344 -8.836 1 97.12 207 GLU A CA 1
ATOM 1482 C C . GLU A 1 207 ? 1.386 -32.75 -9.422 1 97.12 207 GLU A C 1
ATOM 1484 O O . GLU A 1 207 ? 1.411 -32.344 -10.586 1 97.12 207 GLU A O 1
ATOM 1489 N N . ALA A 1 208 ? 2.406 -32.688 -8.594 1 98 208 ALA A N 1
ATOM 1490 C CA . ALA A 1 208 ? 3.686 -32.156 -9.055 1 98 208 ALA A CA 1
ATOM 1491 C C . ALA A 1 208 ? 4.258 -33 -10.188 1 98 208 ALA A C 1
ATOM 1493 O O . ALA A 1 208 ? 4.723 -32.469 -11.195 1 98 208 ALA A O 1
ATOM 1494 N N . VAL A 1 209 ? 4.199 -34.25 -10 1 97.94 209 VAL A N 1
ATOM 1495 C CA . VAL A 1 209 ? 4.715 -35.188 -11 1 97.94 209 VAL A CA 1
ATOM 1496 C C . VAL A 1 209 ? 3.881 -35.094 -12.273 1 97.94 209 VAL A C 1
ATOM 1498 O O . VAL A 1 209 ? 4.426 -35.062 -13.375 1 97.94 209 VAL A O 1
ATOM 1501 N N . GLU A 1 210 ? 2.607 -35.062 -12.102 1 98.06 210 GLU A N 1
ATOM 1502 C CA . GLU A 1 210 ? 1.712 -34.938 -13.25 1 98.06 210 GLU A CA 1
ATOM 1503 C C . GLU A 1 210 ? 1.994 -33.656 -14.031 1 98.06 210 GLU A C 1
ATOM 1505 O O . GLU A 1 210 ? 2.01 -33.656 -15.266 1 98.06 210 GLU A O 1
ATOM 1510 N N . ALA A 1 211 ? 2.193 -32.562 -13.344 1 98.31 211 ALA A N 1
ATOM 1511 C CA . ALA A 1 211 ? 2.49 -31.281 -13.977 1 98.31 211 ALA A CA 1
ATOM 1512 C C . ALA A 1 211 ? 3.799 -31.328 -14.758 1 98.31 211 ALA A C 1
ATOM 1514 O O . ALA A 1 211 ? 3.875 -30.859 -15.891 1 98.31 211 ALA A O 1
ATOM 1515 N N . ALA A 1 212 ? 4.812 -31.906 -14.18 1 98.19 212 ALA A N 1
ATOM 1516 C CA . ALA A 1 212 ? 6.117 -32.031 -14.82 1 98.19 212 ALA A CA 1
ATOM 1517 C C . ALA A 1 212 ? 6.035 -32.875 -16.078 1 98.19 212 ALA A C 1
ATOM 1519 O O . ALA A 1 212 ? 6.613 -32.562 -17.109 1 98.19 212 ALA A O 1
ATOM 1520 N N . GLU A 1 213 ? 5.316 -33.969 -15.961 1 97.88 213 GLU A N 1
ATOM 1521 C CA . GLU A 1 213 ? 5.137 -34.875 -17.094 1 97.88 213 GLU A CA 1
ATOM 1522 C C . GLU A 1 213 ? 4.426 -34.156 -18.25 1 97.88 213 GLU A C 1
ATOM 1524 O O . GLU A 1 213 ? 4.703 -34.438 -19.422 1 97.88 213 GLU A O 1
ATOM 1529 N N . ALA A 1 214 ? 3.564 -33.281 -17.906 1 97.44 214 ALA A N 1
ATOM 1530 C CA . ALA A 1 214 ? 2.77 -32.562 -18.906 1 97.44 214 ALA A CA 1
ATOM 1531 C C . ALA A 1 214 ? 3.559 -31.422 -19.516 1 97.44 214 ALA A C 1
ATOM 1533 O O . ALA A 1 214 ? 3.115 -30.797 -20.5 1 97.44 214 ALA A O 1
ATOM 1534 N N . GLY A 1 215 ? 4.738 -31.078 -18.922 1 96.19 215 GLY A N 1
ATOM 1535 C CA . GLY A 1 215 ? 5.625 -30.141 -19.578 1 96.19 215 GLY A CA 1
ATOM 1536 C C . GLY A 1 215 ? 5.758 -28.828 -18.828 1 96.19 215 GLY A C 1
ATOM 1537 O O . GLY A 1 215 ? 6.156 -27.812 -19.391 1 96.19 215 GLY A O 1
ATOM 1538 N N . ALA A 1 216 ? 5.414 -28.766 -17.578 1 97.94 216 ALA A N 1
ATOM 1539 C CA . ALA A 1 216 ? 5.605 -27.562 -16.781 1 97.94 216 ALA A CA 1
ATOM 1540 C C . ALA A 1 216 ? 7.09 -27.234 -16.641 1 97.94 216 ALA A C 1
ATOM 1542 O O . ALA A 1 216 ? 7.918 -28.125 -16.469 1 97.94 216 ALA A O 1
ATOM 1543 N N . ASP A 1 217 ? 7.469 -25.922 -16.781 1 98.06 217 ASP A N 1
ATOM 1544 C CA . ASP A 1 217 ? 8.836 -25.469 -16.547 1 98.06 217 ASP A CA 1
ATOM 1545 C C . ASP A 1 217 ? 9.117 -25.312 -15.055 1 98.06 217 ASP A C 1
ATOM 1547 O O . ASP A 1 217 ? 10.242 -25.531 -14.602 1 98.06 217 ASP A O 1
ATOM 1551 N N . LEU A 1 218 ? 8.102 -24.906 -14.281 1 98.38 218 LEU A N 1
ATOM 1552 C CA . LEU A 1 218 ? 8.18 -24.641 -12.852 1 98.38 218 LEU A CA 1
ATOM 1553 C C . LEU A 1 218 ? 6.98 -25.25 -12.125 1 98.38 218 LEU A C 1
ATOM 1555 O O . LEU A 1 218 ? 5.863 -25.219 -12.641 1 98.38 218 LEU A O 1
ATOM 1559 N N . VAL A 1 219 ? 7.254 -25.75 -10.977 1 98.62 219 VAL A N 1
ATOM 1560 C CA . VAL A 1 219 ? 6.211 -26.234 -10.086 1 98.62 219 VAL A CA 1
ATOM 1561 C C . VAL A 1 219 ? 6.266 -25.484 -8.758 1 98.62 219 VAL A C 1
ATOM 1563 O O . VAL A 1 219 ? 7.309 -25.453 -8.094 1 98.62 219 VAL A O 1
ATOM 1566 N N . LEU A 1 220 ? 5.176 -24.812 -8.438 1 98.44 220 LEU A N 1
ATOM 1567 C CA . LEU A 1 220 ? 5.055 -24.125 -7.164 1 98.44 220 LEU A CA 1
ATOM 1568 C C . LEU A 1 220 ? 4.336 -24.984 -6.137 1 98.44 220 LEU A C 1
ATOM 1570 O O . LEU A 1 220 ? 3.162 -25.328 -6.316 1 98.44 220 LEU A O 1
ATOM 1574 N N . LEU A 1 221 ? 5.086 -25.375 -5.145 1 98.06 221 LEU A N 1
ATOM 1575 C CA . LEU A 1 221 ? 4.516 -26.094 -4.016 1 98.06 221 LEU A CA 1
ATOM 1576 C C . LEU A 1 221 ? 3.865 -25.141 -3.023 1 98.06 221 LEU A C 1
ATOM 1578 O O . LEU A 1 221 ? 4.559 -24.484 -2.242 1 98.06 221 LEU A O 1
ATOM 1582 N N . ASP A 1 222 ? 2.547 -25.156 -3.023 1 95.88 222 ASP A N 1
ATOM 1583 C CA . ASP A 1 222 ? 1.777 -24.156 -2.291 1 95.88 222 ASP A CA 1
ATOM 1584 C C . ASP A 1 222 ? 1.351 -24.688 -0.924 1 95.88 222 ASP A C 1
ATOM 1586 O O . ASP A 1 222 ? 0.679 -25.703 -0.831 1 95.88 222 ASP A O 1
ATOM 1590 N N . ASN A 1 223 ? 1.688 -24 0.108 1 94.44 223 ASN A N 1
ATOM 1591 C CA . ASN A 1 223 ? 1.225 -24.203 1.477 1 94.44 223 ASN A CA 1
ATOM 1592 C C . ASN A 1 223 ? 1.644 -25.578 2.014 1 94.44 223 ASN A C 1
ATOM 1594 O O . ASN A 1 223 ? 0.857 -26.25 2.676 1 94.44 223 ASN A O 1
ATOM 1598 N N . PHE A 1 224 ? 2.85 -26.016 1.627 1 95.44 224 PHE A N 1
ATOM 1599 C CA . PHE A 1 224 ? 3.422 -27.219 2.199 1 95.44 224 PHE A CA 1
ATOM 1600 C C . PHE A 1 224 ? 4.078 -26.938 3.543 1 95.44 224 PHE A C 1
ATOM 1602 O O . PHE A 1 224 ? 4.684 -25.875 3.727 1 95.44 224 PHE A O 1
ATOM 1609 N N . ARG A 1 225 ? 3.977 -27.953 4.434 1 94.88 225 ARG A N 1
ATOM 1610 C CA . ARG A 1 225 ? 4.867 -27.938 5.59 1 94.88 225 ARG A CA 1
ATOM 1611 C C . ARG A 1 225 ? 6.309 -28.188 5.176 1 94.88 225 ARG A C 1
ATOM 1613 O O . ARG A 1 225 ? 6.562 -28.938 4.223 1 94.88 225 ARG A O 1
ATOM 1620 N N . PRO A 1 226 ? 7.215 -27.578 5.883 1 96.44 226 PRO A N 1
ATOM 1621 C CA . PRO A 1 226 ? 8.617 -27.688 5.469 1 96.44 226 PRO A CA 1
ATOM 1622 C C . PRO A 1 226 ? 9.039 -29.141 5.223 1 96.44 226 PRO A C 1
ATOM 1624 O O . PRO A 1 226 ? 9.648 -29.438 4.195 1 96.44 226 PRO A O 1
ATOM 1627 N N . GLU A 1 227 ? 8.703 -30.062 6.117 1 95.62 227 GLU A N 1
ATOM 1628 C CA . GLU A 1 227 ? 9.117 -31.453 5.977 1 95.62 227 GLU A CA 1
ATOM 1629 C C . GLU A 1 227 ? 8.562 -32.062 4.695 1 95.62 227 GLU A C 1
ATOM 1631 O O . GLU A 1 227 ? 9.289 -32.75 3.951 1 95.62 227 GLU A O 1
ATOM 1636 N N . GLU A 1 228 ? 7.32 -31.812 4.5 1 96.88 228 GLU A N 1
ATOM 1637 C CA . GLU A 1 228 ? 6.676 -32.344 3.297 1 96.88 228 GLU A CA 1
ATOM 1638 C C . GLU A 1 228 ? 7.23 -31.672 2.043 1 96.88 228 GLU A C 1
ATOM 1640 O O . GLU A 1 228 ? 7.375 -32.312 1.002 1 96.88 228 GLU A O 1
ATOM 1645 N N . LEU A 1 229 ? 7.461 -30.406 2.164 1 97.88 229 LEU A N 1
ATOM 1646 C CA . LEU A 1 229 ? 8 -29.625 1.054 1 97.88 229 LEU A CA 1
ATOM 1647 C C . LEU A 1 229 ? 9.312 -30.219 0.555 1 97.88 229 LEU A C 1
ATOM 1649 O O . LEU A 1 229 ? 9.477 -30.453 -0.644 1 97.88 229 LEU A O 1
ATOM 1653 N N . HIS A 1 230 ? 10.242 -30.531 1.428 1 98.12 230 HIS A N 1
ATOM 1654 C CA . HIS A 1 230 ? 11.562 -31.016 1.054 1 98.12 230 HIS A CA 1
ATOM 1655 C C . HIS A 1 230 ? 11.492 -32.406 0.433 1 98.12 230 HIS A C 1
ATOM 1657 O O . HIS A 1 230 ? 12.156 -32.688 -0.566 1 98.12 230 HIS A O 1
ATOM 1663 N N . ALA A 1 231 ? 10.656 -33.219 1.026 1 97.88 231 ALA A N 1
ATOM 1664 C CA . ALA A 1 231 ? 10.492 -34.562 0.484 1 97.88 231 ALA A CA 1
ATOM 1665 C C . ALA A 1 231 ? 9.906 -34.5 -0.924 1 97.88 231 ALA A C 1
ATOM 1667 O O . ALA A 1 231 ? 10.359 -35.219 -1.815 1 97.88 231 ALA A O 1
ATOM 1668 N N . THR A 1 232 ? 8.906 -33.688 -1.071 1 98.19 232 THR A N 1
ATOM 1669 C CA . THR A 1 232 ? 8.234 -33.562 -2.361 1 98.19 232 THR A CA 1
ATOM 1670 C C . THR A 1 232 ? 9.195 -33 -3.41 1 98.19 232 THR A C 1
ATOM 1672 O O . THR A 1 232 ? 9.266 -33.5 -4.527 1 98.19 232 THR A O 1
ATOM 1675 N N . ALA A 1 233 ? 9.922 -32 -3.039 1 98.5 233 ALA A N 1
ATOM 1676 C CA . ALA A 1 233 ? 10.875 -31.375 -3.951 1 98.5 233 ALA A CA 1
ATOM 1677 C C . ALA A 1 233 ? 11.961 -32.375 -4.375 1 98.5 233 ALA A C 1
ATOM 1679 O O . ALA A 1 233 ? 12.305 -32.438 -5.555 1 98.5 233 ALA A O 1
ATOM 1680 N N . ALA A 1 234 ? 12.484 -33.094 -3.436 1 98.12 234 ALA A N 1
ATOM 1681 C CA . ALA A 1 234 ? 13.516 -34.094 -3.725 1 98.12 234 ALA A CA 1
ATOM 1682 C C . ALA A 1 234 ? 12.984 -35.156 -4.676 1 98.12 234 ALA A C 1
ATOM 1684 O O . ALA A 1 234 ? 13.672 -35.531 -5.621 1 98.12 234 ALA A O 1
ATOM 1685 N N . GLY A 1 235 ? 11.828 -35.656 -4.34 1 97.81 235 GLY A N 1
ATOM 1686 C CA . GLY A 1 235 ? 11.211 -36.656 -5.195 1 97.81 235 GLY A CA 1
ATOM 1687 C C . GLY A 1 235 ? 10.984 -36.156 -6.617 1 97.81 235 GLY A C 1
ATOM 1688 O O . GLY A 1 235 ? 11.203 -36.906 -7.574 1 97.81 235 GLY A O 1
ATOM 1689 N N . LEU A 1 236 ? 10.516 -34.938 -6.754 1 98.31 236 LEU A N 1
ATOM 1690 C CA . LEU A 1 236 ? 10.25 -34.375 -8.07 1 98.31 236 LEU A CA 1
ATOM 1691 C C . LEU A 1 236 ? 11.539 -34.219 -8.859 1 98.31 236 LEU A C 1
ATOM 1693 O O . LEU A 1 236 ? 11.609 -34.594 -10.023 1 98.31 236 LEU A O 1
ATOM 1697 N N . LYS A 1 237 ? 12.578 -33.656 -8.242 1 97.75 237 LYS A N 1
ATOM 1698 C CA . LYS A 1 237 ? 13.844 -33.375 -8.922 1 97.75 237 LYS A CA 1
ATOM 1699 C C . LYS A 1 237 ? 14.562 -34.688 -9.297 1 97.75 237 LYS A C 1
ATOM 1701 O O . LYS A 1 237 ? 15.297 -34.719 -10.289 1 97.75 237 LYS A O 1
ATOM 1706 N N . ALA A 1 238 ? 14.328 -35.719 -8.523 1 97.69 238 ALA A N 1
ATOM 1707 C CA . ALA A 1 238 ? 14.914 -37 -8.852 1 97.69 238 ALA A CA 1
ATOM 1708 C C . ALA A 1 238 ? 14.438 -37.5 -10.219 1 97.69 238 ALA A C 1
ATOM 1710 O O . ALA A 1 238 ? 15.188 -38.125 -10.953 1 97.69 238 ALA A O 1
ATOM 1711 N N . ARG A 1 239 ? 13.273 -37.188 -10.539 1 97.56 239 ARG A N 1
ATOM 1712 C CA . ARG A 1 239 ? 12.672 -37.656 -11.789 1 97.56 239 ARG A CA 1
ATOM 1713 C C . ARG A 1 239 ? 12.781 -36.594 -12.875 1 97.56 239 ARG A C 1
ATOM 1715 O O . ARG A 1 239 ? 12.906 -36.906 -14.062 1 97.56 239 ARG A O 1
ATOM 1722 N N . PHE A 1 240 ? 12.695 -35.312 -12.453 1 98.19 240 PHE A N 1
ATOM 1723 C CA . PHE A 1 240 ? 12.695 -34.188 -13.383 1 98.19 240 PHE A CA 1
ATOM 1724 C C . PHE A 1 240 ? 13.695 -33.125 -12.938 1 98.19 240 PHE A C 1
ATOM 1726 O O . PHE A 1 240 ? 13.297 -32.031 -12.523 1 98.19 240 PHE A O 1
ATOM 1733 N N . PRO A 1 241 ? 14.938 -33.312 -13.109 1 96.88 241 PRO A N 1
ATOM 1734 C CA . PRO A 1 241 ? 15.969 -32.406 -12.57 1 96.88 241 PRO A CA 1
ATOM 1735 C C . PRO A 1 241 ? 15.906 -31.016 -13.18 1 96.88 241 PRO A C 1
ATOM 1737 O O . PRO A 1 241 ? 16.391 -30.062 -12.57 1 96.88 241 PRO A O 1
ATOM 1740 N N . SER A 1 242 ? 15.32 -30.875 -14.312 1 96.94 242 SER A N 1
ATOM 1741 C CA . SER A 1 242 ? 15.336 -29.594 -15.008 1 96.94 242 SER A CA 1
ATOM 1742 C C . SER A 1 242 ? 14.156 -28.719 -14.586 1 96.94 242 SER A C 1
ATOM 1744 O O . SER A 1 242 ? 14.125 -27.531 -14.883 1 96.94 242 SER A O 1
ATOM 1746 N N . VAL A 1 243 ? 13.164 -29.281 -13.938 1 98.12 243 VAL A N 1
ATOM 1747 C CA . VAL A 1 243 ? 11.992 -28.516 -13.516 1 98.12 243 VAL A CA 1
ATOM 1748 C C . VAL A 1 243 ? 12.359 -27.609 -12.344 1 98.12 243 VAL A C 1
ATOM 1750 O O . VAL A 1 243 ? 13.039 -28.031 -11.414 1 98.12 243 VAL A O 1
ATOM 1753 N N . GLY A 1 244 ? 12.016 -26.312 -12.445 1 98.38 244 GLY A N 1
ATOM 1754 C CA . GLY A 1 244 ? 12.172 -25.438 -11.297 1 98.38 244 GLY A CA 1
ATOM 1755 C C . GLY A 1 244 ? 11.164 -25.703 -10.195 1 98.38 244 GLY A C 1
ATOM 1756 O O . GLY A 1 244 ? 9.992 -25.969 -10.469 1 98.38 244 GLY A O 1
ATOM 1757 N N . VAL A 1 245 ? 11.609 -25.625 -8.922 1 98.81 245 VAL A N 1
ATOM 1758 C CA . VAL A 1 245 ? 10.719 -25.859 -7.785 1 98.81 245 VAL A CA 1
ATOM 1759 C C . VAL A 1 245 ? 10.641 -24.594 -6.934 1 98.81 245 VAL A C 1
ATOM 1761 O O . VAL A 1 245 ? 11.672 -24.047 -6.52 1 98.81 245 VAL A O 1
ATOM 1764 N N . GLU A 1 246 ? 9.445 -24.156 -6.746 1 98.69 246 GLU A N 1
ATOM 1765 C CA . GLU A 1 246 ? 9.164 -22.969 -5.949 1 98.69 246 GLU A CA 1
ATOM 1766 C C . GLU A 1 246 ? 8.305 -23.297 -4.73 1 98.69 246 GLU A C 1
ATOM 1768 O O . GLU A 1 246 ? 7.426 -24.156 -4.801 1 98.69 246 GLU A O 1
ATOM 1773 N N . ALA A 1 247 ? 8.633 -22.688 -3.594 1 98.5 247 ALA A N 1
ATOM 1774 C CA . ALA A 1 247 ? 7.812 -22.781 -2.391 1 98.5 247 ALA A CA 1
ATOM 1775 C C . ALA A 1 247 ? 7.086 -21.469 -2.109 1 98.5 247 ALA A C 1
ATOM 1777 O O . ALA A 1 247 ? 7.656 -20.391 -2.273 1 98.5 247 ALA A O 1
ATOM 1778 N N . SER A 1 248 ? 5.855 -21.562 -1.727 1 96.75 248 SER A N 1
ATOM 1779 C CA . SER A 1 248 ? 5.066 -20.391 -1.367 1 96.75 248 SER A CA 1
ATOM 1780 C C . SER A 1 248 ? 3.951 -20.75 -0.392 1 96.75 248 SER A C 1
ATOM 1782 O O . SER A 1 248 ? 3.623 -21.922 -0.224 1 96.75 248 SER A O 1
ATOM 1784 N N . GLY A 1 249 ? 3.432 -19.688 0.282 1 93.25 249 GLY A N 1
ATOM 1785 C CA . GLY A 1 249 ? 2.299 -19.844 1.181 1 93.25 249 GLY A CA 1
ATOM 1786 C C . GLY A 1 249 ? 2.699 -19.891 2.643 1 93.25 249 GLY A C 1
ATOM 1787 O O . GLY A 1 249 ? 3.439 -20.781 3.068 1 93.25 249 GLY A O 1
ATOM 1788 N N . GLY A 1 250 ? 2.26 -18.938 3.35 1 90.12 250 GLY A N 1
ATOM 1789 C CA . GLY A 1 250 ? 2.447 -18.891 4.789 1 90.12 250 GLY A CA 1
ATOM 1790 C C . GLY A 1 250 ? 3.893 -18.672 5.199 1 90.12 250 GLY A C 1
ATOM 1791 O O . GLY A 1 250 ? 4.273 -18.984 6.332 1 90.12 250 GLY A O 1
ATOM 1792 N N . ILE A 1 251 ? 4.711 -18.312 4.328 1 94.12 251 ILE A N 1
ATOM 1793 C CA . ILE A 1 251 ? 6.129 -18.141 4.621 1 94.12 251 ILE A CA 1
ATOM 1794 C C . ILE A 1 251 ? 6.375 -16.703 5.105 1 94.12 251 ILE A C 1
ATOM 1796 O O . ILE A 1 251 ? 5.871 -15.75 4.516 1 94.12 251 ILE A O 1
ATOM 1800 N N . THR A 1 252 ? 7.039 -16.578 6.215 1 93.25 252 THR A N 1
ATOM 1801 C CA . THR A 1 252 ? 7.43 -15.328 6.84 1 93.25 252 THR A CA 1
ATOM 1802 C C . THR A 1 252 ? 8.945 -15.25 7.004 1 93.25 252 THR A C 1
ATOM 1804 O O . THR A 1 252 ? 9.656 -16.219 6.723 1 93.25 252 THR A O 1
ATOM 1807 N N . LEU A 1 253 ? 9.398 -14.102 7.449 1 93.12 253 LEU A N 1
ATOM 1808 C CA . LEU A 1 253 ? 10.828 -13.953 7.691 1 93.12 253 LEU A CA 1
ATOM 1809 C C . LEU A 1 253 ? 11.305 -14.945 8.742 1 93.12 253 LEU A C 1
ATOM 1811 O O . LEU A 1 253 ? 12.414 -15.477 8.633 1 93.12 253 LEU A O 1
ATOM 1815 N N . ALA A 1 254 ? 10.492 -15.227 9.688 1 94 254 ALA A N 1
ATOM 1816 C CA . ALA A 1 254 ? 10.859 -16.062 10.828 1 94 254 ALA A CA 1
ATOM 1817 C C . ALA A 1 254 ? 11.008 -17.516 10.414 1 94 254 ALA A C 1
ATOM 1819 O O . ALA A 1 254 ? 11.867 -18.234 10.93 1 94 254 ALA A O 1
ATOM 1820 N N . ASN A 1 255 ? 10.203 -18.016 9.492 1 96.62 255 ASN A N 1
ATOM 1821 C CA . ASN A 1 255 ? 10.227 -19.438 9.18 1 96.62 255 ASN A CA 1
ATOM 1822 C C . ASN A 1 255 ? 10.867 -19.703 7.824 1 96.62 255 ASN A C 1
ATOM 1824 O O . ASN A 1 255 ? 11.07 -20.859 7.441 1 96.62 255 ASN A O 1
ATOM 1828 N N . LEU A 1 256 ? 11.281 -18.641 7.172 1 97.69 256 LEU A N 1
ATOM 1829 C CA . LEU A 1 256 ? 11.852 -18.719 5.832 1 97.69 256 LEU A CA 1
ATOM 1830 C C . LEU A 1 256 ? 12.992 -19.734 5.789 1 97.69 256 LEU A C 1
ATOM 1832 O O . LEU A 1 256 ? 13.062 -20.547 4.875 1 97.69 256 LEU A O 1
ATOM 1836 N N . PRO A 1 257 ? 13.875 -19.812 6.773 1 97.62 257 PRO A N 1
ATOM 1837 C CA . PRO A 1 257 ? 15 -20.734 6.699 1 97.62 257 PRO A CA 1
ATOM 1838 C C . PRO A 1 257 ? 14.562 -22.203 6.648 1 97.62 257 PRO A C 1
ATOM 1840 O O . PRO A 1 257 ? 15.273 -23.047 6.098 1 97.62 257 PRO A O 1
ATOM 1843 N N . GLN A 1 258 ? 13.398 -22.484 7.152 1 97.94 258 GLN A N 1
ATOM 1844 C CA . GLN A 1 258 ? 12.898 -23.859 7.168 1 97.94 258 GLN A CA 1
ATOM 1845 C C . GLN A 1 258 ? 12.531 -24.328 5.762 1 97.94 258 GLN A C 1
ATOM 1847 O O . GLN A 1 258 ? 12.391 -25.516 5.52 1 97.94 258 GLN A O 1
ATOM 1852 N N . PHE A 1 259 ? 12.391 -23.406 4.859 1 98.31 259 PHE A N 1
ATOM 1853 C CA . PHE A 1 259 ? 11.977 -23.734 3.502 1 98.31 259 PHE A CA 1
ATOM 1854 C C . PHE A 1 259 ? 13.18 -23.812 2.572 1 98.31 259 PHE A C 1
ATOM 1856 O O . PHE A 1 259 ? 13.062 -24.266 1.429 1 98.31 259 PHE A O 1
ATOM 1863 N N . CYS A 1 260 ? 14.312 -23.375 3.064 1 98.19 260 CYS A N 1
ATOM 1864 C CA . CYS A 1 260 ? 15.547 -23.422 2.281 1 98.19 260 CYS A CA 1
ATOM 1865 C C . CYS A 1 260 ? 16.062 -24.859 2.17 1 98.19 260 CYS A C 1
ATOM 1867 O O . CYS A 1 260 ? 16.141 -25.578 3.168 1 98.19 260 CYS A O 1
ATOM 1869 N N . GLY A 1 261 ? 16.422 -25.234 0.986 1 97.19 261 GLY A N 1
ATOM 1870 C CA . GLY A 1 261 ? 16.953 -26.562 0.769 1 97.19 261 GLY A CA 1
ATOM 1871 C C . GLY A 1 261 ? 17.5 -26.766 -0.633 1 97.19 261 GLY A C 1
ATOM 1872 O O . GLY A 1 261 ? 17.25 -25.953 -1.527 1 97.19 261 GLY A O 1
ATOM 1873 N N . PRO A 1 262 ? 18.203 -27.781 -0.822 1 96.69 262 PRO A N 1
ATOM 1874 C CA . PRO A 1 262 ? 18.938 -27.969 -2.072 1 96.69 262 PRO A CA 1
ATOM 1875 C C . PRO A 1 262 ? 18.016 -28.234 -3.266 1 96.69 262 PRO A C 1
ATOM 1877 O O . PRO A 1 262 ? 18.422 -28.031 -4.414 1 96.69 262 PRO A O 1
ATOM 1880 N N . HIS A 1 263 ? 16.797 -28.672 -2.971 1 98.12 263 HIS A N 1
ATOM 1881 C CA . HIS A 1 263 ? 15.914 -29 -4.082 1 98.12 263 HIS A CA 1
ATOM 1882 C C . HIS A 1 263 ? 14.867 -27.922 -4.301 1 98.12 263 HIS A C 1
ATOM 1884 O O . HIS A 1 263 ? 13.938 -28.094 -5.094 1 98.12 263 HIS A O 1
ATOM 1890 N N . ILE A 1 264 ? 14.969 -26.844 -3.588 1 98.5 264 ILE A N 1
ATOM 1891 C CA . ILE A 1 264 ? 14.102 -25.672 -3.748 1 98.5 264 ILE A CA 1
ATOM 1892 C C . ILE A 1 264 ? 14.852 -24.578 -4.508 1 98.5 264 ILE A C 1
ATOM 1894 O O . ILE A 1 264 ? 15.953 -24.188 -4.121 1 98.5 264 ILE A O 1
ATOM 1898 N N . ASP A 1 265 ? 14.234 -24.047 -5.543 1 98.56 265 ASP A N 1
ATOM 1899 C CA . ASP A 1 265 ? 14.922 -23.062 -6.367 1 98.56 265 ASP A CA 1
ATOM 1900 C C . ASP A 1 265 ? 14.469 -21.641 -6.02 1 98.56 265 ASP A C 1
ATOM 1902 O O . ASP A 1 265 ? 15.242 -20.688 -6.148 1 98.56 265 ASP A O 1
ATOM 1906 N N . ILE A 1 266 ? 13.227 -21.5 -5.668 1 98.69 266 ILE A N 1
ATOM 1907 C CA . ILE A 1 266 ? 12.625 -20.188 -5.406 1 98.69 266 ILE A CA 1
ATOM 1908 C C . ILE A 1 266 ? 11.758 -20.266 -4.152 1 98.69 266 ILE A C 1
ATOM 1910 O O . ILE A 1 266 ? 11.047 -21.25 -3.939 1 98.69 266 ILE A O 1
ATOM 1914 N N . ILE A 1 267 ? 11.812 -19.297 -3.32 1 98.69 267 ILE A N 1
ATOM 1915 C CA . ILE A 1 267 ? 10.875 -19.109 -2.217 1 98.69 267 ILE A CA 1
ATOM 1916 C C . ILE A 1 267 ? 10.195 -17.75 -2.346 1 98.69 267 ILE A C 1
ATOM 1918 O O . ILE A 1 267 ? 10.852 -16.703 -2.285 1 98.69 267 ILE A O 1
ATOM 1922 N N . SER A 1 268 ? 8.945 -17.781 -2.529 1 98.12 268 SER A N 1
ATOM 1923 C CA . SER A 1 268 ? 8.188 -16.547 -2.75 1 98.12 268 SER A CA 1
ATOM 1924 C C . SER A 1 268 ? 7.371 -16.172 -1.517 1 98.12 268 SER A C 1
ATOM 1926 O O . SER A 1 268 ? 6.77 -17.031 -0.875 1 98.12 268 SER A O 1
ATOM 1928 N N . LEU A 1 269 ? 7.43 -14.867 -1.184 1 96.25 269 LEU A N 1
ATOM 1929 C CA . LEU A 1 269 ? 6.719 -14.32 -0.035 1 96.25 269 LEU A CA 1
ATOM 1930 C C . LEU A 1 269 ? 5.797 -13.18 -0.458 1 96.25 269 LEU A C 1
ATOM 1932 O O . LEU A 1 269 ? 6.266 -12.148 -0.946 1 96.25 269 LEU A O 1
ATOM 1936 N N . GLY A 1 270 ? 4.488 -13.32 -0.172 1 93.88 270 GLY A N 1
ATOM 1937 C CA . GLY A 1 270 ? 3.551 -12.242 -0.448 1 93.88 270 GLY A CA 1
ATOM 1938 C C . GLY A 1 270 ? 3.723 -11.047 0.475 1 93.88 270 GLY A C 1
ATOM 1939 O O . GLY A 1 270 ? 3.486 -9.906 0.074 1 93.88 270 GLY A O 1
ATOM 1940 N N . MET A 1 271 ? 4.211 -11.203 1.643 1 91.56 271 MET A N 1
ATOM 1941 C CA . MET A 1 271 ? 4.281 -10.172 2.67 1 91.56 271 MET A CA 1
ATOM 1942 C C . MET A 1 271 ? 5.312 -9.109 2.301 1 91.56 271 MET A C 1
ATOM 1944 O O . MET A 1 271 ? 5.332 -8.023 2.889 1 91.56 271 MET A O 1
ATOM 1948 N N . LEU A 1 272 ? 6.207 -9.367 1.365 1 95 272 LEU A N 1
ATOM 1949 C CA . LEU A 1 272 ? 7.258 -8.422 0.998 1 95 272 LEU A CA 1
ATOM 1950 C C . LEU A 1 272 ? 6.66 -7.168 0.359 1 95 272 LEU A C 1
ATOM 1952 O O . LEU A 1 272 ? 7.258 -6.09 0.417 1 95 272 LEU A O 1
ATOM 1956 N N . THR A 1 273 ? 5.441 -7.297 -0.259 1 93 273 THR A N 1
ATOM 1957 C CA . THR A 1 273 ? 4.812 -6.156 -0.914 1 93 273 THR A CA 1
ATOM 1958 C C . THR A 1 273 ? 3.514 -5.777 -0.211 1 93 273 THR A C 1
ATOM 1960 O O . THR A 1 273 ? 3.207 -4.594 -0.057 1 93 273 THR A O 1
ATOM 1963 N N . GLN A 1 274 ? 2.77 -6.621 0.316 1 85.5 274 GLN A N 1
ATOM 1964 C CA . GLN A 1 274 ? 1.446 -6.367 0.877 1 85.5 274 GLN A CA 1
ATOM 1965 C C . GLN A 1 274 ? 1.547 -5.789 2.285 1 85.5 274 GLN A C 1
ATOM 1967 O O . GLN A 1 274 ? 0.633 -5.105 2.748 1 85.5 274 GLN A O 1
ATOM 1972 N N . ALA A 1 275 ? 2.674 -5.977 2.934 1 78.19 275 ALA A N 1
ATOM 1973 C CA . ALA A 1 275 ? 2.668 -5.648 4.355 1 78.19 275 ALA A CA 1
ATOM 1974 C C . ALA A 1 275 ? 4.012 -5.074 4.793 1 78.19 275 ALA A C 1
ATOM 1976 O O . ALA A 1 275 ? 4.34 -5.082 5.984 1 78.19 275 ALA A O 1
ATOM 1977 N N . ALA A 1 276 ? 4.719 -4.625 3.824 1 89.38 276 ALA A N 1
ATOM 1978 C CA . ALA A 1 276 ? 6.008 -4.082 4.246 1 89.38 276 ALA A CA 1
ATOM 1979 C C . ALA A 1 276 ? 5.836 -2.734 4.941 1 89.38 276 ALA A C 1
ATOM 1981 O O . ALA A 1 276 ? 5.195 -1.829 4.406 1 89.38 276 ALA A O 1
ATOM 1982 N N . PRO A 1 277 ? 6.383 -2.65 6.141 1 90.88 277 PRO A N 1
ATOM 1983 C CA . PRO A 1 277 ? 6.305 -1.344 6.797 1 90.88 277 PRO A CA 1
ATOM 1984 C C . PRO A 1 277 ? 7.055 -0.255 6.035 1 90.88 277 PRO A C 1
ATOM 1986 O O . PRO A 1 277 ? 8.18 -0.482 5.57 1 90.88 277 PRO A O 1
ATOM 1989 N N . ALA A 1 278 ? 6.469 0.874 5.938 1 94.19 278 ALA A N 1
ATOM 1990 C CA . ALA A 1 278 ? 7.121 2.002 5.277 1 94.19 278 ALA A CA 1
ATOM 1991 C C . ALA A 1 278 ? 8.266 2.549 6.125 1 94.19 278 ALA A C 1
ATOM 1993 O O . ALA A 1 278 ? 8.211 2.492 7.359 1 94.19 278 ALA A O 1
ATOM 1994 N N . LEU A 1 279 ? 9.258 3.057 5.523 1 96.69 279 LEU A N 1
ATOM 1995 C CA . LEU A 1 279 ? 10.32 3.738 6.246 1 96.69 279 LEU A CA 1
ATOM 1996 C C . LEU A 1 279 ? 9.938 5.184 6.551 1 96.69 279 LEU A C 1
ATOM 1998 O O . LEU A 1 279 ? 9.055 5.746 5.898 1 96.69 279 LEU A O 1
ATOM 2002 N N . ASP A 1 280 ? 10.57 5.73 7.523 1 95.81 280 ASP A N 1
ATOM 2003 C CA . ASP A 1 280 ? 10.281 7.09 7.961 1 95.81 280 ASP A CA 1
ATOM 2004 C C . ASP A 1 280 ? 11.266 8.086 7.348 1 95.81 280 ASP A C 1
ATOM 2006 O O . ASP A 1 280 ? 12.453 8.086 7.688 1 95.81 280 ASP A O 1
ATOM 2010 N N . PHE A 1 281 ? 10.734 8.898 6.457 1 97.25 281 PHE A N 1
ATOM 2011 C CA . PHE A 1 281 ? 11.5 9.992 5.863 1 97.25 281 PHE A CA 1
ATOM 2012 C C . PHE A 1 281 ? 10.867 11.336 6.176 1 97.25 281 PHE A C 1
ATOM 2014 O O . PHE A 1 281 ? 9.656 11.422 6.398 1 97.25 281 PHE A O 1
ATOM 2021 N N . SER A 1 282 ? 11.664 12.32 6.207 1 96.75 282 SER A N 1
ATOM 2022 C CA . SER A 1 282 ? 11.172 13.695 6.285 1 96.75 282 SER A CA 1
ATOM 2023 C C . SER A 1 282 ? 11.938 14.609 5.34 1 96.75 282 SER A C 1
ATOM 2025 O O . SER A 1 282 ? 13.102 14.352 5.02 1 96.75 282 SER A O 1
ATOM 2027 N N . LEU A 1 283 ? 11.312 15.523 4.805 1 97.44 283 LEU A N 1
ATOM 2028 C CA . LEU A 1 283 ? 11.891 16.594 3.996 1 97.44 283 LEU A CA 1
ATOM 2029 C C . LEU A 1 283 ? 11.766 17.938 4.703 1 97.44 283 LEU A C 1
ATOM 2031 O O . LEU A 1 283 ? 10.656 18.422 4.938 1 97.44 283 LEU A O 1
ATOM 2035 N N . LYS A 1 284 ? 12.922 18.547 5 1 96.62 284 LYS A N 1
ATOM 2036 C CA . LYS A 1 284 ? 12.906 19.766 5.824 1 96.62 284 LYS A CA 1
ATOM 2037 C C . LYS A 1 284 ? 13.57 20.922 5.094 1 96.62 284 LYS A C 1
ATOM 2039 O O . LYS A 1 284 ? 14.734 20.844 4.703 1 96.62 284 LYS A O 1
ATOM 2044 N N . LEU A 1 285 ? 12.805 22.016 4.965 1 95.06 285 LEU A N 1
ATOM 2045 C CA . LEU A 1 285 ? 13.391 23.25 4.449 1 95.06 285 LEU A CA 1
ATOM 2046 C C . LEU A 1 285 ? 14.438 23.797 5.418 1 95.06 285 LEU A C 1
ATOM 2048 O O . LEU A 1 285 ? 14.305 23.625 6.633 1 95.06 285 LEU A O 1
ATOM 2052 N N . PHE A 1 286 ? 15.414 24.422 4.883 1 91.31 286 PHE A N 1
ATOM 2053 C CA . PHE A 1 286 ? 16.391 25.109 5.719 1 91.31 286 PHE A CA 1
ATOM 2054 C C . PHE A 1 286 ? 16.844 26.406 5.062 1 91.31 286 PHE A C 1
ATOM 2056 O O . PHE A 1 286 ? 16.719 26.562 3.846 1 91.31 286 PHE A O 1
ATOM 2063 N N . ALA A 1 287 ? 17.172 27.328 5.949 1 83 287 ALA A N 1
ATOM 2064 C CA . ALA A 1 287 ? 17.531 28.656 5.473 1 83 287 ALA A CA 1
ATOM 2065 C C . ALA A 1 287 ? 18.781 28.594 4.582 1 83 287 ALA A C 1
ATOM 2067 O O . ALA A 1 287 ? 19.672 27.766 4.797 1 83 287 ALA A O 1
ATOM 2068 N N . GLU A 1 288 ? 18.719 29.469 3.602 1 77.81 288 GLU A N 1
ATOM 2069 C CA . GLU A 1 288 ? 19.891 29.578 2.744 1 77.81 288 GLU A CA 1
ATOM 2070 C C . GLU A 1 288 ? 21.156 29.828 3.562 1 77.81 288 GLU A C 1
ATOM 2072 O O . GLU A 1 288 ? 21.172 30.688 4.449 1 77.81 288 GLU A O 1
ATOM 2077 N N . GLY A 1 289 ? 22.141 29.109 3.336 1 76.44 289 GLY A N 1
ATOM 2078 C CA . GLY A 1 289 ? 23.391 29.297 4.035 1 76.44 289 GLY A CA 1
ATOM 2079 C C . GLY A 1 289 ? 23.469 28.531 5.344 1 76.44 289 GLY A C 1
ATOM 2080 O O . GLY A 1 289 ? 24.531 28.422 5.949 1 76.44 289 GLY A O 1
ATOM 2081 N N . ALA A 1 290 ? 22.297 28.031 5.762 1 80.88 290 ALA A N 1
ATOM 2082 C CA . ALA A 1 290 ? 22.281 27.281 7.016 1 80.88 290 ALA A CA 1
ATOM 2083 C C . ALA A 1 290 ? 22.594 25.797 6.777 1 80.88 290 ALA A C 1
ATOM 2085 O O . ALA A 1 290 ? 22.438 25.297 5.66 1 80.88 290 ALA A O 1
ATOM 2086 N N . THR A 1 291 ? 23.188 25.188 7.754 1 78.88 291 THR A N 1
ATOM 2087 C CA . THR A 1 291 ? 23.359 23.734 7.742 1 78.88 291 THR A CA 1
ATOM 2088 C C . THR A 1 291 ? 22.062 23.047 8.172 1 78.88 291 THR A C 1
ATOM 2090 O O . THR A 1 291 ? 21.516 23.359 9.227 1 78.88 291 THR A O 1
ATOM 2093 N N . PRO A 1 292 ? 21.641 22.188 7.277 1 78.06 292 PRO A N 1
ATOM 2094 C CA . PRO A 1 292 ? 20.391 21.5 7.629 1 78.06 292 PRO A CA 1
ATOM 2095 C C . PRO A 1 292 ? 20.531 20.641 8.891 1 78.06 292 PRO A C 1
ATOM 2097 O O . PRO A 1 292 ? 21.578 20.047 9.117 1 78.06 292 PRO A O 1
ATOM 2100 N N . VAL A 1 293 ? 19.578 20.766 9.781 1 74.06 293 VAL A N 1
ATOM 2101 C CA . VAL A 1 293 ? 19.578 19.969 11.008 1 74.06 293 VAL A CA 1
ATOM 2102 C C . VAL A 1 293 ? 18.281 19.156 11.094 1 74.06 293 VAL A C 1
ATOM 2104 O O . VAL A 1 293 ? 17.219 19.625 10.656 1 74.06 293 VAL A O 1
ATOM 2107 N N . CYS A 1 294 ? 18.453 17.891 11.25 1 71.44 294 CYS A N 1
ATOM 2108 C CA . CYS A 1 294 ? 17.281 17.062 11.5 1 71.44 294 CYS A CA 1
ATOM 2109 C C . CYS A 1 294 ? 17.047 16.875 12.992 1 71.44 294 CYS A C 1
ATOM 2111 O O . CYS A 1 294 ? 17.906 16.344 13.703 1 71.44 294 CYS A O 1
ATOM 2113 N N . HIS A 1 295 ? 16.094 17.547 13.5 1 61.91 295 HIS A N 1
ATOM 2114 C CA . HIS A 1 295 ? 15.82 17.359 14.914 1 61.91 295 HIS A CA 1
ATOM 2115 C C . HIS A 1 295 ? 15.211 15.992 15.18 1 61.91 295 HIS A C 1
ATOM 2117 O O . HIS A 1 295 ? 14.266 15.586 14.5 1 61.91 295 HIS A O 1
ATOM 2123 N N . ALA A 1 296 ? 16.156 15.125 15.641 1 51.78 296 ALA A N 1
ATOM 2124 C CA . ALA A 1 296 ? 15.672 13.805 16.047 1 51.78 296 ALA A CA 1
ATOM 2125 C C . ALA A 1 296 ? 14.5 13.922 17.016 1 51.78 296 ALA A C 1
ATOM 2127 O O . ALA A 1 296 ? 14.492 14.789 17.891 1 51.78 296 ALA A O 1
ATOM 2128 N N . TYR A 1 297 ? 13.305 13.688 16.469 1 46.78 297 TYR A N 1
ATOM 2129 C CA . TYR A 1 297 ? 12.234 13.695 17.469 1 46.78 297 TYR A CA 1
ATOM 2130 C C . TYR A 1 297 ? 12.688 13.016 18.75 1 46.78 297 TYR A C 1
ATOM 2132 O O . TYR A 1 297 ? 13.508 12.086 18.719 1 46.78 297 TYR A O 1
ATOM 2140 N N . ARG A 1 298 ? 12.695 13.82 19.703 1 34.19 298 ARG A N 1
ATOM 2141 C CA . ARG A 1 298 ? 13.031 13.328 21.031 1 34.19 298 ARG A CA 1
ATOM 2142 C C . ARG A 1 298 ? 12.383 11.977 21.297 1 34.19 298 ARG A C 1
ATOM 2144 O O . ARG A 1 298 ? 11.164 11.828 21.188 1 34.19 298 ARG A O 1
ATOM 2151 N N . THR A 1 299 ? 13.039 10.75 20.859 1 31.66 299 THR A N 1
ATOM 2152 C CA . THR A 1 299 ? 12.625 9.477 21.438 1 31.66 299 THR A CA 1
ATOM 2153 C C . THR A 1 299 ? 12.375 9.609 22.938 1 31.66 299 THR A C 1
ATOM 2155 O O . THR A 1 299 ? 13.102 10.328 23.625 1 31.66 299 THR A O 1
ATOM 2158 N N . MET B 1 1 ? -21.062 5.969 11.641 1 63.69 1 MET B N 1
ATOM 2159 C CA . MET B 1 1 ? -21.781 6.012 10.367 1 63.69 1 MET B CA 1
ATOM 2160 C C . MET B 1 1 ? -22.047 4.602 9.844 1 63.69 1 MET B C 1
ATOM 2162 O O . MET B 1 1 ? -21.25 3.689 10.078 1 63.69 1 MET B O 1
ATOM 2166 N N . ASP B 1 2 ? -23.219 4.398 9.32 1 76.62 2 ASP B N 1
ATOM 2167 C CA . ASP B 1 2 ? -23.562 3.111 8.727 1 76.62 2 ASP B CA 1
ATOM 2168 C C . ASP B 1 2 ? -22.641 2.791 7.547 1 76.62 2 ASP B C 1
ATOM 2170 O O . ASP B 1 2 ? -22.625 3.514 6.551 1 76.62 2 ASP B O 1
ATOM 2174 N N . PRO B 1 3 ? -21.844 1.811 7.676 1 84.69 3 PRO B N 1
ATOM 2175 C CA . PRO B 1 3 ? -20.875 1.486 6.633 1 84.69 3 PRO B CA 1
ATOM 2176 C C . PRO B 1 3 ? -21.531 1.264 5.27 1 84.69 3 PRO B C 1
ATOM 2178 O O . PRO B 1 3 ? -20.906 1.533 4.234 1 84.69 3 PRO B O 1
ATOM 2181 N N . GLU B 1 4 ? -22.797 0.915 5.266 1 77.5 4 GLU B N 1
ATOM 2182 C CA . GLU B 1 4 ? -23.453 0.656 3.986 1 77.5 4 GLU B CA 1
ATOM 2183 C C . GLU B 1 4 ? -23.672 1.948 3.205 1 77.5 4 GLU B C 1
ATOM 2185 O O . GLU B 1 4 ? -23.562 1.963 1.978 1 77.5 4 GLU B O 1
ATOM 2190 N N . GLY B 1 5 ? -23.844 3.018 3.947 1 88.56 5 GLY B N 1
ATOM 2191 C CA . GLY B 1 5 ? -24.094 4.289 3.287 1 88.56 5 GLY B CA 1
ATOM 2192 C C . GLY B 1 5 ? -22.828 4.949 2.783 1 88.56 5 GLY B C 1
ATOM 2193 O O . GLY B 1 5 ? -22.875 5.871 1.964 1 88.56 5 GLY B O 1
ATOM 2194 N N . LEU B 1 6 ? -21.719 4.371 3.146 1 93.94 6 LEU B N 1
ATOM 2195 C CA . LEU B 1 6 ? -20.438 5.008 2.838 1 93.94 6 LEU B CA 1
ATOM 2196 C C . LEU B 1 6 ? -20.125 4.895 1.352 1 93.94 6 LEU B C 1
ATOM 2198 O O . LEU B 1 6 ? -19.375 5.707 0.811 1 93.94 6 LEU B O 1
ATOM 2202 N N . ALA B 1 7 ? -20.719 3.898 0.712 1 93.31 7 ALA B N 1
ATOM 2203 C CA . ALA B 1 7 ? -20.469 3.684 -0.711 1 93.31 7 ALA B CA 1
ATOM 2204 C C . ALA B 1 7 ? -20.938 4.879 -1.534 1 93.31 7 ALA B C 1
ATOM 2206 O O . ALA B 1 7 ? -20.438 5.117 -2.637 1 93.31 7 ALA B O 1
ATOM 2207 N N . LEU B 1 8 ? -21.891 5.656 -1.029 1 94 8 LEU B N 1
ATOM 2208 C CA . LEU B 1 8 ? -22.422 6.816 -1.728 1 94 8 LEU B CA 1
ATOM 2209 C C . LEU B 1 8 ? -21.375 7.91 -1.856 1 94 8 LEU B C 1
ATOM 2211 O O . LEU B 1 8 ? -21.516 8.82 -2.68 1 94 8 LEU B O 1
ATOM 2215 N N . LEU B 1 9 ? -20.359 7.82 -1.067 1 93.5 9 LEU B N 1
ATOM 2216 C CA . LEU B 1 9 ? -19.297 8.82 -1.1 1 93.5 9 LEU B CA 1
ATOM 2217 C C . LEU B 1 9 ? -18.406 8.633 -2.324 1 93.5 9 LEU B C 1
ATOM 2219 O O . LEU B 1 9 ? -17.609 9.508 -2.664 1 93.5 9 LEU B O 1
ATOM 2223 N N . LEU B 1 10 ? -18.5 7.453 -2.982 1 96.12 10 LEU B N 1
ATOM 2224 C CA . LEU B 1 10 ? -17.594 7.098 -4.062 1 96.12 10 LEU B CA 1
ATOM 2225 C C . LEU B 1 10 ? -18.203 7.391 -5.422 1 96.12 10 LEU B C 1
ATOM 2227 O O . LEU B 1 10 ? -19.188 6.754 -5.809 1 96.12 10 LEU B O 1
ATOM 2231 N N . PRO B 1 11 ? -17.656 8.336 -6.195 1 94.94 11 PRO B N 1
ATOM 2232 C CA . PRO B 1 11 ? -18.219 8.586 -7.527 1 94.94 11 PRO B CA 1
ATOM 2233 C C . PRO B 1 11 ? -18.094 7.379 -8.453 1 94.94 11 PRO B C 1
ATOM 2235 O O . PRO B 1 11 ? -16.984 6.855 -8.648 1 94.94 11 PRO B O 1
ATOM 2238 N N . PRO B 1 12 ? -19.141 6.996 -9.07 1 94.62 12 PRO B N 1
ATOM 2239 C CA . PRO B 1 12 ? -19.125 5.797 -9.914 1 94.62 12 PRO B CA 1
ATOM 2240 C C . PRO B 1 12 ? -18.094 5.883 -11.039 1 94.62 12 PRO B C 1
ATOM 2242 O O . PRO B 1 12 ? -17.422 4.891 -11.336 1 94.62 12 PRO B O 1
ATOM 2245 N N . ALA B 1 13 ? -17.922 7.066 -11.617 1 96.31 13 ALA B N 1
ATOM 2246 C CA . ALA B 1 13 ? -16.969 7.223 -12.711 1 96.31 13 ALA B CA 1
ATOM 2247 C C . ALA B 1 13 ? -15.539 7.008 -12.219 1 96.31 13 ALA B C 1
ATOM 2249 O O . ALA B 1 13 ? -14.711 6.426 -12.922 1 96.31 13 ALA B O 1
ATOM 2250 N N . THR B 1 14 ? -15.266 7.488 -11.008 1 96.31 14 THR B N 1
ATOM 2251 C CA . THR B 1 14 ? -13.945 7.301 -10.422 1 96.31 14 THR B CA 1
ATOM 2252 C C . THR B 1 14 ? -13.688 5.828 -10.125 1 96.31 14 THR B C 1
ATOM 2254 O O . THR B 1 14 ? -12.602 5.312 -10.406 1 96.31 14 THR B O 1
ATOM 2257 N N . LEU B 1 15 ? -14.695 5.117 -9.617 1 96.56 15 LEU B N 1
ATOM 2258 C CA . LEU B 1 15 ? -14.578 3.691 -9.328 1 96.56 15 LEU B CA 1
ATOM 2259 C C . LEU B 1 15 ? -14.273 2.906 -10.602 1 96.56 15 LEU B C 1
ATOM 2261 O O . LEU B 1 15 ? -13.383 2.057 -10.617 1 96.56 15 LEU B O 1
ATOM 2265 N N . ALA B 1 16 ? -14.977 3.203 -11.625 1 97.38 16 ALA B N 1
ATOM 2266 C CA . ALA B 1 16 ? -14.797 2.51 -12.898 1 97.38 16 ALA B CA 1
ATOM 2267 C C . ALA B 1 16 ? -13.406 2.768 -13.477 1 97.38 16 ALA B C 1
ATOM 2269 O O . ALA B 1 16 ? -12.758 1.849 -13.984 1 97.38 16 ALA B O 1
ATOM 2270 N N . ALA B 1 17 ? -12.953 4.023 -13.367 1 97.62 17 ALA B N 1
ATOM 2271 C CA . ALA B 1 17 ? -11.648 4.395 -13.906 1 97.62 17 ALA B CA 1
ATOM 2272 C C . ALA B 1 17 ? -10.523 3.703 -13.141 1 97.62 17 ALA B C 1
ATOM 2274 O O . ALA B 1 17 ? -9.555 3.236 -13.734 1 97.62 17 ALA B O 1
ATOM 2275 N N . LEU B 1 18 ? -10.641 3.658 -11.852 1 97.81 18 LEU B N 1
ATOM 2276 C CA . LEU B 1 18 ? -9.648 2.965 -11.039 1 97.81 18 LEU B CA 1
ATOM 2277 C C . LEU B 1 18 ? -9.609 1.479 -11.375 1 97.81 18 LEU B C 1
ATOM 2279 O O . LEU B 1 18 ? -8.539 0.92 -11.617 1 97.81 18 LEU B O 1
ATOM 2283 N N . ALA B 1 19 ? -10.797 0.842 -11.414 1 98.5 19 ALA B N 1
ATOM 2284 C CA . ALA B 1 19 ? -10.875 -0.58 -11.742 1 98.5 19 ALA B CA 1
ATOM 2285 C C . ALA B 1 19 ? -10.234 -0.872 -13.094 1 98.5 19 ALA B C 1
ATOM 2287 O O . ALA B 1 19 ? -9.453 -1.815 -13.227 1 98.5 19 ALA B O 1
ATOM 2288 N N . ASP B 1 20 ? -10.562 -0.047 -14.07 1 98.31 20 ASP B N 1
ATOM 2289 C CA . ASP B 1 20 ? -10.016 -0.216 -15.414 1 98.31 20 ASP B CA 1
ATOM 2290 C C . ASP B 1 20 ? -8.492 -0.104 -15.406 1 98.31 20 ASP B C 1
ATOM 2292 O O . ASP B 1 20 ? -7.801 -0.92 -16.016 1 98.31 20 ASP B O 1
ATOM 2296 N N . SER B 1 21 ? -7.977 0.907 -14.695 1 98.25 21 SER B N 1
ATOM 2297 C CA . SER B 1 21 ? -6.535 1.132 -14.648 1 98.25 21 SER B CA 1
ATOM 2298 C C . SER B 1 21 ? -5.816 -0.032 -13.977 1 98.25 21 SER B C 1
ATOM 2300 O O . SER B 1 21 ? -4.73 -0.432 -14.406 1 98.25 21 SER B O 1
ATOM 2302 N N . TRP B 1 22 ? -6.379 -0.542 -12.945 1 98.56 22 TRP B N 1
ATOM 2303 C CA . TRP B 1 22 ? -5.766 -1.644 -12.211 1 98.56 22 TRP B CA 1
ATOM 2304 C C . TRP B 1 22 ? -5.762 -2.918 -13.055 1 98.56 22 TRP B C 1
ATOM 2306 O O . TRP B 1 22 ? -4.781 -3.664 -13.055 1 98.56 22 TRP B O 1
ATOM 2316 N N . LEU B 1 23 ? -6.848 -3.176 -13.789 1 98.56 23 LEU B N 1
ATOM 2317 C CA . LEU B 1 23 ? -6.926 -4.34 -14.664 1 98.56 23 LEU B CA 1
ATOM 2318 C C . LEU B 1 23 ? -5.922 -4.227 -15.812 1 98.56 23 LEU B C 1
ATOM 2320 O O . LEU B 1 23 ? -5.281 -5.215 -16.172 1 98.56 23 LEU B O 1
ATOM 2324 N N . ARG B 1 24 ? -5.754 -3.035 -16.328 1 97.69 24 ARG B N 1
ATOM 2325 C CA . ARG B 1 24 ? -4.793 -2.824 -17.406 1 97.69 24 ARG B CA 1
ATOM 2326 C C . ARG B 1 24 ? -3.365 -3.01 -16.906 1 97.69 24 ARG B C 1
ATOM 2328 O O . ARG B 1 24 ? -2.51 -3.52 -17.641 1 97.69 24 ARG B O 1
ATOM 2335 N N . GLU B 1 25 ? -3.08 -2.561 -15.695 1 97.88 25 GLU B N 1
ATOM 2336 C CA . GLU B 1 25 ? -1.772 -2.805 -15.094 1 97.88 25 GLU B CA 1
ATOM 2337 C C . GLU B 1 25 ? -1.472 -4.297 -15.016 1 97.88 25 GLU B C 1
ATOM 2339 O O . GLU B 1 25 ? -0.347 -4.727 -15.289 1 97.88 25 GLU B O 1
ATOM 2344 N N . ASP B 1 26 ? -2.508 -5.094 -14.68 1 98 26 ASP B N 1
ATOM 2345 C CA . ASP B 1 26 ? -2.33 -6.52 -14.43 1 98 26 ASP B CA 1
ATOM 2346 C C . ASP B 1 26 ? -2.336 -7.309 -15.734 1 98 26 ASP B C 1
ATOM 2348 O O . ASP B 1 26 ? -1.793 -8.414 -15.797 1 98 26 ASP B O 1
ATOM 2352 N N . CYS B 1 27 ? -2.992 -6.742 -16.75 1 97.5 27 CYS B N 1
ATOM 2353 C CA . CYS B 1 27 ? -3.102 -7.418 -18.031 1 97.5 27 CYS B CA 1
ATOM 2354 C C . CYS B 1 27 ? -2.979 -6.422 -19.188 1 97.5 27 CYS B C 1
ATOM 2356 O O . CYS B 1 27 ? -3.947 -6.176 -19.906 1 97.5 27 CYS B O 1
ATOM 2358 N N . PRO B 1 28 ? -1.769 -5.91 -19.453 1 95.12 28 PRO B N 1
ATOM 2359 C CA . PRO B 1 28 ? -1.599 -4.902 -20.5 1 95.12 28 PRO B CA 1
ATOM 2360 C C . PRO B 1 28 ? -1.583 -5.508 -21.906 1 95.12 28 PRO B C 1
ATOM 2362 O O . PRO B 1 28 ? -1.773 -4.793 -22.891 1 95.12 28 PRO B O 1
ATOM 2365 N N . GLY B 1 29 ? -1.313 -6.816 -22.047 1 94.62 29 GLY B N 1
ATOM 2366 C CA . GLY B 1 29 ? -1.258 -7.535 -23.312 1 94.62 29 GLY B CA 1
ATOM 2367 C C . GLY B 1 29 ? -2.189 -8.734 -23.359 1 94.62 29 GLY B C 1
ATOM 2368 O O . GLY B 1 29 ? -3.199 -8.766 -22.656 1 94.62 29 GLY B O 1
ATOM 2369 N N . PRO B 1 30 ? -1.913 -9.648 -24.25 1 93.5 30 PRO B N 1
ATOM 2370 C CA . PRO B 1 30 ? -2.787 -10.82 -24.328 1 93.5 30 PRO B CA 1
ATOM 2371 C C . PRO B 1 30 ? -2.781 -11.656 -23.047 1 93.5 30 PRO B C 1
ATOM 2373 O O . PRO B 1 30 ? -1.73 -11.836 -22.438 1 93.5 30 PRO B O 1
ATOM 2376 N N . ASN B 1 31 ? -3.85 -12.086 -22.703 1 94.81 31 ASN B N 1
ATOM 2377 C CA . ASN B 1 31 ? -4.012 -12.984 -21.562 1 94.81 31 ASN B CA 1
ATOM 2378 C C . ASN B 1 31 ? -4.008 -14.445 -22 1 94.81 31 ASN B C 1
ATOM 2380 O O . ASN B 1 31 ? -5.07 -15.031 -22.219 1 94.81 31 ASN B O 1
ATOM 2384 N N . HIS B 1 32 ? -2.922 -15.062 -21.953 1 93.25 32 HIS B N 1
ATOM 2385 C CA . HIS B 1 32 ? -2.771 -16.438 -22.438 1 93.25 32 HIS B CA 1
ATOM 2386 C C . HIS B 1 32 ? -3.502 -17.422 -21.531 1 93.25 32 HIS B C 1
ATOM 2388 O O . HIS B 1 32 ? -4.027 -18.438 -22.016 1 93.25 32 HIS B O 1
ATOM 2394 N N . ALA B 1 33 ? -3.559 -17.125 -20.312 1 93.5 33 ALA B N 1
ATOM 2395 C CA . ALA B 1 33 ? -4.188 -18.031 -19.344 1 93.5 33 ALA B CA 1
ATOM 2396 C C . ALA B 1 33 ? -5.68 -18.172 -19.625 1 93.5 33 ALA B C 1
ATOM 2398 O O . ALA B 1 33 ? -6.297 -19.156 -19.203 1 93.5 33 ALA B O 1
ATOM 2399 N N . ALA B 1 34 ? -6.242 -17.25 -20.297 1 94.25 34 ALA B N 1
ATOM 2400 C CA . ALA B 1 34 ? -7.66 -17.281 -20.641 1 94.25 34 ALA B CA 1
ATOM 2401 C C . ALA B 1 34 ? -7.969 -18.484 -21.547 1 94.25 34 ALA B C 1
ATOM 2403 O O . ALA B 1 34 ? -9.062 -19.047 -21.484 1 94.25 34 ALA B O 1
ATOM 2404 N N . LEU B 1 35 ? -7.035 -18.891 -22.359 1 93.31 35 LEU B N 1
ATOM 2405 C CA . LEU B 1 35 ? -7.234 -20.016 -23.266 1 93.31 35 LEU B CA 1
ATOM 2406 C C . LEU B 1 35 ? -7.141 -21.344 -22.516 1 93.31 35 LEU B C 1
ATOM 2408 O O . LEU B 1 35 ? -7.598 -22.375 -23.016 1 93.31 35 LEU B O 1
ATOM 2412 N N . VAL B 1 36 ? -6.562 -21.297 -21.344 1 91.62 36 VAL B N 1
ATOM 2413 C CA . VAL B 1 36 ? -6.477 -22.484 -20.5 1 91.62 36 VAL B CA 1
ATOM 2414 C C . VAL B 1 36 ? -7.816 -22.719 -19.812 1 91.62 36 VAL B C 1
ATOM 2416 O O . VAL B 1 36 ? -8.281 -23.859 -19.719 1 91.62 36 VAL B O 1
ATOM 2419 N N . THR B 1 37 ? -8.422 -21.703 -19.359 1 92.62 37 THR B N 1
ATOM 2420 C CA . THR B 1 37 ? -9.617 -21.797 -18.531 1 92.62 37 THR B CA 1
ATOM 2421 C C . THR B 1 37 ? -10.875 -21.828 -19.391 1 92.62 37 THR B C 1
ATOM 2423 O O . THR B 1 37 ? -11.875 -22.453 -19.031 1 92.62 37 THR B O 1
ATOM 2426 N N . GLY B 1 38 ? -10.828 -21.094 -20.531 1 93.25 38 GLY B N 1
ATOM 2427 C CA . GLY B 1 38 ? -12.008 -20.984 -21.375 1 93.25 38 GLY B CA 1
ATOM 2428 C C . GLY B 1 38 ? -13.031 -20 -20.828 1 93.25 38 GLY B C 1
ATOM 2429 O O . GLY B 1 38 ? -12.75 -19.25 -19.891 1 93.25 38 GLY B O 1
ATOM 2430 N N . ALA B 1 39 ? -14.234 -20.016 -21.469 1 94.38 39 ALA B N 1
ATOM 2431 C CA . ALA B 1 39 ? -15.227 -18.984 -21.188 1 94.38 39 ALA B CA 1
ATOM 2432 C C . ALA B 1 39 ? -16.531 -19.594 -20.672 1 94.38 39 ALA B C 1
ATOM 2434 O O . ALA B 1 39 ? -17.578 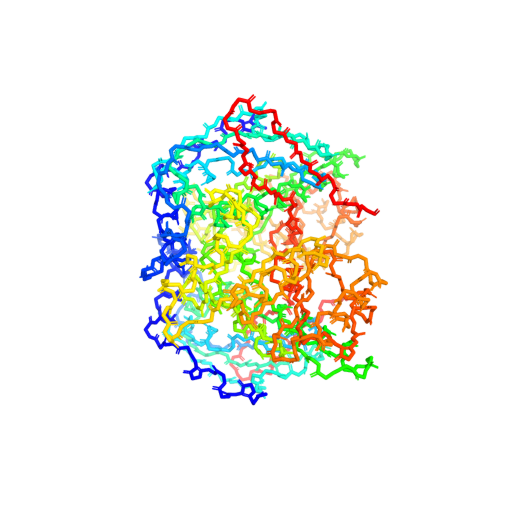-18.969 -20.734 1 94.38 39 ALA B O 1
ATOM 2435 N N . ALA B 1 40 ? -16.469 -20.844 -20.219 1 94.31 40 ALA B N 1
ATOM 2436 C CA . ALA B 1 40 ? -17.688 -21.469 -19.703 1 94.31 40 ALA B CA 1
ATOM 2437 C C . ALA B 1 40 ? -18.203 -20.719 -18.469 1 94.31 40 ALA B C 1
ATOM 2439 O O . ALA B 1 40 ? -17.406 -20.188 -17.688 1 94.31 40 ALA B O 1
ATOM 2440 N N . PRO B 1 41 ? -19.531 -20.672 -18.359 1 95.44 41 PRO B N 1
ATOM 2441 C CA . PRO B 1 41 ? -20.047 -20.078 -17.125 1 95.44 41 PRO B CA 1
ATOM 2442 C C . PRO B 1 41 ? -19.484 -20.766 -15.875 1 95.44 41 PRO B C 1
ATOM 2444 O O . PRO B 1 41 ? -19.359 -21.984 -15.844 1 95.44 41 PRO B O 1
ATOM 2447 N N . ALA B 1 42 ? -19.141 -19.938 -14.906 1 95.5 42 ALA B N 1
ATOM 2448 C CA . ALA B 1 42 ? -18.531 -20.453 -13.68 1 95.5 42 ALA B CA 1
ATOM 2449 C C . ALA B 1 42 ? -18.938 -19.625 -12.477 1 95.5 42 ALA B C 1
ATOM 2451 O O . ALA B 1 42 ? -19.562 -18.562 -12.625 1 95.5 42 ALA B O 1
ATOM 2452 N N . GLN B 1 43 ? -18.672 -20.188 -11.336 1 96.25 43 GLN B N 1
ATOM 2453 C CA . GLN B 1 43 ? -18.922 -19.516 -10.062 1 96.25 43 GLN B CA 1
ATOM 2454 C C . GLN B 1 43 ? -17.719 -19.672 -9.125 1 96.25 43 GLN B C 1
ATOM 2456 O O . GLN B 1 43 ? -17.047 -20.703 -9.125 1 96.25 43 GLN B O 1
ATOM 2461 N N . ALA B 1 44 ? -17.516 -18.656 -8.383 1 97.31 44 ALA B N 1
ATOM 2462 C CA . ALA B 1 44 ? -16.453 -18.672 -7.395 1 97.31 44 ALA B CA 1
ATOM 2463 C C . ALA B 1 44 ? -16.938 -18.156 -6.047 1 97.31 44 ALA B C 1
ATOM 2465 O O . ALA B 1 44 ? -17.781 -17.25 -5.992 1 97.31 44 ALA B O 1
ATOM 2466 N N . ALA B 1 45 ? -16.453 -18.719 -5.02 1 97.75 45 ALA B N 1
ATOM 2467 C CA . ALA B 1 45 ? -16.75 -18.281 -3.658 1 97.75 45 ALA B CA 1
ATOM 2468 C C . ALA B 1 45 ? -15.586 -17.453 -3.09 1 97.75 45 ALA B C 1
ATOM 2470 O O . ALA B 1 45 ? -14.43 -17.875 -3.17 1 97.75 45 ALA B O 1
ATOM 2471 N N . LEU B 1 46 ? -15.922 -16.312 -2.588 1 98.12 46 LEU B N 1
ATOM 2472 C CA . LEU B 1 46 ? -14.953 -15.477 -1.891 1 98.12 46 LEU B CA 1
ATOM 2473 C C . LEU B 1 46 ? -14.891 -15.836 -0.409 1 98.12 46 LEU B C 1
ATOM 2475 O O . LEU B 1 46 ? -15.914 -15.789 0.285 1 98.12 46 LEU B O 1
ATOM 2479 N N . TRP B 1 47 ? -13.68 -16.094 0.046 1 97.75 47 TRP B N 1
ATOM 2480 C CA . TRP B 1 47 ? -13.492 -16.531 1.428 1 97.75 47 TRP B CA 1
ATOM 2481 C C . TRP B 1 47 ? -12.57 -15.57 2.176 1 97.75 47 TRP B C 1
ATOM 2483 O O . TRP B 1 47 ? -11.523 -15.18 1.663 1 97.75 47 TRP B O 1
ATOM 2493 N N . ALA B 1 48 ? -12.984 -15.203 3.373 1 97.56 48 ALA B N 1
ATOM 2494 C CA . ALA B 1 48 ? -12.086 -14.523 4.305 1 97.56 48 ALA B CA 1
ATOM 2495 C C . ALA B 1 48 ? -11.32 -15.539 5.156 1 97.56 48 ALA B C 1
ATOM 2497 O O . ALA B 1 48 ? -11.922 -16.328 5.883 1 97.56 48 ALA B O 1
ATOM 2498 N N . LYS B 1 49 ? -10.023 -15.445 5.09 1 95.94 49 LYS B N 1
ATOM 2499 C CA . LYS B 1 49 ? -9.188 -16.438 5.75 1 95.94 49 LYS B CA 1
ATOM 2500 C C . LYS B 1 49 ? -8.445 -15.844 6.941 1 95.94 49 LYS B C 1
ATOM 2502 O O . LYS B 1 49 ? -7.664 -16.531 7.602 1 95.94 49 LYS B O 1
ATOM 2507 N N . SER B 1 50 ? -8.578 -14.633 7.285 1 94.56 50 SER B N 1
ATOM 2508 C CA . SER B 1 50 ? -8.062 -13.969 8.484 1 94.56 50 SER B CA 1
ATOM 2509 C C . SER B 1 50 ? -9.125 -13.07 9.117 1 94.56 50 SER B C 1
ATOM 2511 O O . SER B 1 50 ? -10.078 -12.664 8.453 1 94.56 50 SER B O 1
ATOM 2513 N N . PRO B 1 51 ? -9.039 -12.852 10.398 1 97.38 51 PRO B N 1
ATOM 2514 C CA . PRO B 1 51 ? -10 -11.984 11.078 1 97.38 51 PRO B CA 1
ATOM 2515 C C . PRO B 1 51 ? -9.82 -10.508 10.727 1 97.38 51 PRO B C 1
ATOM 2517 O O . PRO B 1 51 ? -8.727 -10.102 10.312 1 97.38 51 PRO B O 1
ATOM 2520 N N . GLY B 1 52 ? -10.922 -9.75 10.891 1 97.94 52 GLY B N 1
ATOM 2521 C CA . GLY B 1 52 ? -10.891 -8.312 10.672 1 97.94 52 GLY B CA 1
ATOM 2522 C C . GLY B 1 52 ? -12.234 -7.734 10.281 1 97.94 52 GLY B C 1
ATOM 2523 O O . GLY B 1 52 ? -13.273 -8.227 10.719 1 97.94 52 GLY B O 1
ATOM 2524 N N . VAL B 1 53 ? -12.148 -6.645 9.555 1 98.25 53 VAL B N 1
ATOM 2525 C CA . VAL B 1 53 ? -13.352 -5.941 9.125 1 98.25 53 VAL B CA 1
ATOM 2526 C C . VAL B 1 53 ? -13.445 -5.965 7.602 1 98.25 53 VAL B C 1
ATOM 2528 O O . VAL B 1 53 ? -12.477 -5.633 6.91 1 98.25 53 VAL B O 1
ATOM 2531 N N . LEU B 1 54 ? -14.578 -6.395 7.098 1 98.25 54 LEU B N 1
ATOM 2532 C CA . LEU B 1 54 ? -14.805 -6.387 5.656 1 98.25 54 LEU B CA 1
ATOM 2533 C C . LEU B 1 54 ? -14.945 -4.961 5.133 1 98.25 54 LEU B C 1
ATOM 2535 O O . LEU B 1 54 ? -15.805 -4.211 5.594 1 98.25 54 LEU B O 1
ATOM 2539 N N . ALA B 1 55 ? -14.109 -4.586 4.238 1 98.62 55 ALA B N 1
ATOM 2540 C CA . ALA B 1 55 ? -14.18 -3.273 3.604 1 98.62 55 ALA B CA 1
ATOM 2541 C C . ALA B 1 55 ? -13.68 -3.332 2.162 1 98.62 55 ALA B C 1
ATOM 2543 O O . ALA B 1 55 ? -12.703 -4.02 1.864 1 98.62 55 ALA B O 1
ATOM 2544 N N . GLY B 1 56 ? -14.375 -2.592 1.287 1 98.5 56 GLY B N 1
ATOM 2545 C CA . GLY B 1 56 ? -13.93 -2.473 -0.091 1 98.5 56 GLY B CA 1
ATOM 2546 C C . GLY B 1 56 ? -14.875 -3.111 -1.086 1 98.5 56 GLY B C 1
ATOM 2547 O O . GLY B 1 56 ? -14.516 -3.336 -2.242 1 98.5 56 GLY B O 1
ATOM 2548 N N . ARG B 1 57 ? -16.094 -3.416 -0.69 1 98.38 57 ARG B N 1
ATOM 2549 C CA . ARG B 1 57 ? -17.094 -4.039 -1.56 1 98.38 57 ARG B CA 1
ATOM 2550 C C . ARG B 1 57 ? -17.281 -3.227 -2.836 1 98.38 57 ARG B C 1
ATOM 2552 O O . ARG B 1 57 ? -17.297 -3.785 -3.936 1 98.38 57 ARG B O 1
ATOM 2559 N N . PRO B 1 58 ? -17.359 -1.866 -2.734 1 98.25 58 PRO B N 1
ATOM 2560 C CA . PRO B 1 58 ? -17.594 -1.107 -3.965 1 98.25 58 PRO B CA 1
ATOM 2561 C C . PRO B 1 58 ? -16.469 -1.271 -4.984 1 98.25 58 PRO B C 1
ATOM 2563 O O . PRO B 1 58 ? -16.719 -1.315 -6.191 1 98.25 58 PRO B O 1
ATOM 2566 N N . PHE B 1 59 ? -15.25 -1.323 -4.488 1 98.75 59 PHE B N 1
ATOM 2567 C CA . PHE B 1 59 ? -14.117 -1.485 -5.391 1 98.75 59 PHE B CA 1
ATOM 2568 C C . PHE B 1 59 ? -14.102 -2.883 -5.996 1 98.75 59 PHE B C 1
ATOM 2570 O O . PHE B 1 59 ? -13.844 -3.045 -7.191 1 98.75 59 PHE B O 1
ATOM 2577 N N . PHE B 1 60 ? -14.359 -3.918 -5.152 1 98.81 60 PHE B N 1
ATOM 2578 C CA . PHE B 1 60 ? -14.477 -5.301 -5.602 1 98.81 60 PHE B CA 1
ATOM 2579 C C . PHE B 1 60 ? -15.539 -5.43 -6.688 1 98.81 60 PHE B C 1
ATOM 2581 O O . PHE B 1 60 ? -15.297 -6.035 -7.734 1 98.81 60 PHE B O 1
ATOM 2588 N N . ASP B 1 61 ? -16.672 -4.793 -6.508 1 98.56 61 ASP B N 1
ATOM 2589 C CA . ASP B 1 61 ? -17.766 -4.773 -7.469 1 98.56 61 ASP B CA 1
ATOM 2590 C C . ASP B 1 61 ? -17.344 -4.117 -8.781 1 98.56 61 ASP B C 1
ATOM 2592 O O . ASP B 1 61 ? -17.641 -4.625 -9.859 1 98.56 61 ASP B O 1
ATOM 2596 N N . ALA B 1 62 ? -16.688 -2.984 -8.672 1 98.75 62 ALA B N 1
ATOM 2597 C CA . ALA B 1 62 ? -16.281 -2.232 -9.859 1 98.75 62 ALA B CA 1
ATOM 2598 C C . ALA B 1 62 ? -15.336 -3.047 -10.727 1 98.75 62 ALA B C 1
ATOM 2600 O O . ALA B 1 62 ? -15.43 -3.012 -11.961 1 98.75 62 ALA B O 1
ATOM 2601 N N . ILE B 1 63 ? -14.445 -3.771 -10.102 1 98.88 63 ILE B N 1
ATOM 2602 C CA . ILE B 1 63 ? -13.477 -4.578 -10.844 1 98.88 63 ILE B CA 1
ATOM 2603 C C . ILE B 1 63 ? -14.203 -5.68 -11.609 1 98.88 63 ILE B C 1
ATOM 2605 O O . ILE B 1 63 ? -13.984 -5.855 -12.812 1 98.88 63 ILE B O 1
ATOM 2609 N N . PHE B 1 64 ? -15.055 -6.422 -10.938 1 98.81 64 PHE B N 1
ATOM 2610 C CA . PHE B 1 64 ? -15.727 -7.539 -11.594 1 98.81 64 PHE B CA 1
ATOM 2611 C C . PHE B 1 64 ? -16.75 -7.039 -12.602 1 98.81 64 PHE B C 1
ATOM 2613 O O . PHE B 1 64 ? -17.031 -7.707 -13.602 1 98.81 64 PHE B O 1
ATOM 2620 N N . ALA B 1 65 ? -17.312 -5.832 -12.414 1 98.44 65 ALA B N 1
ATOM 2621 C CA . ALA B 1 65 ? -18.188 -5.23 -13.414 1 98.44 65 ALA B CA 1
ATOM 2622 C C . ALA B 1 65 ? -17.438 -4.98 -14.719 1 98.44 65 ALA B C 1
ATOM 2624 O O . ALA B 1 65 ? -17.984 -5.145 -15.805 1 98.44 65 ALA B O 1
ATOM 2625 N N . GLN B 1 66 ? -16.172 -4.605 -14.664 1 98.19 66 GLN B N 1
ATOM 2626 C CA . GLN B 1 66 ? -15.359 -4.305 -15.836 1 98.19 66 GLN B CA 1
ATOM 2627 C C . GLN B 1 66 ? -15.102 -5.562 -16.672 1 98.19 66 GLN B C 1
ATOM 2629 O O . GLN B 1 66 ? -14.734 -5.477 -17.844 1 98.19 66 GLN B O 1
ATOM 2634 N N . VAL B 1 67 ? -15.297 -6.734 -16.016 1 97.81 67 VAL B N 1
ATOM 2635 C CA . VAL B 1 67 ? -14.969 -7.961 -16.734 1 97.81 67 VAL B CA 1
ATOM 2636 C C . VAL B 1 67 ? -16.219 -8.828 -16.891 1 97.81 67 VAL B C 1
ATOM 2638 O O . VAL B 1 67 ? -16.125 -10.055 -16.953 1 97.81 67 VAL B O 1
ATOM 2641 N N . ASN B 1 68 ? -17.328 -8.227 -16.781 1 96 68 ASN B N 1
ATOM 2642 C CA . ASN B 1 68 ? -18.625 -8.844 -17.078 1 96 68 ASN B CA 1
ATOM 2643 C C . ASN B 1 68 ? -18.922 -9.984 -16.109 1 96 68 ASN B C 1
ATOM 2645 O O . ASN B 1 68 ? -19.344 -11.062 -16.531 1 96 68 ASN B O 1
ATOM 2649 N N . CYS B 1 69 ? -18.641 -9.836 -14.906 1 98.12 69 CYS B N 1
ATOM 2650 C CA . CYS B 1 69 ? -18.984 -10.766 -13.844 1 98.12 69 CYS B CA 1
ATOM 2651 C C . CYS B 1 69 ? -19.906 -10.102 -12.828 1 98.12 69 CYS B C 1
ATOM 2653 O O . CYS B 1 69 ? -19.984 -8.867 -12.766 1 98.12 69 CYS B O 1
ATOM 2655 N N . GLN B 1 70 ? -20.609 -10.898 -12.055 1 98.12 70 GLN B N 1
ATOM 2656 C CA . GLN B 1 70 ? -21.578 -10.414 -11.078 1 98.12 70 GLN B CA 1
ATOM 2657 C C . GLN B 1 70 ? -21.234 -10.891 -9.672 1 98.12 70 GLN B C 1
ATOM 2659 O O . GLN B 1 70 ? -20.906 -12.062 -9.469 1 98.12 70 GLN B O 1
ATOM 2664 N N . VAL B 1 71 ? -21.312 -10 -8.742 1 98.62 71 VAL B N 1
ATOM 2665 C CA . VAL B 1 71 ? -20.984 -10.297 -7.355 1 98.62 71 VAL B CA 1
ATOM 2666 C C . VAL B 1 71 ? -22.25 -10.359 -6.516 1 98.62 71 VAL B C 1
ATOM 2668 O O . VAL B 1 71 ? -23.141 -9.516 -6.668 1 98.62 71 VAL B O 1
ATOM 2671 N N . SER B 1 72 ? -22.406 -11.328 -5.695 1 98.38 72 SER B N 1
ATOM 2672 C CA . SER B 1 72 ? -23.453 -11.445 -4.688 1 98.38 72 SER B CA 1
ATOM 2673 C C . SER B 1 72 ? -22.859 -11.531 -3.283 1 98.38 72 SER B C 1
ATOM 2675 O O . SER B 1 72 ? -22.266 -12.547 -2.916 1 98.38 72 SER B O 1
ATOM 2677 N N . TRP B 1 73 ? -23.094 -10.516 -2.545 1 98 73 TRP B N 1
ATOM 2678 C CA . TRP B 1 73 ? -22.5 -10.445 -1.215 1 98 73 TRP B CA 1
ATOM 2679 C C . TRP B 1 73 ? -23.359 -11.172 -0.19 1 98 73 TRP B C 1
ATOM 2681 O O . TRP B 1 73 ? -24.594 -11.062 -0.218 1 98 73 TRP B O 1
ATOM 2691 N N . LEU B 1 74 ? -22.734 -11.859 0.751 1 97.81 74 LEU B N 1
ATOM 2692 C CA . LEU B 1 74 ? -23.406 -12.555 1.842 1 97.81 74 LEU B CA 1
ATOM 2693 C C . LEU B 1 74 ? -23.297 -11.766 3.141 1 97.81 74 LEU B C 1
ATOM 2695 O O . LEU B 1 74 ? -24.031 -12.008 4.09 1 97.81 74 LEU B O 1
ATOM 2699 N N . LEU B 1 75 ? -22.312 -10.883 3.205 1 96.75 75 LEU B N 1
ATOM 2700 C CA . LEU B 1 75 ? -22.094 -10.016 4.355 1 96.75 75 LEU B CA 1
ATOM 2701 C C . LEU B 1 75 ? -22.078 -8.547 3.932 1 96.75 75 LEU B C 1
ATOM 2703 O O . LEU B 1 75 ? -21.547 -8.211 2.871 1 96.75 75 LEU B O 1
ATOM 2707 N N . PRO B 1 76 ? -22.594 -7.695 4.715 1 96.38 76 PRO B N 1
ATOM 2708 C CA . PRO B 1 76 ? -22.562 -6.27 4.391 1 96.38 76 PRO B CA 1
ATOM 2709 C C . PRO B 1 76 ? -21.203 -5.633 4.668 1 96.38 76 PRO B C 1
ATOM 2711 O O . PRO B 1 76 ? -20.391 -6.199 5.402 1 96.38 76 PRO B O 1
ATOM 2714 N N . GLU B 1 77 ? -21 -4.496 4.098 1 97.31 77 GLU B N 1
ATOM 2715 C CA . GLU B 1 77 ? -19.812 -3.68 4.359 1 97.31 77 GLU B CA 1
ATOM 2716 C C . GLU B 1 77 ? -19.656 -3.408 5.852 1 97.31 77 GLU B C 1
ATOM 2718 O O . GLU B 1 77 ? -20.641 -3.121 6.547 1 97.31 77 GLU B O 1
ATOM 2723 N N . GLY B 1 78 ? -18.422 -3.561 6.379 1 97.44 78 GLY B N 1
ATOM 2724 C CA . GLY B 1 78 ? -18.172 -3.262 7.777 1 97.44 78 GLY B CA 1
ATOM 2725 C C . GLY B 1 78 ? -18.359 -4.461 8.688 1 97.44 78 GLY B C 1
ATOM 2726 O O . GLY B 1 78 ? -18.125 -4.371 9.898 1 97.44 78 GLY B O 1
ATOM 2727 N N . SER B 1 79 ? -18.656 -5.613 8.164 1 97.19 79 SER B N 1
ATOM 2728 C CA . SER B 1 79 ? -18.859 -6.816 8.961 1 97.19 79 SER B CA 1
ATOM 2729 C C . SER B 1 79 ? -17.562 -7.277 9.609 1 97.19 79 SER B C 1
ATOM 2731 O O . SER B 1 79 ? -16.5 -7.219 9 1 97.19 79 SER B O 1
ATOM 2733 N N . LYS B 1 80 ? -17.734 -7.754 10.844 1 97.31 80 LYS B N 1
ATOM 2734 C CA . LYS B 1 80 ? -16.625 -8.453 11.484 1 97.31 80 LYS B CA 1
ATOM 2735 C C . LYS B 1 80 ? -16.438 -9.852 10.898 1 97.31 80 LYS B C 1
ATOM 2737 O O . LYS B 1 80 ? -17.406 -10.586 10.711 1 97.31 80 LYS B O 1
ATOM 2742 N N . LEU B 1 81 ? -15.195 -10.102 10.57 1 97.31 81 LEU B N 1
ATOM 2743 C CA . LEU B 1 81 ? -14.883 -11.367 9.914 1 97.31 81 LEU B CA 1
ATOM 2744 C C . LEU B 1 81 ? -14.297 -12.367 10.914 1 97.31 81 LEU B C 1
ATOM 2746 O O . LEU B 1 81 ? -13.344 -12.047 11.625 1 97.31 81 LEU B O 1
ATOM 2750 N N . ALA B 1 82 ? -14.867 -13.57 10.992 1 94.19 82 ALA B N 1
ATOM 2751 C CA . ALA B 1 82 ? -14.336 -14.734 11.695 1 94.19 82 ALA B CA 1
ATOM 2752 C C . ALA B 1 82 ? -13.898 -15.812 10.711 1 94.19 82 ALA B C 1
ATOM 2754 O O . ALA B 1 82 ? -14.734 -16.484 10.102 1 94.19 82 ALA B O 1
ATOM 2755 N N . PRO B 1 83 ? -12.688 -15.984 10.523 1 90.88 83 PRO B N 1
ATOM 2756 C CA . PRO B 1 83 ? -12.203 -16.922 9.5 1 90.88 83 PRO B CA 1
ATOM 2757 C C . PRO B 1 83 ? -12.5 -18.375 9.852 1 90.88 83 PRO B C 1
ATOM 2759 O O . PRO B 1 83 ? -12.523 -18.75 11.023 1 90.88 83 PRO B O 1
ATOM 2762 N N . VAL B 1 84 ? -12.812 -19.188 9.062 1 92.69 84 VAL B N 1
ATOM 2763 C CA . VAL B 1 84 ? -13.016 -18.984 7.633 1 92.69 84 VAL B CA 1
ATOM 2764 C C . VAL B 1 84 ? -14.484 -18.672 7.359 1 92.69 84 VAL B C 1
ATOM 2766 O O . VAL B 1 84 ? -15.375 -19.328 7.891 1 92.69 84 VAL B O 1
ATOM 2769 N N . ALA B 1 85 ? -14.766 -17.625 6.625 1 93.12 85 ALA B N 1
ATOM 2770 C CA . ALA B 1 85 ? -16.125 -17.188 6.324 1 93.12 85 ALA B CA 1
ATOM 2771 C C . ALA B 1 85 ? -16.312 -16.922 4.832 1 93.12 85 ALA B C 1
ATOM 2773 O O . ALA B 1 85 ? -15.445 -16.312 4.199 1 93.12 85 ALA B O 1
ATOM 2774 N N . GLN B 1 86 ? -17.359 -17.5 4.305 1 96.44 86 GLN B N 1
ATOM 2775 C CA . GLN B 1 86 ? -17.719 -17.094 2.951 1 96.44 86 GLN B CA 1
ATOM 2776 C C . GLN B 1 86 ? -18.359 -15.703 2.943 1 96.44 86 GLN B C 1
ATOM 2778 O O . GLN B 1 86 ? -19.312 -15.445 3.68 1 96.44 86 GLN B O 1
ATOM 2783 N N . VAL B 1 87 ? -17.828 -14.852 2.049 1 97.19 87 VAL B N 1
ATOM 2784 C CA . VAL B 1 87 ? -18.25 -13.461 2.168 1 97.19 87 VAL B CA 1
ATOM 2785 C C . VAL B 1 87 ? -19.031 -13.047 0.92 1 97.19 87 VAL B C 1
ATOM 2787 O O . VAL B 1 87 ? -19.781 -12.062 0.945 1 97.19 87 VAL B O 1
ATOM 2790 N N . ALA B 1 88 ? -18.844 -13.758 -0.162 1 98.06 88 ALA B N 1
ATOM 2791 C CA . ALA B 1 88 ? -19.516 -13.43 -1.415 1 98.06 88 ALA B CA 1
ATOM 2792 C C . ALA B 1 88 ? -19.406 -14.578 -2.418 1 98.06 88 ALA B C 1
ATOM 2794 O O . ALA B 1 88 ? -18.688 -15.547 -2.182 1 98.06 88 ALA B O 1
ATOM 2795 N N . GLU B 1 89 ? -20.172 -14.484 -3.377 1 97.75 89 GLU B N 1
ATOM 2796 C CA . GLU B 1 89 ? -20.047 -15.312 -4.574 1 97.75 89 GLU B CA 1
ATOM 2797 C C . GLU B 1 89 ? -19.938 -14.453 -5.832 1 97.75 89 GLU B C 1
ATOM 2799 O O . GLU B 1 89 ? -20.547 -13.391 -5.922 1 97.75 89 GLU B O 1
ATOM 2804 N N . VAL B 1 90 ? -19.141 -14.898 -6.734 1 98.19 90 VAL B N 1
ATOM 2805 C CA . VAL B 1 90 ? -18.984 -14.227 -8.016 1 98.19 90 VAL B CA 1
ATOM 2806 C C . VAL B 1 90 ? -19.328 -15.18 -9.156 1 98.19 90 VAL B C 1
ATOM 2808 O O . VAL B 1 90 ? -18.938 -16.359 -9.133 1 98.19 90 VAL B O 1
ATOM 2811 N N . ARG B 1 91 ? -20.047 -14.672 -10.125 1 97.75 91 ARG B N 1
ATOM 2812 C CA . ARG B 1 91 ? -20.453 -15.477 -11.281 1 97.75 91 ARG B CA 1
ATOM 2813 C C . ARG B 1 91 ? -20.078 -14.781 -12.586 1 97.75 91 ARG B C 1
ATOM 2815 O O . ARG B 1 91 ? -20.094 -13.547 -12.664 1 97.75 91 ARG B O 1
ATOM 2822 N N . GLY B 1 92 ? -19.734 -15.57 -13.586 1 97.06 92 GLY B N 1
ATOM 2823 C CA . GLY B 1 92 ? -19.391 -15.078 -14.906 1 97.06 92 GLY B CA 1
ATOM 2824 C C . GLY B 1 92 ? -18.562 -16.062 -15.711 1 97.06 92 GLY B C 1
ATOM 2825 O O . GLY B 1 92 ? -18.391 -17.219 -15.305 1 97.06 92 GLY B O 1
ATOM 2826 N N . PRO B 1 93 ? -18.156 -15.617 -16.922 1 96.44 93 PRO B N 1
ATOM 2827 C CA . PRO B 1 93 ? -17.25 -16.5 -17.672 1 96.44 93 PRO B CA 1
ATOM 2828 C C . PRO B 1 93 ? -15.969 -16.812 -16.922 1 96.44 93 PRO B C 1
ATOM 2830 O O . PRO B 1 93 ? -15.406 -15.945 -16.25 1 96.44 93 PRO B O 1
ATOM 2833 N N . ALA B 1 94 ? -15.508 -18.047 -16.984 1 95.69 94 ALA B N 1
ATOM 2834 C CA . ALA B 1 94 ? -14.375 -18.531 -16.203 1 95.69 94 ALA B CA 1
ATOM 2835 C C . ALA B 1 94 ? -13.141 -17.656 -16.422 1 95.69 94 ALA B C 1
ATOM 2837 O O . ALA B 1 94 ? -12.492 -17.234 -15.469 1 95.69 94 ALA B O 1
ATOM 2838 N N . HIS B 1 95 ? -12.82 -17.375 -17.688 1 96 95 HIS B N 1
ATOM 2839 C CA . HIS B 1 95 ? -11.617 -16.594 -17.984 1 96 95 HIS B CA 1
ATOM 2840 C C . HIS B 1 95 ? -11.734 -15.18 -17.438 1 96 95 HIS B C 1
ATOM 2842 O O . HIS B 1 95 ? -10.734 -14.562 -17.078 1 96 95 HIS B O 1
ATOM 2848 N N . CYS B 1 96 ? -12.945 -14.617 -17.312 1 97.56 96 CYS B N 1
ATOM 2849 C CA . CYS B 1 96 ? -13.18 -13.281 -16.781 1 97.56 96 CYS B CA 1
ATOM 2850 C C . CYS B 1 96 ? -13.062 -13.273 -15.258 1 97.56 96 CYS B C 1
ATOM 2852 O O . CYS B 1 96 ? -12.516 -12.336 -14.672 1 97.56 96 CYS B O 1
ATOM 2854 N N . LEU B 1 97 ? -13.609 -14.352 -14.625 1 97.31 97 LEU B N 1
ATOM 2855 C CA . LEU B 1 97 ? -13.477 -14.5 -13.18 1 97.31 97 LEU B CA 1
ATOM 2856 C C . LEU B 1 97 ? -12.008 -14.484 -12.766 1 97.31 97 LEU B C 1
ATOM 2858 O O . LEU B 1 97 ? -11.625 -13.773 -11.836 1 97.31 97 LEU B O 1
ATOM 2862 N N . LEU B 1 98 ? -11.227 -15.203 -13.523 1 97.25 98 LEU B N 1
ATOM 2863 C CA . LEU B 1 98 ? -9.828 -15.367 -13.156 1 97.25 98 LEU B CA 1
ATOM 2864 C C . LEU B 1 98 ? -9.016 -14.141 -13.562 1 97.25 98 LEU B C 1
ATOM 2866 O O . LEU B 1 98 ? -7.992 -13.836 -12.938 1 97.25 98 LEU B O 1
ATOM 2870 N N . LEU B 1 99 ? -9.484 -13.375 -14.617 1 97.62 99 LEU B N 1
ATOM 2871 C CA . LEU B 1 99 ? -8.883 -12.102 -14.992 1 97.62 99 LEU B CA 1
ATOM 2872 C C . LEU B 1 99 ? -9.016 -11.086 -13.867 1 97.62 99 LEU B C 1
ATOM 2874 O O . LEU B 1 99 ? -8.078 -10.32 -13.602 1 97.62 99 LEU B O 1
ATOM 2878 N N . GLY B 1 100 ? -10.141 -11.047 -13.211 1 98.44 100 GLY B N 1
ATOM 2879 C CA . GLY B 1 100 ? -10.406 -10.055 -12.18 1 98.44 100 GLY B CA 1
ATOM 2880 C C . GLY B 1 100 ? -9.938 -10.492 -10.797 1 98.44 100 GLY B C 1
ATOM 2881 O O . GLY B 1 100 ? -9.828 -9.672 -9.891 1 98.44 100 GLY B O 1
ATOM 2882 N N . GLU B 1 101 ? -9.57 -11.719 -10.609 1 98.5 101 GLU B N 1
ATOM 2883 C CA . GLU B 1 101 ? -9.383 -12.344 -9.305 1 98.5 101 GLU B CA 1
ATOM 2884 C C . GLU B 1 101 ? -8.305 -11.633 -8.5 1 98.5 101 GLU B C 1
ATOM 2886 O O . GLU B 1 101 ? -8.578 -11.094 -7.422 1 98.5 101 GLU B O 1
ATOM 2891 N N . ARG B 1 102 ? -7.078 -11.586 -9.008 1 98.19 102 ARG B N 1
ATOM 2892 C CA . ARG B 1 102 ? -5.949 -11.102 -8.219 1 98.19 102 ARG B CA 1
ATOM 2893 C C . ARG B 1 102 ? -6.09 -9.617 -7.906 1 98.19 102 ARG B C 1
ATOM 2895 O O . ARG B 1 102 ? -5.848 -9.188 -6.777 1 98.19 102 ARG B O 1
ATOM 2902 N N . VAL B 1 103 ? -6.543 -8.805 -8.891 1 98.69 103 VAL B N 1
ATOM 2903 C CA . VAL B 1 103 ? -6.727 -7.367 -8.695 1 98.69 103 VAL B CA 1
ATOM 2904 C C . VAL B 1 103 ? -7.789 -7.121 -7.629 1 98.69 103 VAL B C 1
ATOM 2906 O O . VAL B 1 103 ? -7.594 -6.301 -6.727 1 98.69 103 VAL B O 1
ATOM 2909 N N . ALA B 1 104 ? -8.883 -7.875 -7.742 1 98.88 104 ALA B N 1
ATOM 2910 C CA . ALA B 1 104 ? -9.984 -7.711 -6.797 1 98.88 104 ALA B CA 1
ATOM 2911 C C . ALA B 1 104 ? -9.562 -8.117 -5.387 1 98.88 104 ALA B C 1
ATOM 2913 O O . ALA B 1 104 ? -9.852 -7.414 -4.418 1 98.88 104 ALA B O 1
ATOM 2914 N N . LEU B 1 105 ? -8.875 -9.211 -5.309 1 98.69 105 LEU B N 1
ATOM 2915 C CA . LEU B 1 105 ? -8.445 -9.711 -4.004 1 98.69 105 LEU B CA 1
ATOM 2916 C C . LEU B 1 105 ? -7.441 -8.758 -3.367 1 98.69 105 LEU B C 1
ATOM 2918 O O . LEU B 1 105 ? -7.516 -8.477 -2.168 1 98.69 105 LEU B O 1
ATOM 2922 N N . ASN B 1 106 ? -6.449 -8.273 -4.148 1 98.19 106 ASN B N 1
ATOM 2923 C CA . ASN B 1 106 ? -5.473 -7.328 -3.617 1 98.19 106 ASN B CA 1
ATOM 2924 C C . ASN B 1 106 ? -6.148 -6.074 -3.07 1 98.19 106 ASN B C 1
ATOM 2926 O O . ASN B 1 106 ? -5.773 -5.578 -2.006 1 98.19 106 ASN B O 1
ATOM 2930 N N . THR B 1 107 ? -7.105 -5.551 -3.791 1 98.5 107 THR B N 1
ATOM 2931 C CA . THR B 1 107 ? -7.816 -4.336 -3.402 1 98.5 107 THR B CA 1
ATOM 2932 C C . THR B 1 107 ? -8.594 -4.559 -2.109 1 98.5 107 THR B C 1
ATOM 2934 O O . THR B 1 107 ? -8.492 -3.764 -1.172 1 98.5 107 THR B O 1
ATOM 2937 N N . LEU B 1 108 ? -9.32 -5.66 -2.074 1 98.62 108 LEU B N 1
ATOM 2938 C CA . LEU B 1 108 ? -10.148 -5.984 -0.918 1 98.62 108 LEU B CA 1
ATOM 2939 C C . LEU B 1 108 ? -9.281 -6.238 0.313 1 98.62 108 LEU B C 1
ATOM 2941 O O . LEU B 1 108 ? -9.625 -5.801 1.415 1 98.62 108 LEU B O 1
ATOM 2945 N N . ALA B 1 109 ? -8.227 -6.961 0.106 1 98.12 109 ALA B N 1
ATOM 2946 C CA . ALA B 1 109 ? -7.316 -7.305 1.194 1 98.12 109 ALA B CA 1
ATOM 2947 C C . ALA B 1 109 ? -6.734 -6.051 1.837 1 98.12 109 ALA B C 1
ATOM 2949 O O . ALA B 1 109 ? -6.719 -5.922 3.062 1 98.12 109 ALA B O 1
ATOM 2950 N N . ARG B 1 110 ? -6.312 -5.121 1.029 1 97.56 110 ARG B N 1
ATOM 2951 C CA . ARG B 1 110 ? -5.688 -3.898 1.524 1 97.56 110 ARG B CA 1
ATOM 2952 C C . ARG B 1 110 ? -6.715 -2.994 2.195 1 97.56 110 ARG B C 1
ATOM 2954 O O . ARG B 1 110 ? -6.469 -2.461 3.279 1 97.56 110 ARG B O 1
ATOM 2961 N N . CYS B 1 111 ? -7.852 -2.842 1.548 1 98.19 111 CYS B N 1
ATOM 2962 C CA . CYS B 1 111 ? -8.898 -2 2.119 1 98.19 111 CYS B CA 1
ATOM 2963 C C . CYS B 1 111 ? -9.359 -2.541 3.469 1 98.19 111 CYS B C 1
ATOM 2965 O O . CYS B 1 111 ? -9.484 -1.784 4.434 1 98.19 111 CYS B O 1
ATOM 2967 N N . SER B 1 112 ? -9.578 -3.84 3.541 1 98.38 112 SER B N 1
ATOM 2968 C CA . SER B 1 112 ? -10.008 -4.484 4.777 1 98.38 112 SER B CA 1
ATOM 2969 C C . SER B 1 112 ? -8.93 -4.391 5.852 1 98.38 112 SER B C 1
ATOM 2971 O O . SER B 1 112 ? -9.242 -4.285 7.043 1 98.38 112 SER B O 1
ATOM 2973 N N . GLY B 1 113 ? -7.684 -4.477 5.371 1 97.56 113 GLY B N 1
ATOM 2974 C CA . GLY B 1 113 ? -6.598 -4.266 6.316 1 97.56 113 GLY B CA 1
ATOM 2975 C C . GLY B 1 113 ? -6.652 -2.906 6.992 1 97.56 113 GLY B C 1
ATOM 2976 O O . GLY B 1 113 ? -6.547 -2.812 8.219 1 97.56 113 GLY B O 1
ATOM 2977 N N . VAL B 1 114 ? -6.824 -1.875 6.223 1 97.88 114 VAL B N 1
ATOM 2978 C CA . VAL B 1 114 ? -6.918 -0.516 6.746 1 97.88 114 VAL B CA 1
ATOM 2979 C C . VAL B 1 114 ? -8.125 -0.398 7.676 1 97.88 114 VAL B C 1
ATOM 2981 O O . VAL B 1 114 ? -8.023 0.162 8.766 1 97.88 114 VAL B O 1
ATOM 2984 N N . ALA B 1 115 ? -9.266 -0.92 7.242 1 98.44 115 ALA B N 1
ATOM 2985 C CA . ALA B 1 115 ? -10.477 -0.87 8.055 1 98.44 115 ALA B CA 1
ATOM 2986 C C . ALA B 1 115 ? -10.266 -1.57 9.391 1 98.44 115 ALA B C 1
ATOM 2988 O O . ALA B 1 115 ? -10.734 -1.093 10.43 1 98.44 115 ALA B O 1
ATOM 2989 N N . SER B 1 116 ? -9.602 -2.699 9.352 1 98.19 116 SER B N 1
ATOM 2990 C CA . SER B 1 116 ? -9.344 -3.459 10.57 1 98.19 116 SER B CA 1
ATOM 2991 C C . SER B 1 116 ? -8.461 -2.678 11.539 1 98.19 116 SER B C 1
ATOM 2993 O O . SER B 1 116 ? -8.734 -2.631 12.734 1 98.19 116 SER B O 1
ATOM 2995 N N . ALA B 1 117 ? -7.406 -2.084 11.008 1 97.31 117 ALA B N 1
ATOM 2996 C CA . ALA B 1 117 ? -6.527 -1.262 11.836 1 97.31 117 ALA B CA 1
ATOM 2997 C C . ALA B 1 117 ? -7.281 -0.071 12.422 1 97.31 117 ALA B C 1
ATOM 2999 O O . ALA B 1 117 ? -7.117 0.255 13.602 1 97.31 117 ALA B O 1
ATOM 3000 N N . ALA B 1 118 ? -8.062 0.561 11.641 1 98.06 118 ALA B N 1
ATOM 3001 C CA . ALA B 1 118 ? -8.859 1.699 12.086 1 98.06 118 ALA B CA 1
ATOM 3002 C C . ALA B 1 118 ? -9.828 1.29 13.188 1 98.06 118 ALA B C 1
ATOM 3004 O O . ALA B 1 118 ? -9.953 1.976 14.211 1 98.06 118 ALA B O 1
ATOM 3005 N N . ALA B 1 119 ? -10.5 0.198 12.938 1 98.06 119 ALA B N 1
ATOM 3006 C CA . ALA B 1 119 ? -11.461 -0.292 13.93 1 98.06 119 ALA B CA 1
ATOM 3007 C C . ALA B 1 119 ? -10.773 -0.576 15.266 1 98.06 119 ALA B C 1
ATOM 3009 O O . ALA B 1 119 ? -11.312 -0.258 16.328 1 98.06 119 ALA B O 1
ATOM 3010 N N . ALA B 1 120 ? -9.617 -1.184 15.188 1 97.81 120 ALA B N 1
ATOM 3011 C CA . ALA B 1 120 ? -8.859 -1.472 16.406 1 97.81 120 ALA B CA 1
ATOM 3012 C C . ALA B 1 120 ? -8.492 -0.187 17.141 1 97.81 120 ALA B C 1
ATOM 3014 O O . ALA B 1 120 ? -8.594 -0.118 18.359 1 97.81 120 ALA B O 1
ATOM 3015 N N . ALA B 1 121 ? -8.055 0.799 16.438 1 98 121 ALA B N 1
ATOM 3016 C CA . ALA B 1 121 ? -7.688 2.08 17.047 1 98 121 ALA B CA 1
ATOM 3017 C C . ALA B 1 121 ? -8.898 2.76 17.672 1 98 121 ALA B C 1
ATOM 3019 O O . ALA B 1 121 ? -8.812 3.289 18.781 1 98 121 ALA B O 1
ATOM 3020 N N . VAL B 1 122 ? -9.984 2.768 16.984 1 98 122 VAL B N 1
ATOM 3021 C CA . VAL B 1 122 ? -11.219 3.377 17.469 1 98 122 VAL B CA 1
ATOM 3022 C C . VAL B 1 122 ? -11.672 2.662 18.734 1 98 122 VAL B C 1
ATOM 3024 O O . VAL B 1 122 ? -12.086 3.307 19.703 1 98 122 VAL B O 1
ATOM 3027 N N . GLU B 1 123 ? -11.602 1.355 18.719 1 97.38 123 GLU B N 1
ATOM 3028 C CA . GLU B 1 123 ? -11.984 0.575 19.891 1 97.38 123 GLU B CA 1
ATOM 3029 C C . GLU B 1 123 ? -11.078 0.897 21.078 1 97.38 123 GLU B C 1
ATOM 3031 O O . GLU B 1 123 ? -11.555 1.01 22.203 1 97.38 123 GLU B O 1
ATOM 3036 N N . ALA B 1 124 ? -9.797 1.002 20.828 1 97.38 124 ALA B N 1
ATOM 3037 C CA . ALA B 1 124 ? -8.852 1.351 21.875 1 97.38 124 ALA B CA 1
ATOM 3038 C C . ALA B 1 124 ? -9.172 2.717 22.484 1 97.38 124 ALA B C 1
ATOM 3040 O O . ALA B 1 124 ? -9.125 2.895 23.703 1 97.38 124 ALA B O 1
ATOM 3041 N N . ALA B 1 125 ? -9.469 3.662 21.656 1 97.5 125 ALA B N 1
ATOM 3042 C CA . ALA B 1 125 ? -9.812 5.012 22.094 1 97.5 125 ALA B CA 1
ATOM 3043 C C . ALA B 1 125 ? -11.102 5.008 22.922 1 97.5 125 ALA B C 1
ATOM 3045 O O . ALA B 1 125 ? -11.18 5.66 23.953 1 97.5 125 ALA B O 1
ATOM 3046 N N . ARG B 1 126 ? -12.078 4.277 22.422 1 96.12 126 ARG B N 1
ATOM 3047 C CA . ARG B 1 126 ? -13.344 4.148 23.156 1 96.12 126 ARG B CA 1
ATOM 3048 C C . ARG B 1 126 ? -13.133 3.49 24.5 1 96.12 126 ARG B C 1
ATOM 3050 O O . ARG B 1 126 ? -13.758 3.881 25.5 1 96.12 126 ARG B O 1
ATOM 3057 N N . GLY B 1 127 ? -12.312 2.553 24.5 1 96.19 127 GLY B N 1
ATOM 3058 C CA . GLY B 1 127 ? -11.992 1.863 25.734 1 96.19 127 GLY B CA 1
ATOM 3059 C C . GLY B 1 127 ? -11.352 2.768 26.781 1 96.19 127 GLY B C 1
ATOM 3060 O O . GLY B 1 127 ? -11.484 2.527 27.984 1 96.19 127 GLY B O 1
ATOM 3061 N N . ALA B 1 128 ? -10.727 3.77 26.359 1 96.19 128 ALA B N 1
ATOM 3062 C CA . ALA B 1 128 ? -10.094 4.734 27.25 1 96.19 128 ALA B CA 1
ATOM 3063 C C . ALA B 1 128 ? -11.086 5.793 27.719 1 96.19 128 ALA B C 1
ATOM 3065 O O . ALA B 1 128 ? -10.727 6.723 28.438 1 96.19 128 ALA B O 1
ATOM 3066 N N . GLY B 1 129 ? -12.297 5.668 27.266 1 96.38 129 GLY B N 1
ATOM 3067 C CA . GLY B 1 129 ? -13.336 6.609 27.641 1 96.38 129 GLY B CA 1
ATOM 3068 C C . GLY B 1 129 ? -13.227 7.941 26.922 1 96.38 129 GLY B C 1
ATOM 3069 O O . GLY B 1 129 ? -13.727 8.961 27.422 1 96.38 129 GLY B O 1
ATOM 3070 N N . TRP B 1 130 ? -12.508 7.992 25.906 1 96.69 130 TRP B N 1
ATOM 3071 C CA . TRP B 1 130 ? -12.242 9.203 25.141 1 96.69 130 TRP B CA 1
ATOM 3072 C C . TRP B 1 130 ? -13.32 9.438 24.078 1 96.69 130 TRP B C 1
ATOM 3074 O O . TRP B 1 130 ? -13.75 8.492 23.406 1 96.69 130 TRP B O 1
ATOM 3084 N N . ALA B 1 131 ? -13.758 10.68 23.922 1 94.25 131 ALA B N 1
ATOM 3085 C CA . ALA B 1 131 ? -14.875 11.016 23.047 1 94.25 131 ALA B CA 1
ATOM 3086 C C . ALA B 1 131 ? -14.375 11.656 21.75 1 94.25 131 ALA B C 1
ATOM 3088 O O . ALA B 1 131 ? -15.172 12.141 20.938 1 94.25 131 ALA B O 1
ATOM 3089 N N . GLY B 1 132 ? -13.125 11.742 21.547 1 97.19 132 G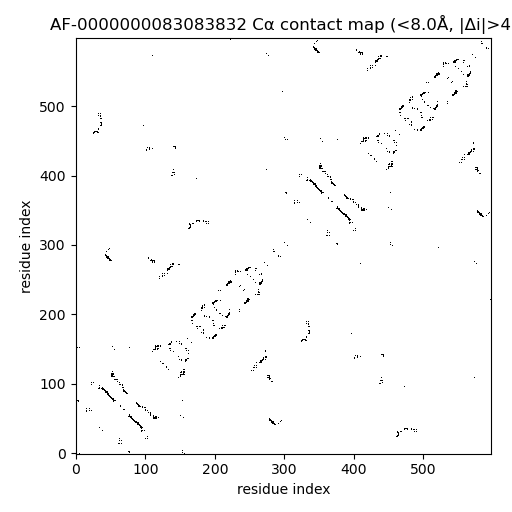LY B N 1
ATOM 3090 C CA . GLY B 1 132 ? -12.586 12.383 20.359 1 97.19 132 GLY B CA 1
ATOM 3091 C C . GLY B 1 132 ? -12.609 11.484 19.141 1 97.19 132 GLY B C 1
ATOM 3092 O O . GLY B 1 132 ? -13.352 10.5 19.109 1 97.19 132 GLY B O 1
ATOM 3093 N N . HIS B 1 133 ? -11.906 11.914 18.094 1 97.88 133 HIS B N 1
ATOM 3094 C CA . HIS B 1 133 ? -11.891 11.203 16.812 1 97.88 133 HIS B CA 1
ATOM 3095 C C . HIS B 1 133 ? -10.508 10.617 16.531 1 97.88 133 HIS B C 1
ATOM 3097 O O . HIS B 1 133 ? -9.508 11.328 16.578 1 97.88 133 HIS B O 1
ATOM 3103 N N . VAL B 1 134 ? -10.531 9.336 16.281 1 98.38 134 VAL B N 1
ATOM 3104 C CA . VAL B 1 134 ? -9.359 8.742 15.641 1 98.38 134 VAL B CA 1
ATOM 3105 C C . VAL B 1 134 ? -9.359 9.062 14.148 1 98.38 134 VAL B C 1
ATOM 3107 O O . VAL B 1 134 ? -10.398 8.992 13.492 1 98.38 134 VAL B O 1
ATOM 3110 N N . ALA B 1 135 ? -8.211 9.461 13.633 1 98.25 135 ALA B N 1
ATOM 3111 C CA . ALA B 1 135 ? -8.164 9.844 12.227 1 98.25 135 ALA B CA 1
ATOM 3112 C C . ALA B 1 135 ? -6.934 9.25 11.547 1 98.25 135 ALA B C 1
ATOM 3114 O O . ALA B 1 135 ? -5.961 8.875 12.211 1 98.25 135 ALA B O 1
ATOM 3115 N N . GLY B 1 136 ? -7.051 9.055 10.25 1 97 136 GLY B N 1
ATOM 3116 C CA . GLY B 1 136 ? -5.879 8.781 9.43 1 97 136 GLY B CA 1
ATOM 3117 C C . GLY B 1 136 ? -5.117 10.039 9.047 1 97 136 GLY B C 1
ATOM 3118 O O . GLY B 1 136 ? -5.238 11.07 9.711 1 97 136 GLY B O 1
ATOM 3119 N N . THR B 1 137 ? -4.23 9.93 8.125 1 96.44 137 THR B N 1
ATOM 3120 C CA . THR B 1 137 ? -3.424 11.039 7.633 1 96.44 137 THR B CA 1
ATOM 3121 C C . THR B 1 137 ? -3.34 11.008 6.109 1 96.44 137 THR B C 1
ATOM 3123 O O . THR B 1 137 ? -4.102 10.297 5.453 1 96.44 137 THR B O 1
ATOM 3126 N N . ARG B 1 138 ? -2.529 11.859 5.562 1 96.38 138 ARG B N 1
ATOM 3127 C CA . ARG B 1 138 ? -2.297 11.883 4.121 1 96.38 138 ARG B CA 1
ATOM 3128 C C . ARG B 1 138 ? -1.101 11.008 3.748 1 96.38 138 ARG B C 1
ATOM 3130 O O . ARG B 1 138 ? -0.586 11.102 2.631 1 96.38 138 ARG B O 1
ATOM 3137 N N . LYS B 1 139 ? -0.63 10.266 4.699 1 96.31 139 LYS B N 1
ATOM 3138 C CA . LYS B 1 139 ? 0.379 9.25 4.414 1 96.31 139 LYS B CA 1
ATOM 3139 C C . LYS B 1 139 ? -0.253 8.008 3.805 1 96.31 139 LYS B C 1
ATOM 3141 O O . LYS B 1 139 ? -0.417 6.992 4.484 1 96.31 139 LYS B O 1
ATOM 3146 N N . THR B 1 140 ? -0.595 8.109 2.631 1 97.25 140 THR B N 1
ATOM 3147 C CA . THR B 1 140 ? -1.284 7.062 1.888 1 97.25 140 THR B CA 1
ATOM 3148 C C . THR B 1 140 ? -0.431 6.574 0.72 1 97.25 140 THR B C 1
ATOM 3150 O O . THR B 1 140 ? 0.576 7.199 0.378 1 97.25 140 THR B O 1
ATOM 3153 N N . THR B 1 141 ? -0.771 5.461 0.215 1 97.06 141 THR B N 1
ATOM 3154 C CA . THR B 1 141 ? -0.119 4.949 -0.985 1 97.06 141 THR B CA 1
ATOM 3155 C C . THR B 1 141 ? -0.538 5.75 -2.213 1 97.06 141 THR B C 1
ATOM 3157 O O . THR B 1 141 ? -1.728 5.84 -2.527 1 97.06 141 THR B O 1
ATOM 3160 N N . PRO B 1 142 ? 0.467 6.375 -2.926 1 97.62 142 PRO B N 1
ATOM 3161 C CA . PRO B 1 142 ? 0.092 7.129 -4.125 1 97.62 142 PRO B CA 1
ATOM 3162 C C . PRO B 1 142 ? -0.709 6.293 -5.121 1 97.62 142 PRO B C 1
ATOM 3164 O O . PRO B 1 142 ? -0.319 5.168 -5.441 1 97.62 142 PRO B O 1
ATOM 3167 N N . GLY B 1 143 ? -1.854 6.844 -5.605 1 96.62 143 GLY B N 1
ATOM 3168 C CA . GLY B 1 143 ? -2.717 6.156 -6.559 1 96.62 143 GLY B CA 1
ATOM 3169 C C . GLY B 1 143 ? -3.746 5.266 -5.891 1 96.62 143 GLY B C 1
ATOM 3170 O O . GLY B 1 143 ? -4.637 4.73 -6.559 1 96.62 143 GLY B O 1
ATOM 3171 N N . PHE B 1 144 ? -3.637 5.098 -4.59 1 97.56 144 PHE B N 1
ATOM 3172 C CA . PHE B 1 144 ? -4.488 4.148 -3.879 1 97.56 144 PHE B CA 1
ATOM 3173 C C . PHE B 1 144 ? -5.156 4.809 -2.68 1 97.56 144 PHE B C 1
ATOM 3175 O O . PHE B 1 144 ? -5.707 4.125 -1.814 1 97.56 144 PHE B O 1
ATOM 3182 N N . ARG B 1 145 ? -5.18 6.137 -2.625 1 97.81 145 ARG B N 1
ATOM 3183 C CA . ARG B 1 145 ? -5.629 6.914 -1.474 1 97.81 145 ARG B CA 1
ATOM 3184 C C . ARG B 1 145 ? -7.121 6.715 -1.227 1 97.81 145 ARG B C 1
ATOM 3186 O O . ARG B 1 145 ? -7.551 6.559 -0.081 1 97.81 145 ARG B O 1
ATOM 3193 N N . LEU B 1 146 ? -7.879 6.691 -2.316 1 98.12 146 LEU B N 1
ATOM 3194 C CA . LEU B 1 146 ? -9.328 6.598 -2.164 1 98.12 146 LEU B CA 1
ATOM 3195 C C . LEU B 1 146 ? -9.719 5.316 -1.437 1 98.12 146 LEU B C 1
ATOM 3197 O O . LEU B 1 146 ? -10.578 5.336 -0.557 1 98.12 146 LEU B O 1
ATOM 3201 N N . VAL B 1 147 ? -9.078 4.227 -1.744 1 98.19 147 VAL B N 1
ATOM 3202 C CA . VAL B 1 147 ? -9.359 2.932 -1.134 1 98.19 147 VAL B CA 1
ATOM 3203 C C . VAL B 1 147 ? -8.984 2.965 0.346 1 98.19 147 VAL B C 1
ATOM 3205 O O . VAL B 1 147 ? -9.75 2.512 1.198 1 98.19 147 VAL B O 1
ATOM 3208 N N . GLU B 1 148 ? -7.809 3.504 0.622 1 98.12 148 GLU B N 1
ATOM 3209 C CA . GLU B 1 148 ? -7.32 3.539 1.997 1 98.12 148 GLU B CA 1
ATOM 3210 C C . GLU B 1 148 ? -8.172 4.461 2.863 1 98.12 148 GLU B C 1
ATOM 3212 O O . GLU B 1 148 ? -8.508 4.121 4 1 98.12 148 GLU B O 1
ATOM 3217 N N . LYS B 1 149 ? -8.547 5.652 2.311 1 98.19 149 LYS B N 1
ATOM 3218 C CA . LYS B 1 149 ? -9.406 6.566 3.059 1 98.19 149 LYS B CA 1
ATOM 3219 C C . LYS B 1 149 ? -10.789 5.957 3.281 1 98.19 149 LYS B C 1
ATOM 3221 O O . LYS B 1 149 ? -11.391 6.141 4.34 1 98.19 149 LYS B O 1
ATOM 3226 N N . TYR B 1 150 ? -11.297 5.262 2.299 1 98.25 150 TYR B N 1
ATOM 3227 C CA . TYR B 1 150 ? -12.562 4.551 2.455 1 98.25 150 TYR B CA 1
ATOM 3228 C C . TYR B 1 150 ? -12.477 3.518 3.57 1 98.25 150 TYR B C 1
ATOM 3230 O O . TYR B 1 150 ? -13.383 3.408 4.398 1 98.25 150 TYR B O 1
ATOM 3238 N N . GLY B 1 151 ? -11.398 2.732 3.611 1 98.31 151 GLY B N 1
ATOM 3239 C CA . GLY B 1 151 ? -11.172 1.773 4.684 1 98.31 151 GLY B CA 1
ATOM 3240 C C . GLY B 1 151 ? -11.195 2.404 6.062 1 98.31 151 GLY B C 1
ATOM 3241 O O . GLY B 1 151 ? -11.742 1.83 7.004 1 98.31 151 GLY B O 1
ATOM 3242 N N . LEU B 1 152 ? -10.57 3.559 6.168 1 98.38 152 LEU B N 1
ATOM 3243 C CA . LEU B 1 152 ? -10.602 4.281 7.434 1 98.38 152 LEU B CA 1
ATOM 3244 C C . LEU B 1 152 ? -12.031 4.52 7.887 1 98.38 152 LEU B C 1
ATOM 3246 O O . LEU B 1 152 ? -12.383 4.23 9.031 1 98.38 152 LEU B O 1
ATOM 3250 N N . LEU B 1 153 ? -12.859 5.039 6.965 1 98.44 153 LEU B N 1
ATOM 3251 C CA . LEU B 1 153 ? -14.242 5.379 7.277 1 98.44 153 LEU B CA 1
ATOM 3252 C C . LEU B 1 153 ? -15.023 4.137 7.684 1 98.44 153 LEU B C 1
ATOM 3254 O O . LEU B 1 153 ? -15.781 4.164 8.656 1 98.44 153 LEU B O 1
ATOM 3258 N N . VAL B 1 154 ? -14.812 3.053 6.984 1 98.25 154 VAL B N 1
ATOM 3259 C CA . VAL B 1 154 ? -15.516 1.81 7.293 1 98.25 154 VAL B CA 1
ATOM 3260 C C . VAL B 1 154 ? -15.125 1.336 8.695 1 98.25 154 VAL B C 1
ATOM 3262 O O . VAL B 1 154 ? -15.969 0.833 9.438 1 98.25 154 VAL B O 1
ATOM 3265 N N . GLY B 1 155 ? -13.875 1.499 9.062 1 97.94 155 GLY B N 1
ATOM 3266 C CA . GLY B 1 155 ? -13.391 1.103 10.375 1 97.94 155 GLY B CA 1
ATOM 3267 C C . GLY B 1 155 ? -13.797 2.062 11.477 1 97.94 155 GLY B C 1
ATOM 3268 O O . GLY B 1 155 ? -13.516 1.825 12.648 1 97.94 155 GLY B O 1
ATOM 3269 N N . GLY B 1 156 ? -14.383 3.152 11.102 1 97.38 156 GLY B N 1
ATOM 3270 C CA . GLY B 1 156 ? -14.906 4.09 12.086 1 97.38 156 GLY B CA 1
ATOM 3271 C C . GLY B 1 156 ? -13.977 5.266 12.344 1 97.38 156 GLY B C 1
ATOM 3272 O O . GLY B 1 156 ? -14.273 6.125 13.172 1 97.38 156 GLY B O 1
ATOM 3273 N N . ALA B 1 157 ? -12.859 5.324 11.672 1 98 157 ALA B N 1
ATOM 3274 C CA . ALA B 1 157 ? -11.938 6.449 11.812 1 98 157 ALA B CA 1
ATOM 3275 C C . ALA B 1 157 ? -12.273 7.566 10.828 1 98 157 ALA B C 1
ATOM 3277 O O . ALA B 1 157 ? -12.898 7.32 9.797 1 98 157 ALA B O 1
ATOM 3278 N N . ALA B 1 158 ? -11.883 8.766 11.18 1 97.44 158 ALA B N 1
ATOM 3279 C CA . ALA B 1 158 ? -11.992 9.883 10.242 1 97.44 158 ALA B CA 1
ATOM 3280 C C . ALA B 1 158 ? -10.898 9.836 9.188 1 97.44 158 ALA B C 1
ATOM 3282 O O . ALA B 1 158 ? -9.789 9.359 9.453 1 97.44 158 ALA B O 1
ATOM 3283 N N . ALA B 1 159 ? -11.156 10.312 8.047 1 95.5 159 ALA B N 1
ATOM 3284 C CA . ALA B 1 159 ? -10.219 10.25 6.93 1 95.5 159 ALA B CA 1
ATOM 3285 C C . ALA B 1 159 ? -9.156 11.336 7.043 1 95.5 159 ALA B C 1
ATOM 3287 O O . ALA B 1 159 ? -8.055 11.195 6.5 1 95.5 159 ALA B O 1
ATOM 3288 N N . HIS B 1 160 ? -9.461 12.422 7.859 1 96.56 160 HIS B N 1
ATOM 3289 C CA . HIS B 1 160 ? -8.703 13.664 7.738 1 96.56 160 HIS B CA 1
ATOM 3290 C C . HIS B 1 160 ? -8.844 14.258 6.344 1 96.56 160 HIS B C 1
ATOM 3292 O O . HIS B 1 160 ? -9.758 13.898 5.598 1 96.56 160 HIS B O 1
ATOM 3298 N N . ARG B 1 161 ? -8.031 15.281 5.996 1 95.94 161 ARG B N 1
ATOM 3299 C CA . ARG B 1 161 ? -8.164 15.852 4.66 1 95.94 161 ARG B CA 1
ATOM 3300 C C . ARG B 1 161 ? -7.734 14.852 3.59 1 95.94 161 ARG B C 1
ATOM 3302 O O . ARG B 1 161 ? -6.77 14.109 3.779 1 95.94 161 ARG B O 1
ATOM 3309 N N . PHE B 1 162 ? -8.43 14.82 2.463 1 95.81 162 PHE B N 1
ATOM 3310 C CA . PHE B 1 162 ? -8.164 13.883 1.381 1 95.81 162 PHE B CA 1
ATOM 3311 C C . PHE B 1 162 ? -6.953 14.328 0.565 1 95.81 162 PHE B C 1
ATOM 3313 O O . PHE B 1 162 ? -6.098 13.508 0.219 1 95.81 162 PHE B O 1
ATOM 3320 N N . ASP B 1 163 ? -6.949 15.586 0.26 1 96.25 163 ASP B N 1
ATOM 3321 C CA . ASP B 1 163 ? -5.898 16.203 -0.547 1 96.25 163 ASP B CA 1
ATOM 3322 C C . ASP B 1 163 ? -5.566 17.594 -0.044 1 96.25 163 ASP B C 1
ATOM 3324 O O . ASP B 1 163 ? -5.953 17.969 1.065 1 96.25 163 ASP B O 1
ATOM 3328 N N . LEU B 1 164 ? -4.797 18.359 -0.841 1 95.69 164 LEU B N 1
ATOM 3329 C CA . LEU B 1 164 ? -4.32 19.656 -0.397 1 95.69 164 LEU B CA 1
ATOM 3330 C C . LEU B 1 164 ? -5.465 20.656 -0.328 1 95.69 164 LEU B C 1
ATOM 3332 O O . LEU B 1 164 ? -5.324 21.734 0.265 1 95.69 164 LEU B O 1
ATOM 3336 N N . GLY B 1 165 ? -6.641 20.297 -0.865 1 93 165 GLY B N 1
ATOM 3337 C CA . GLY B 1 165 ? -7.746 21.234 -0.942 1 93 165 GLY B CA 1
ATOM 3338 C C . GLY B 1 165 ? -8.727 21.094 0.205 1 93 165 GLY B C 1
ATOM 3339 O O . GLY B 1 165 ? -9.602 21.953 0.394 1 93 165 GLY B O 1
ATOM 3340 N N . GLY B 1 166 ? -8.633 20.094 1.028 1 91.94 166 GLY B N 1
ATOM 3341 C CA . GLY B 1 166 ? -9.633 19.797 2.049 1 91.94 166 GLY B CA 1
ATOM 3342 C C . GLY B 1 166 ? -9.562 20.75 3.23 1 91.94 166 GLY B C 1
ATOM 3343 O O . GLY B 1 166 ? -10.562 20.969 3.926 1 91.94 166 GLY B O 1
ATOM 3344 N N . LEU B 1 167 ? -8.414 21.234 3.504 1 93.94 167 LEU B N 1
ATOM 3345 C CA . LEU B 1 167 ? -8.102 22.25 4.504 1 93.94 167 LEU B CA 1
ATOM 3346 C C . LEU B 1 167 ? -6.703 22.812 4.293 1 93.94 167 LEU B C 1
ATOM 3348 O O . LEU B 1 167 ? -5.848 22.156 3.697 1 93.94 167 LEU B O 1
ATOM 3352 N N . VAL B 1 168 ? -6.516 24.016 4.715 1 96.19 168 VAL B N 1
ATOM 3353 C CA . VAL B 1 168 ? -5.172 24.578 4.621 1 96.19 168 VAL B CA 1
ATOM 3354 C C . VAL B 1 168 ? -4.359 24.188 5.852 1 96.19 168 VAL B C 1
ATOM 3356 O O . VAL B 1 168 ? -4.633 24.641 6.961 1 96.19 168 VAL B O 1
ATOM 3359 N N . MET B 1 169 ? -3.438 23.344 5.637 1 96.5 169 MET B N 1
ATOM 3360 C CA . MET B 1 169 ? -2.609 22.891 6.75 1 96.5 169 MET B CA 1
ATOM 3361 C C . MET B 1 169 ? -1.21 23.484 6.672 1 96.5 169 MET B C 1
ATOM 3363 O O . MET B 1 169 ? -0.499 23.281 5.688 1 96.5 169 MET B O 1
ATOM 3367 N N . VAL B 1 170 ? -0.904 24.219 7.672 1 96.38 170 VAL B N 1
ATOM 3368 C CA . VAL B 1 170 ? 0.401 24.859 7.816 1 96.38 170 VAL B CA 1
ATOM 3369 C C . VAL B 1 170 ? 1.313 23.984 8.672 1 96.38 170 VAL B C 1
ATOM 3371 O O . VAL B 1 170 ? 1.044 23.75 9.852 1 96.38 170 VAL B O 1
ATOM 3374 N N . LYS B 1 171 ? 2.334 23.453 8.023 1 96.12 171 LYS B N 1
ATOM 3375 C CA . LYS B 1 171 ? 3.293 22.609 8.727 1 96.12 171 LYS B CA 1
ATOM 3376 C C . LYS B 1 171 ? 4.613 23.344 8.945 1 96.12 171 LYS B C 1
ATOM 3378 O O . LYS B 1 171 ? 4.707 24.547 8.719 1 96.12 171 LYS B O 1
ATOM 3383 N N . ASP B 1 172 ? 5.594 22.625 9.477 1 93.56 172 ASP B N 1
ATOM 3384 C CA . ASP B 1 172 ? 6.875 23.219 9.852 1 93.56 172 ASP B CA 1
ATOM 3385 C C . ASP B 1 172 ? 7.547 23.875 8.648 1 93.56 172 ASP B C 1
ATOM 3387 O O . ASP B 1 172 ? 8.055 25 8.758 1 93.56 172 ASP B O 1
ATOM 3391 N N . ASN B 1 173 ? 7.52 23.266 7.535 1 94 173 ASN B N 1
ATOM 3392 C CA . ASN B 1 173 ? 8.125 23.812 6.324 1 94 173 ASN B CA 1
ATOM 3393 C C . ASN B 1 173 ? 7.414 25.078 5.871 1 94 173 ASN B C 1
ATOM 3395 O O . ASN B 1 173 ? 8.055 26.016 5.383 1 94 173 ASN B O 1
ATOM 3399 N N . HIS B 1 174 ? 6.117 25.141 5.957 1 95.5 174 HIS B N 1
ATOM 3400 C CA . HIS B 1 174 ? 5.359 26.344 5.625 1 95.5 174 HIS B CA 1
ATOM 3401 C C . HIS B 1 174 ? 5.734 27.5 6.539 1 95.5 174 HIS B C 1
ATOM 3403 O O . HIS B 1 174 ? 5.891 28.641 6.078 1 95.5 174 HIS B O 1
ATOM 3409 N N . ILE B 1 175 ? 5.805 27.141 7.828 1 93.75 175 ILE B N 1
ATOM 3410 C CA . ILE B 1 175 ? 6.145 28.156 8.828 1 93.75 175 ILE B CA 1
ATOM 3411 C C . ILE B 1 175 ? 7.52 28.734 8.516 1 93.75 175 ILE B C 1
ATOM 3413 O O . ILE B 1 175 ? 7.699 29.953 8.539 1 93.75 175 ILE B O 1
ATOM 3417 N N . LEU B 1 176 ? 8.453 27.859 8.242 1 91.44 176 LEU B N 1
ATOM 3418 C CA . LEU B 1 176 ? 9.797 28.312 7.902 1 91.44 176 LEU B CA 1
ATOM 3419 C C . LEU B 1 176 ? 9.781 29.188 6.645 1 91.44 176 LEU B C 1
ATOM 3421 O O . LEU B 1 176 ? 10.391 30.25 6.613 1 91.44 176 LEU B O 1
ATOM 3425 N N . ALA B 1 177 ? 9.109 28.781 5.668 1 91.56 177 ALA B N 1
ATOM 3426 C CA . ALA B 1 177 ? 9.055 29.516 4.402 1 91.56 177 ALA B CA 1
ATOM 3427 C C . ALA B 1 177 ? 8.375 30.875 4.586 1 91.56 177 ALA B C 1
ATOM 3429 O O . ALA B 1 177 ? 8.766 31.859 3.949 1 91.56 177 ALA B O 1
ATOM 3430 N N . ALA B 1 178 ? 7.363 30.938 5.453 1 92.19 178 ALA B N 1
ATOM 3431 C CA . ALA B 1 178 ? 6.582 32.156 5.656 1 92.19 178 ALA B CA 1
ATOM 3432 C C . ALA B 1 178 ? 7.309 33.125 6.59 1 92.19 178 ALA B C 1
ATOM 3434 O O . ALA B 1 178 ? 7.016 34.312 6.602 1 92.19 178 ALA B O 1
ATOM 3435 N N . GLY B 1 179 ? 8.164 32.594 7.43 1 91.12 179 GLY B N 1
ATOM 3436 C CA . GLY B 1 179 ? 8.93 33.438 8.336 1 91.12 179 GLY B CA 1
ATOM 3437 C C . GLY B 1 179 ? 8.352 33.5 9.742 1 91.12 179 GLY B C 1
ATOM 3438 O O . GLY B 1 179 ? 8.539 34.469 10.469 1 91.12 179 GLY B O 1
ATOM 3439 N N . GLY B 1 180 ? 7.551 32.5 10.109 1 93.56 180 GLY B N 1
ATOM 3440 C CA . GLY B 1 180 ? 7.02 32.406 11.461 1 93.56 180 GLY B CA 1
ATOM 3441 C C . GLY B 1 180 ? 5.602 31.875 11.516 1 93.56 180 GLY B C 1
ATOM 3442 O O . GLY B 1 180 ? 4.895 31.859 10.508 1 93.56 180 GLY B O 1
ATOM 3443 N N . VAL B 1 181 ? 5.238 31.469 12.719 1 96.19 181 VAL B N 1
ATOM 3444 C CA . VAL B 1 181 ? 3.943 30.828 12.93 1 96.19 181 VAL B CA 1
ATOM 3445 C C . VAL B 1 181 ? 2.824 31.828 12.656 1 96.19 181 VAL B C 1
ATOM 3447 O O . VAL B 1 181 ? 1.928 31.562 11.852 1 96.19 181 VAL B O 1
ATOM 3450 N N . GLY B 1 182 ? 2.896 33.031 13.273 1 96.44 182 GLY B N 1
ATOM 3451 C CA . GLY B 1 182 ? 1.857 34.031 13.109 1 96.44 182 GLY B CA 1
ATOM 3452 C C . GLY B 1 182 ? 1.664 34.469 11.664 1 96.44 182 GLY B C 1
ATOM 3453 O O . GLY B 1 182 ? 0.534 34.531 11.18 1 96.44 182 GLY B O 1
ATOM 3454 N N . LYS B 1 183 ? 2.725 34.688 10.984 1 95.69 183 LYS B N 1
ATOM 3455 C CA . LYS B 1 183 ? 2.676 35.125 9.586 1 95.69 183 LYS B CA 1
ATOM 3456 C C . LYS B 1 183 ? 2.09 34.031 8.703 1 95.69 183 LYS B C 1
ATOM 3458 O O . LYS B 1 183 ? 1.265 34.312 7.828 1 95.69 183 LYS B O 1
ATOM 3463 N N . ALA B 1 184 ? 2.533 32.812 8.953 1 96.56 184 ALA B N 1
ATOM 3464 C CA . ALA B 1 184 ? 2.041 31.703 8.164 1 96.56 184 ALA B CA 1
ATOM 3465 C C . ALA B 1 184 ? 0.536 31.516 8.352 1 96.56 184 ALA B C 1
ATOM 3467 O O . ALA B 1 184 ? -0.195 31.312 7.375 1 96.56 184 ALA B O 1
ATOM 3468 N N . VAL B 1 185 ? 0.051 31.641 9.562 1 97.44 185 VAL B N 1
ATOM 3469 C CA . VAL B 1 185 ? -1.359 31.406 9.859 1 97.44 185 VAL B CA 1
ATOM 3470 C C . VAL B 1 185 ? -2.199 32.562 9.281 1 97.44 185 VAL B C 1
ATOM 3472 O O . VAL B 1 185 ? -3.264 32.312 8.703 1 97.44 185 VAL B O 1
ATOM 3475 N N . ARG B 1 186 ? -1.762 33.75 9.422 1 96.44 186 ARG B N 1
ATOM 3476 C CA . ARG B 1 186 ? -2.49 34.906 8.859 1 96.44 186 ARG B CA 1
ATOM 3477 C C . ARG B 1 186 ? -2.586 34.781 7.34 1 96.44 186 ARG B C 1
ATOM 3479 O O . ARG B 1 186 ? -3.637 35.031 6.758 1 96.44 186 ARG B O 1
ATOM 3486 N N . GLY B 1 187 ? -1.477 34.406 6.754 1 95.31 187 GLY B N 1
ATOM 3487 C CA . GLY B 1 187 ? -1.506 34.156 5.324 1 95.31 187 GLY B CA 1
ATOM 3488 C C . GLY B 1 187 ? -2.471 33.062 4.938 1 95.31 187 GLY B C 1
ATOM 3489 O O . GLY B 1 187 ? -3.23 33.188 3.977 1 95.31 187 GLY B O 1
ATOM 3490 N N . ALA B 1 188 ? -2.443 31.984 5.691 1 96.75 188 ALA B N 1
ATOM 3491 C CA . ALA B 1 188 ? -3.338 30.844 5.449 1 96.75 188 ALA B CA 1
ATOM 3492 C C . ALA B 1 188 ? -4.801 31.266 5.602 1 96.75 188 ALA B C 1
ATOM 3494 O O . ALA B 1 188 ? -5.652 30.844 4.812 1 96.75 188 ALA B O 1
ATOM 3495 N N . ARG B 1 189 ? -5.051 32.031 6.602 1 95.94 189 ARG B N 1
ATOM 3496 C CA . ARG B 1 189 ? -6.414 32.469 6.84 1 95.94 189 ARG B CA 1
ATOM 3497 C C . ARG B 1 189 ? -6.918 33.344 5.68 1 95.94 189 ARG B C 1
ATOM 3499 O O . ARG B 1 189 ? -8.078 33.219 5.285 1 95.94 189 ARG B O 1
ATOM 3506 N N . GLN B 1 190 ? -6.066 34.125 5.203 1 94.06 190 GLN B N 1
ATOM 3507 C CA . GLN B 1 190 ? -6.438 35 4.086 1 94.06 190 GLN B CA 1
ATOM 3508 C C . GLN B 1 190 ? -6.824 34.156 2.859 1 94.06 190 GLN B C 1
ATOM 3510 O O . GLN B 1 190 ? -7.824 34.469 2.201 1 94.06 190 GLN B O 1
ATOM 3515 N N . VAL B 1 191 ? -6.145 33.156 2.625 1 92.94 191 VAL B N 1
ATOM 3516 C CA . VAL B 1 191 ? -6.371 32.406 1.405 1 92.94 191 VAL B CA 1
ATOM 3517 C C . VAL B 1 191 ? -7.504 31.391 1.626 1 92.94 191 VAL B C 1
ATOM 3519 O O . VAL B 1 191 ? -8.219 31.031 0.685 1 92.94 191 VAL B O 1
ATOM 3522 N N . ALA B 1 192 ? -7.633 30.891 2.793 1 92.75 192 ALA B N 1
ATOM 3523 C CA . ALA B 1 192 ? -8.695 29.953 3.131 1 92.75 192 ALA B CA 1
ATOM 3524 C C . ALA B 1 192 ? -10.062 30.625 3.039 1 92.75 192 ALA B C 1
ATOM 3526 O O . ALA B 1 192 ? -11.078 29.953 2.82 1 92.75 192 ALA B O 1
ATOM 3527 N N . ASP B 1 193 ? -10.07 31.953 3.203 1 89.44 193 ASP B N 1
ATOM 3528 C CA . ASP B 1 193 ? -11.312 32.719 3.262 1 89.44 193 ASP B CA 1
ATOM 3529 C C . ASP B 1 193 ? -12.281 32.094 4.281 1 89.44 193 ASP B C 1
ATOM 3531 O O . ASP B 1 193 ? -11.867 31.719 5.375 1 89.44 193 ASP B O 1
ATOM 3535 N N . PHE B 1 194 ? -13.688 32.156 3.947 1 90.44 194 PHE B N 1
ATOM 3536 C CA . PHE B 1 194 ? -14.688 31.672 4.891 1 90.44 194 PHE B CA 1
ATOM 3537 C C . PHE B 1 194 ? -14.945 30.188 4.684 1 90.44 194 PHE B C 1
ATOM 3539 O O . PHE B 1 194 ? -15.57 29.531 5.52 1 90.44 194 PHE B O 1
ATOM 3546 N N . SER B 1 195 ? -14.414 29.656 3.689 1 91.94 195 SER B N 1
ATOM 3547 C CA . SER B 1 195 ? -14.898 28.359 3.234 1 91.94 195 SER B CA 1
ATOM 3548 C C . SER B 1 195 ? -14.016 27.219 3.75 1 91.94 195 SER B C 1
ATOM 3550 O O . SER B 1 195 ? -14.484 26.094 3.93 1 91.94 195 SER B O 1
ATOM 3552 N N . LEU B 1 196 ? -12.672 27.438 4.031 1 95.12 196 LEU B N 1
ATOM 3553 C CA . LEU B 1 196 ? -11.75 26.391 4.43 1 95.12 196 LEU B CA 1
ATOM 3554 C C . LEU B 1 196 ? -11.273 26.594 5.863 1 95.12 196 LEU B C 1
ATOM 3556 O O . LEU B 1 196 ? -11.094 27.734 6.305 1 95.12 196 LEU B O 1
ATOM 3560 N N . LYS B 1 197 ? -11.062 25.5 6.52 1 96.94 197 LYS B N 1
ATOM 3561 C CA . LYS B 1 197 ? -10.414 25.578 7.824 1 96.94 197 LYS B CA 1
ATOM 3562 C C . LYS B 1 197 ? -8.906 25.703 7.68 1 96.94 197 LYS B C 1
ATOM 3564 O O . LYS B 1 197 ? -8.336 25.328 6.652 1 96.94 197 LYS B O 1
ATOM 3569 N N . VAL B 1 198 ? -8.344 26.312 8.719 1 97.75 198 VAL B N 1
ATOM 3570 C CA . VAL B 1 198 ? -6.895 26.422 8.812 1 97.75 198 VAL B CA 1
ATOM 3571 C C . VAL B 1 198 ? -6.379 25.594 9.984 1 97.75 198 VAL B C 1
ATOM 3573 O O . VAL B 1 198 ? -6.812 25.781 11.125 1 97.75 198 VAL B O 1
ATOM 3576 N N . GLU B 1 199 ? -5.512 24.641 9.711 1 98.31 199 GLU B N 1
ATOM 3577 C CA . GLU B 1 199 ? -4.844 23.844 10.727 1 98.31 199 GLU B CA 1
ATOM 3578 C C . GLU B 1 199 ? -3.344 24.125 10.758 1 98.31 199 GLU B C 1
ATOM 3580 O O . GLU B 1 199 ? -2.719 24.312 9.719 1 98.31 199 GLU B O 1
ATOM 3585 N N . VAL B 1 200 ? -2.764 24.172 11.992 1 97.94 200 VAL B N 1
ATOM 3586 C CA . VAL B 1 200 ? -1.344 24.469 12.133 1 97.94 200 VAL B CA 1
ATOM 3587 C C . VAL B 1 200 ? -0.669 23.391 12.984 1 97.94 200 VAL B C 1
ATOM 3589 O O . VAL B 1 200 ? -1.185 23.016 14.039 1 97.94 200 VAL B O 1
ATOM 3592 N N . GLU B 1 201 ? 0.419 22.891 12.445 1 97.38 201 GLU B N 1
ATOM 3593 C CA . GLU B 1 201 ? 1.267 21.969 13.211 1 97.38 201 GLU B CA 1
ATOM 3594 C C . GLU B 1 201 ? 2.279 22.75 14.055 1 97.38 201 GLU B C 1
ATOM 3596 O O . GLU B 1 201 ? 2.988 23.609 13.547 1 97.38 201 GLU B O 1
ATOM 3601 N N . VAL B 1 202 ? 2.326 22.422 15.344 1 96.25 202 VAL B N 1
ATOM 3602 C CA . VAL B 1 202 ? 3.221 23.141 16.234 1 96.25 202 VAL B CA 1
ATOM 3603 C C . VAL B 1 202 ? 3.967 22.172 17.141 1 96.25 202 VAL B C 1
ATOM 3605 O O . VAL B 1 202 ? 3.559 21.016 17.281 1 96.25 202 VAL B O 1
ATOM 3608 N N . GLY B 1 203 ? 5.074 22.688 17.734 1 94.38 203 GLY B N 1
ATOM 3609 C CA . GLY B 1 203 ? 5.898 21.844 18.594 1 94.38 203 GLY B CA 1
ATOM 3610 C C . GLY B 1 203 ? 5.984 22.344 20.016 1 94.38 203 GLY B C 1
ATOM 3611 O O . GLY B 1 203 ? 6.77 21.828 20.812 1 94.38 203 GLY B O 1
ATOM 3612 N N . SER B 1 204 ? 5.184 23.438 20.359 1 94.5 204 SER B N 1
ATOM 3613 C CA . SER B 1 204 ? 5.211 24 21.703 1 94.5 204 SER B CA 1
ATOM 3614 C C . SER B 1 204 ? 3.912 24.734 22.031 1 94.5 204 SER B C 1
ATOM 3616 O O . SER B 1 204 ? 3.143 25.062 21.125 1 94.5 204 SER B O 1
ATOM 3618 N N . LEU B 1 205 ? 3.756 24.922 23.359 1 95.75 205 LEU B N 1
ATOM 3619 C CA . LEU B 1 205 ? 2.592 25.688 23.797 1 95.75 205 LEU B CA 1
ATOM 3620 C C . LEU B 1 205 ? 2.654 27.109 23.25 1 95.75 205 LEU B C 1
ATOM 3622 O O . LEU B 1 205 ? 1.631 27.672 22.859 1 95.75 205 LEU B O 1
ATOM 3626 N N . ARG B 1 206 ? 3.832 27.672 23.297 1 96.31 206 ARG B N 1
ATOM 3627 C CA . ARG B 1 206 ? 4.008 29.031 22.797 1 96.31 206 ARG B CA 1
ATOM 3628 C C . ARG B 1 206 ? 3.541 29.141 21.344 1 96.31 206 ARG B C 1
ATOM 3630 O O . ARG B 1 206 ? 2.787 30.062 21 1 96.31 206 ARG B O 1
ATOM 3637 N N . GLU B 1 207 ? 3.953 28.25 20.516 1 97 207 GLU B N 1
ATOM 3638 C CA . GLU B 1 207 ? 3.551 28.234 19.109 1 97 207 GLU B CA 1
ATOM 3639 C C . GLU B 1 207 ? 2.055 27.969 18.969 1 97 207 GLU B C 1
ATOM 3641 O O . GLU B 1 207 ? 1.401 28.531 18.094 1 97 207 GLU B O 1
ATOM 3646 N N . ALA B 1 208 ? 1.561 27.125 19.844 1 97.88 208 ALA B N 1
ATOM 3647 C CA . ALA B 1 208 ? 0.133 26.812 19.828 1 97.88 208 ALA B CA 1
ATOM 3648 C C . ALA B 1 208 ? -0.7 28.062 20.109 1 97.88 208 ALA B C 1
ATOM 3650 O O . ALA B 1 208 ? -1.687 28.328 19.422 1 97.88 208 ALA B O 1
ATOM 3651 N N . VAL B 1 209 ? -0.284 28.781 21.094 1 97.88 209 VAL B N 1
ATOM 3652 C CA . VAL B 1 209 ? -0.987 30 21.469 1 97.88 209 VAL B CA 1
ATOM 3653 C C . VAL B 1 209 ? -0.885 31.031 20.359 1 97.88 209 VAL B C 1
ATOM 3655 O O . VAL B 1 209 ? -1.879 31.672 20 1 97.88 209 VAL B O 1
ATOM 3658 N N . GLU B 1 210 ? 0.261 31.172 19.797 1 98 210 GLU B N 1
ATOM 3659 C CA . GLU B 1 210 ? 0.467 32.094 18.688 1 98 210 GLU B CA 1
ATOM 3660 C C . GLU B 1 210 ? -0.422 31.734 17.5 1 98 210 GLU B C 1
ATOM 3662 O O . GLU B 1 210 ? -1.005 32.625 16.875 1 98 210 GLU B O 1
ATOM 3667 N N . ALA B 1 211 ? -0.508 30.484 17.188 1 98.25 211 ALA B N 1
ATOM 3668 C CA . ALA B 1 211 ? -1.337 30.016 16.078 1 98.25 211 ALA B CA 1
ATOM 3669 C C . ALA B 1 211 ? -2.811 30.328 16.328 1 98.25 211 ALA B C 1
ATOM 3671 O O . ALA B 1 211 ? -3.51 30.797 15.43 1 98.25 211 ALA B O 1
ATOM 3672 N N . ALA B 1 212 ? -3.277 30.062 17.5 1 98.12 212 ALA B N 1
ATOM 3673 C CA . ALA B 1 212 ? -4.672 30.312 17.859 1 98.12 212 ALA B CA 1
ATOM 3674 C C . ALA B 1 212 ? -4.996 31.797 17.781 1 98.12 212 ALA B C 1
ATOM 3676 O O . ALA B 1 212 ? -6.047 32.188 17.281 1 98.12 212 ALA B O 1
ATOM 3677 N N . GLU B 1 213 ? -4.086 32.625 18.297 1 97.81 213 GLU B N 1
ATOM 3678 C CA . GLU B 1 213 ? -4.266 34.062 18.266 1 97.81 213 GLU B CA 1
ATOM 3679 C C . GLU B 1 213 ? -4.344 34.562 16.828 1 97.81 213 GLU B C 1
ATOM 3681 O O . GLU B 1 213 ? -5.066 35.531 16.531 1 97.81 213 GLU B O 1
ATOM 3686 N N . ALA B 1 214 ? -3.641 33.906 15.961 1 97.38 214 ALA B N 1
ATOM 3687 C CA . ALA B 1 214 ? -3.578 34.312 14.562 1 97.38 214 ALA B CA 1
ATOM 3688 C C . ALA B 1 214 ? -4.797 33.812 13.781 1 97.38 214 ALA B C 1
ATOM 3690 O O . ALA B 1 214 ? -5 34.219 12.633 1 97.38 214 ALA B O 1
ATOM 3691 N N . GLY B 1 215 ? -5.605 32.938 14.406 1 96.06 215 GLY B N 1
ATOM 3692 C CA . GLY B 1 215 ? -6.879 32.562 13.797 1 96.06 215 GLY B CA 1
ATOM 3693 C C . GLY B 1 215 ? -6.93 31.141 13.32 1 96.06 215 GLY B C 1
ATOM 3694 O O . GLY B 1 215 ? -7.762 30.781 12.484 1 96.06 215 GLY B O 1
ATOM 3695 N N . ALA B 1 216 ? -6.07 30.281 13.766 1 97.88 216 ALA B N 1
ATOM 3696 C CA . ALA B 1 216 ? -6.129 28.875 13.414 1 97.88 216 ALA B CA 1
ATOM 3697 C C . ALA B 1 216 ? -7.406 28.219 13.945 1 97.88 216 ALA B C 1
ATOM 3699 O O . ALA B 1 216 ? -7.84 28.516 15.062 1 97.88 216 ALA B O 1
ATOM 3700 N N . ASP B 1 217 ? -8.078 27.375 13.117 1 98 217 ASP B N 1
ATOM 3701 C CA . ASP B 1 217 ? -9.242 26.609 13.547 1 98 217 ASP B CA 1
ATOM 3702 C C . ASP B 1 217 ? -8.82 25.375 14.352 1 98 217 ASP B C 1
ATOM 3704 O O . ASP B 1 217 ? -9.523 24.953 15.266 1 98 217 ASP B O 1
ATOM 3708 N N . LEU B 1 218 ? -7.691 24.781 13.977 1 98.31 218 LEU B N 1
ATOM 3709 C CA . LEU B 1 218 ? -7.145 23.562 14.578 1 98.31 218 LEU B CA 1
ATOM 3710 C C . LEU B 1 218 ? -5.645 23.703 14.828 1 98.31 218 LEU B C 1
ATOM 3712 O O . LEU B 1 218 ? -4.934 24.312 14.016 1 98.31 218 LEU B O 1
ATOM 3716 N N . VAL B 1 219 ? -5.227 23.156 15.906 1 98.62 219 VAL B N 1
ATOM 3717 C CA . VAL B 1 219 ? -3.809 23.078 16.234 1 98.62 219 VAL B CA 1
ATOM 3718 C C . VAL B 1 219 ? -3.4 21.625 16.406 1 98.62 219 VAL B C 1
ATOM 3720 O O . VAL B 1 219 ? -3.988 20.906 17.219 1 98.62 219 VAL B O 1
ATOM 3723 N N . LEU B 1 220 ? -2.471 21.188 15.586 1 98.38 220 LEU B N 1
ATOM 3724 C CA . LEU B 1 220 ? -1.926 19.844 15.695 1 98.38 220 LEU B CA 1
ATOM 3725 C C . LEU B 1 220 ? -0.638 19.844 16.516 1 98.38 220 LEU B C 1
ATOM 3727 O O . LEU B 1 220 ? 0.356 20.453 16.109 1 98.38 220 LEU B O 1
ATOM 3731 N N . LEU B 1 221 ? -0.732 19.203 17.641 1 98 221 LEU B N 1
ATOM 3732 C CA . LEU B 1 221 ? 0.446 19.016 18.484 1 98 221 LEU B CA 1
ATOM 3733 C C . LEU B 1 221 ? 1.256 17.812 18.016 1 98 221 LEU B C 1
ATOM 3735 O O . LEU B 1 221 ? 0.884 16.656 18.281 1 98 221 LEU B O 1
ATOM 3739 N N . ASP B 1 222 ? 2.389 18.109 17.406 1 95.69 222 ASP B N 1
ATOM 3740 C CA . ASP B 1 222 ? 3.168 17.094 16.703 1 95.69 222 ASP B CA 1
ATOM 3741 C C . ASP B 1 222 ? 4.289 16.547 17.594 1 95.69 222 ASP B C 1
ATOM 3743 O O . ASP B 1 222 ? 5.137 17.312 18.062 1 95.69 222 ASP B O 1
ATOM 3747 N N . ASN B 1 223 ? 4.332 15.297 17.797 1 94.38 223 ASN B N 1
ATOM 3748 C CA . ASN B 1 223 ? 5.414 14.547 18.438 1 94.38 223 ASN B CA 1
ATOM 3749 C C . ASN B 1 223 ? 5.609 14.977 19.891 1 94.38 223 ASN B C 1
ATOM 3751 O O . ASN B 1 223 ? 6.746 15.125 20.344 1 94.38 223 ASN B O 1
ATOM 3755 N N . PHE B 1 224 ? 4.496 15.273 20.562 1 95.38 224 PHE B N 1
ATOM 3756 C CA . PHE B 1 224 ? 4.543 15.539 22 1 95.38 224 PHE B CA 1
ATOM 3757 C C . PHE B 1 224 ? 4.543 14.242 22.797 1 95.38 224 PHE B C 1
ATOM 3759 O O . PHE B 1 224 ? 3.877 13.273 22.422 1 95.38 224 PHE B O 1
ATOM 3766 N N . ARG B 1 225 ? 5.27 14.305 23.953 1 94.81 225 ARG B N 1
ATOM 3767 C CA . ARG B 1 225 ? 5.039 13.258 24.938 1 94.81 225 ARG B CA 1
ATOM 3768 C C . ARG B 1 225 ? 3.668 13.414 25.594 1 94.81 225 ARG B C 1
ATOM 3770 O O . ARG B 1 225 ? 3.17 14.531 25.75 1 94.81 225 ARG B O 1
ATOM 3777 N N . PRO B 1 226 ? 3.09 12.305 25.938 1 96.44 226 PRO B N 1
ATOM 3778 C CA . PRO B 1 226 ? 1.724 12.367 26.469 1 96.44 226 PRO B CA 1
ATOM 3779 C C . PRO B 1 226 ? 1.562 13.414 27.562 1 96.44 226 PRO B C 1
ATOM 3781 O O . PRO B 1 226 ? 0.627 14.219 27.531 1 96.44 226 PRO B O 1
ATOM 3784 N N . GLU B 1 227 ? 2.473 13.461 28.547 1 95.62 227 GLU B N 1
ATOM 3785 C CA . GLU B 1 227 ? 2.354 14.398 29.656 1 95.62 227 GLU B CA 1
ATOM 3786 C C . GLU B 1 227 ? 2.371 15.844 29.172 1 95.62 227 GLU B C 1
ATOM 3788 O O . GLU B 1 227 ? 1.55 16.656 29.594 1 95.62 227 GLU B O 1
ATOM 3793 N N . GLU B 1 228 ? 3.291 16.078 28.312 1 96.88 228 GLU B N 1
ATOM 3794 C CA . GLU B 1 228 ? 3.396 17.422 27.75 1 96.88 228 GLU B CA 1
ATOM 3795 C C . GLU B 1 228 ? 2.186 17.766 26.891 1 96.88 228 GLU B C 1
ATOM 3797 O O . GLU B 1 228 ? 1.719 18.906 26.875 1 96.88 228 GLU B O 1
ATOM 3802 N N . LEU B 1 229 ? 1.759 16.781 26.156 1 97.88 229 LEU B N 1
ATOM 3803 C CA . LEU B 1 229 ? 0.609 16.953 25.266 1 97.88 229 LEU B CA 1
ATOM 3804 C C . LEU B 1 229 ? -0.615 17.406 26.047 1 97.88 229 LEU B C 1
ATOM 3806 O O . LEU B 1 229 ? -1.266 18.391 25.672 1 97.88 229 LEU B O 1
ATOM 3810 N N . HIS B 1 230 ? -0.932 16.781 27.156 1 98.12 230 HIS B N 1
ATOM 3811 C CA . HIS B 1 230 ? -2.135 17.078 27.938 1 98.12 230 HIS B CA 1
ATOM 3812 C C . HIS B 1 230 ? -2.051 18.469 28.562 1 98.12 230 HIS B C 1
ATOM 3814 O O . HIS B 1 230 ? -3.029 19.219 28.562 1 98.12 230 HIS B O 1
ATOM 3820 N N . ALA B 1 231 ? -0.887 18.75 29.062 1 97.88 231 ALA B N 1
ATOM 3821 C CA . ALA B 1 231 ? -0.705 20.078 29.672 1 97.88 231 ALA B CA 1
ATOM 3822 C C . ALA B 1 231 ? -0.868 21.188 28.641 1 97.88 231 ALA B C 1
ATOM 3824 O O . ALA B 1 231 ? -1.515 22.203 28.906 1 97.88 231 ALA B O 1
ATOM 3825 N N . THR B 1 232 ? -0.265 20.969 27.5 1 98.12 232 THR B N 1
ATOM 3826 C CA . THR B 1 232 ? -0.326 21.953 26.422 1 98.12 232 THR B CA 1
ATOM 3827 C C . THR B 1 232 ? -1.759 22.125 25.922 1 98.12 232 THR B C 1
ATOM 3829 O O . THR B 1 232 ? -2.23 23.25 25.75 1 98.12 232 THR B O 1
ATOM 3832 N N . ALA B 1 233 ? -2.422 21.031 25.75 1 98.5 233 ALA B N 1
ATOM 3833 C CA . ALA B 1 233 ? -3.803 21.062 25.281 1 98.5 233 ALA B CA 1
ATOM 3834 C C . ALA B 1 233 ? -4.707 21.781 26.266 1 98.5 233 ALA B C 1
ATOM 3836 O O . ALA B 1 233 ? -5.539 22.609 25.875 1 98.5 233 ALA B O 1
ATOM 3837 N N . ALA B 1 234 ? -4.566 21.469 27.516 1 98.12 234 ALA B N 1
ATOM 3838 C CA . ALA B 1 234 ? -5.359 22.109 28.562 1 98.12 234 ALA B CA 1
ATOM 3839 C C . ALA B 1 234 ? -5.113 23.609 28.594 1 98.12 234 ALA B C 1
ATOM 3841 O O . ALA B 1 234 ? -6.059 24.391 28.703 1 98.12 234 ALA B O 1
ATOM 3842 N N . GLY B 1 235 ? -3.859 23.953 28.578 1 97.75 235 GLY B N 1
ATOM 3843 C CA . GLY B 1 235 ? -3.51 25.375 28.562 1 97.75 235 GLY B CA 1
ATOM 3844 C C . GLY B 1 235 ? -4.086 26.109 27.375 1 97.75 235 GLY B C 1
ATOM 3845 O O . GLY B 1 235 ? -4.562 27.234 27.5 1 97.75 235 GLY B O 1
ATOM 3846 N N . LEU B 1 236 ? -4.023 25.5 26.203 1 98.25 236 LEU B N 1
ATOM 3847 C CA . LEU B 1 236 ? -4.539 26.125 24.984 1 98.25 236 LEU B CA 1
ATOM 3848 C C . LEU B 1 236 ? -6.051 26.297 25.062 1 98.25 236 LEU B C 1
ATOM 3850 O O . LEU B 1 236 ? -6.574 27.375 24.766 1 98.25 236 LEU B O 1
ATOM 3854 N N . LYS B 1 237 ? -6.766 25.266 25.484 1 97.69 237 LYS B N 1
ATOM 3855 C CA . LYS B 1 237 ? -8.227 25.297 25.516 1 97.69 237 LYS B CA 1
ATOM 3856 C C . LYS B 1 237 ? -8.734 26.266 26.594 1 97.69 237 LYS B C 1
ATOM 3858 O O . LYS B 1 237 ? -9.812 26.828 26.453 1 97.69 237 LYS B O 1
ATOM 3863 N N . ALA B 1 238 ? -7.953 26.438 27.609 1 97.62 238 ALA B N 1
ATOM 3864 C CA . ALA B 1 238 ? -8.32 27.406 28.641 1 97.62 238 ALA B CA 1
ATOM 3865 C C . ALA B 1 238 ? -8.438 28.812 28.062 1 97.62 238 ALA B C 1
ATOM 3867 O O . ALA B 1 238 ? -9.281 29.609 28.5 1 97.62 238 ALA B O 1
ATOM 3868 N N . ARG B 1 239 ? -7.652 29.109 27.141 1 97.5 239 ARG B N 1
ATOM 3869 C CA . ARG B 1 239 ? -7.617 30.438 26.547 1 97.5 239 ARG B CA 1
ATOM 3870 C C . ARG B 1 239 ? -8.453 30.484 25.266 1 97.5 239 ARG B C 1
ATOM 3872 O O . ARG B 1 239 ? -9.047 31.531 24.953 1 97.5 239 ARG B O 1
ATOM 3879 N N . PHE B 1 240 ? -8.469 29.375 24.547 1 98.12 240 PHE B N 1
ATOM 3880 C CA . PHE B 1 240 ? -9.148 29.281 23.266 1 98.12 240 PHE B CA 1
ATOM 3881 C C . PHE B 1 240 ? -10.023 28.047 23.203 1 98.12 240 PHE B C 1
ATOM 3883 O O . PHE B 1 240 ? -9.734 27.109 22.438 1 98.12 240 PHE B O 1
ATOM 3890 N N . PRO B 1 241 ? -11.141 28.016 23.812 1 96.75 241 PRO B N 1
ATOM 3891 C CA . PRO B 1 241 ? -11.961 26.812 23.938 1 96.75 241 PRO B CA 1
ATOM 3892 C C . PRO B 1 241 ? -12.508 26.328 22.594 1 96.75 241 PRO B C 1
ATOM 3894 O O . PRO B 1 241 ? -12.844 25.141 22.438 1 96.75 241 PRO B O 1
ATOM 3897 N N . SER B 1 242 ? -12.562 27.172 21.625 1 96.88 242 SER B N 1
ATOM 3898 C CA . SER B 1 242 ? -13.18 26.812 20.359 1 96.88 242 SER B CA 1
ATOM 3899 C C . SER B 1 242 ? -12.172 26.188 19.406 1 96.88 242 SER B C 1
ATOM 3901 O O . SER B 1 242 ? -12.547 25.609 18.375 1 96.88 242 SER B O 1
ATOM 3903 N N . VAL B 1 243 ? -10.891 26.328 19.656 1 98.06 243 VAL B N 1
ATOM 3904 C CA . VAL B 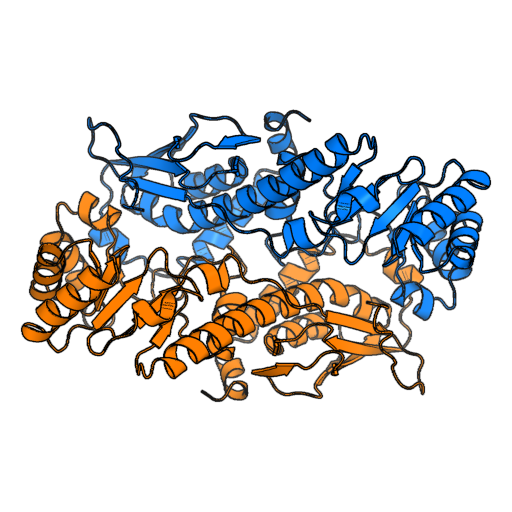1 243 ? -9.859 25.781 18.781 1 98.06 243 VAL B CA 1
ATOM 3905 C C . VAL B 1 243 ? -9.828 24.25 18.906 1 98.06 243 VAL B C 1
ATOM 3907 O O . VAL B 1 243 ? -9.883 23.719 20.016 1 98.06 243 VAL B O 1
ATOM 3910 N N . GLY B 1 244 ? -9.867 23.547 17.766 1 98.31 244 GLY B N 1
ATOM 3911 C CA . GLY B 1 244 ? -9.664 22.094 17.812 1 98.31 244 GLY B CA 1
ATOM 3912 C C . GLY B 1 244 ? -8.227 21.703 18.109 1 98.31 244 GLY B C 1
ATOM 3913 O O . GLY B 1 244 ? -7.293 22.344 17.609 1 98.31 244 GLY B O 1
ATOM 3914 N N . VAL B 1 245 ? -8.023 20.656 18.922 1 98.81 245 VAL B N 1
ATOM 3915 C CA . VAL B 1 245 ? -6.688 20.188 19.25 1 98.81 245 VAL B CA 1
ATOM 3916 C C . VAL B 1 245 ? -6.5 18.75 18.75 1 98.81 245 VAL B C 1
ATOM 3918 O O . VAL B 1 245 ? -7.309 17.875 19.062 1 98.81 245 VAL B O 1
ATOM 3921 N N . GLU B 1 246 ? -5.477 18.594 17.984 1 98.69 246 GLU B N 1
ATOM 3922 C CA . GLU B 1 246 ? -5.125 17.297 17.406 1 98.69 246 GLU B CA 1
ATOM 3923 C C . GLU B 1 246 ? -3.75 16.828 17.891 1 98.69 246 GLU B C 1
ATOM 3925 O O . GLU B 1 246 ? -2.84 17.656 18.062 1 98.69 246 GLU B O 1
ATOM 3930 N N . ALA B 1 247 ? -3.635 15.539 18.188 1 98.44 247 ALA B N 1
ATOM 3931 C CA . ALA B 1 247 ? -2.348 14.922 18.5 1 98.44 247 ALA B CA 1
ATOM 3932 C C . ALA B 1 247 ? -1.883 14.016 17.375 1 98.44 247 ALA B C 1
ATOM 3934 O O . ALA B 1 247 ? -2.686 13.289 16.781 1 98.44 247 ALA B O 1
ATOM 3935 N N . SER B 1 248 ? -0.63 14.07 17.062 1 96.69 248 SER B N 1
ATOM 3936 C CA . SER B 1 248 ? -0.045 13.211 16.031 1 96.69 248 SER B CA 1
ATOM 3937 C C . SER B 1 248 ? 1.444 13 16.281 1 96.69 248 SER B C 1
ATOM 3939 O O . SER B 1 248 ? 2.062 13.727 17.062 1 96.69 248 SER B O 1
ATOM 3941 N N . GLY B 1 249 ? 1.973 11.938 15.617 1 93.25 249 GLY B N 1
ATOM 3942 C CA . GLY B 1 249 ? 3.396 11.648 15.672 1 93.25 249 GLY B CA 1
ATOM 3943 C C . GLY B 1 249 ? 3.748 10.539 16.641 1 93.25 249 GLY B C 1
ATOM 3944 O O . GLY B 1 249 ? 3.516 10.664 17.844 1 93.25 249 GLY B O 1
ATOM 3945 N N . GLY B 1 250 ? 4.242 9.492 16.125 1 90.25 250 GLY B N 1
ATOM 3946 C CA . GLY B 1 250 ? 4.746 8.398 16.938 1 90.25 250 GLY B CA 1
ATOM 3947 C C . GLY B 1 250 ? 3.656 7.645 17.672 1 90.25 250 GLY B C 1
ATOM 3948 O O . GLY B 1 250 ? 3.926 6.949 18.656 1 90.25 250 GLY B O 1
ATOM 3949 N N . ILE B 1 251 ? 2.469 7.84 17.344 1 94.19 251 ILE B N 1
ATOM 3950 C CA . ILE B 1 251 ? 1.351 7.195 18.016 1 94.19 251 ILE B CA 1
ATOM 3951 C C . ILE B 1 251 ? 1.058 5.844 17.375 1 94.19 251 ILE B C 1
ATOM 3953 O O . ILE B 1 251 ? 1.011 5.738 16.141 1 94.19 251 ILE B O 1
ATOM 3957 N N . THR B 1 252 ? 0.97 4.824 18.172 1 93.38 252 THR B N 1
ATOM 3958 C CA . THR B 1 252 ? 0.652 3.457 17.781 1 93.38 252 THR B CA 1
ATOM 3959 C C . THR B 1 252 ? -0.585 2.957 18.516 1 93.38 252 THR B C 1
ATOM 3961 O O . THR B 1 252 ? -1.109 3.643 19.406 1 93.38 252 THR B O 1
ATOM 3964 N N . LEU B 1 253 ? -1.016 1.779 18.141 1 93.25 253 LEU B N 1
ATOM 3965 C CA . LEU B 1 253 ? -2.162 1.194 18.828 1 93.25 253 LEU B CA 1
ATOM 3966 C C . LEU B 1 253 ? -1.866 0.999 20.312 1 93.25 253 LEU B C 1
ATOM 3968 O O . LEU B 1 253 ? -2.744 1.19 21.156 1 93.25 253 LEU B O 1
ATOM 3972 N N . ALA B 1 254 ? -0.669 0.685 20.625 1 94.06 254 ALA B N 1
ATOM 3973 C CA . ALA B 1 254 ? -0.265 0.342 21.984 1 94.06 254 ALA B CA 1
ATOM 3974 C C . ALA B 1 254 ? -0.262 1.576 22.891 1 94.06 254 ALA B C 1
ATOM 3976 O O . ALA B 1 254 ? -0.609 1.493 24.062 1 94.06 254 ALA B O 1
ATOM 3977 N N . ASN B 1 255 ? 0.112 2.738 22.375 1 96.62 255 ASN B N 1
ATOM 3978 C CA . ASN B 1 255 ? 0.26 3.904 23.25 1 96.62 255 ASN B CA 1
ATOM 3979 C C . ASN B 1 255 ? -0.869 4.906 23.031 1 96.62 255 ASN B C 1
ATOM 3981 O O . ASN B 1 255 ? -0.964 5.902 23.75 1 96.62 255 ASN B O 1
ATOM 3985 N N . LEU B 1 256 ? -1.761 4.566 22.125 1 97.69 256 LEU B N 1
ATOM 3986 C CA . LEU B 1 256 ? -2.859 5.457 21.75 1 97.69 256 LEU B CA 1
ATOM 3987 C C . LEU B 1 256 ? -3.635 5.902 22.984 1 97.69 256 LEU B C 1
ATOM 3989 O O . LEU B 1 256 ? -3.939 7.09 23.125 1 97.69 256 LEU B O 1
ATOM 3993 N N . PRO B 1 257 ? -3.912 5.062 23.969 1 97.62 257 PRO B N 1
ATOM 3994 C CA . PRO B 1 257 ? -4.707 5.48 25.125 1 97.62 257 PRO B CA 1
ATOM 3995 C C . PRO B 1 257 ? -4.031 6.582 25.938 1 97.62 257 PRO B C 1
ATOM 3997 O O . PRO B 1 257 ? -4.711 7.379 26.594 1 97.62 257 PRO B O 1
ATOM 4000 N N . GLN B 1 258 ? -2.742 6.656 25.844 1 97.94 258 GLN B N 1
ATOM 4001 C CA . GLN B 1 258 ? -2.004 7.664 26.609 1 97.94 258 GLN B CA 1
ATOM 4002 C C . GLN B 1 258 ? -2.248 9.062 26.047 1 97.94 258 GLN B C 1
ATOM 4004 O O . GLN B 1 258 ? -1.974 10.062 26.703 1 97.94 258 GLN B O 1
ATOM 4009 N N . PHE B 1 259 ? -2.734 9.125 24.844 1 98.31 259 PHE B N 1
ATOM 4010 C CA . PHE B 1 259 ? -2.941 10.414 24.188 1 98.31 259 PHE B CA 1
ATOM 4011 C C . PHE B 1 259 ? -4.391 10.859 24.328 1 98.31 259 PHE B C 1
ATOM 4013 O O . PHE B 1 259 ? -4.727 12 24 1 98.31 259 PHE B O 1
ATOM 4020 N N . CYS B 1 260 ? -5.223 9.977 24.797 1 98.19 260 CYS B N 1
ATOM 4021 C CA . CYS B 1 260 ? -6.633 10.297 25 1 98.19 260 CYS B CA 1
ATOM 4022 C C . CYS B 1 260 ? -6.82 11.195 26.203 1 98.19 260 CYS B C 1
ATOM 4024 O O . CYS B 1 260 ? -6.254 10.945 27.266 1 98.19 260 CYS B O 1
ATOM 4026 N N . GLY B 1 261 ? -7.582 12.219 26.031 1 97.19 261 GLY B N 1
ATOM 4027 C CA . GLY B 1 261 ? -7.855 13.141 27.141 1 97.19 261 GLY B CA 1
ATOM 4028 C C . GLY B 1 261 ? -8.93 14.156 26.812 1 97.19 261 GLY B C 1
ATOM 4029 O O . GLY B 1 261 ? -9.305 14.32 25.641 1 97.19 261 GLY B O 1
ATOM 4030 N N . PRO B 1 262 ? -9.391 14.805 27.75 1 96.69 262 PRO B N 1
ATOM 4031 C CA . PRO B 1 262 ? -10.57 15.656 27.594 1 96.69 262 PRO B CA 1
ATOM 4032 C C . PRO B 1 262 ? -10.289 16.891 26.719 1 96.69 262 PRO B C 1
ATOM 4034 O O . PRO B 1 262 ? -11.219 17.484 26.172 1 96.69 262 PRO B O 1
ATOM 4037 N N . HIS B 1 263 ? -9.008 17.25 26.609 1 98.12 263 HIS B N 1
ATOM 4038 C CA . HIS B 1 263 ? -8.703 18.469 25.859 1 98.12 263 HIS B CA 1
ATOM 4039 C C . HIS B 1 263 ? -8.148 18.125 24.484 1 98.12 263 HIS B C 1
ATOM 4041 O O . HIS B 1 263 ? -7.676 19.016 23.766 1 98.12 263 HIS B O 1
ATOM 4047 N N . ILE B 1 264 ? -8.133 16.891 24.125 1 98.5 264 ILE B N 1
ATOM 4048 C CA . ILE B 1 264 ? -7.727 16.422 22.797 1 98.5 264 ILE B CA 1
ATOM 4049 C C . ILE B 1 264 ? -8.961 16.078 21.984 1 98.5 264 ILE B C 1
ATOM 4051 O O . ILE B 1 264 ? -9.812 15.297 22.422 1 98.5 264 ILE B O 1
ATOM 4055 N N . ASP B 1 265 ? -9.039 16.594 20.766 1 98.56 265 ASP B N 1
ATOM 4056 C CA . ASP B 1 265 ? -10.234 16.375 19.969 1 98.56 265 ASP B CA 1
ATOM 4057 C C . ASP B 1 265 ? -10 15.297 18.922 1 98.56 265 ASP B C 1
ATOM 4059 O O . ASP B 1 265 ? -10.93 14.586 18.531 1 98.56 265 ASP B O 1
ATOM 4063 N N . ILE B 1 266 ? -8.789 15.211 18.406 1 98.69 266 ILE B N 1
ATOM 4064 C CA . ILE B 1 266 ? -8.445 14.297 17.328 1 98.69 266 ILE B CA 1
ATOM 4065 C C . ILE B 1 266 ? -7.102 13.641 17.625 1 98.69 266 ILE B C 1
ATOM 4067 O O . ILE B 1 266 ? -6.172 14.297 18.109 1 98.69 266 ILE B O 1
ATOM 4071 N N . ILE B 1 267 ? -6.969 12.398 17.391 1 98.62 267 ILE B N 1
ATOM 4072 C CA . ILE B 1 267 ? -5.691 11.688 17.391 1 98.62 267 ILE B CA 1
ATOM 4073 C C . ILE B 1 267 ? -5.469 11.031 16.031 1 98.62 267 ILE B C 1
ATOM 4075 O O . ILE B 1 267 ? -6.238 10.156 15.633 1 98.62 267 ILE B O 1
ATOM 4079 N N . SER B 1 268 ? -4.48 11.445 15.375 1 98.12 268 SER B N 1
ATOM 4080 C CA . SER B 1 268 ? -4.207 10.953 14.023 1 98.12 268 SER B CA 1
ATOM 4081 C C . SER B 1 268 ? -3.02 10 14.023 1 98.12 268 SER B C 1
ATOM 4083 O O . SER B 1 268 ? -2.014 10.242 14.695 1 98.12 268 SER B O 1
ATOM 4085 N N . LEU B 1 269 ? -3.199 8.898 13.281 1 96.31 269 LEU B N 1
ATOM 4086 C CA . LEU B 1 269 ? -2.17 7.871 13.156 1 96.31 269 LEU B CA 1
ATOM 4087 C C . LEU B 1 269 ? -1.831 7.621 11.688 1 96.31 269 LEU B C 1
ATOM 4089 O O . LEU B 1 269 ? -2.689 7.188 10.914 1 96.31 269 LEU B O 1
ATOM 4093 N N . GLY B 1 270 ? -0.555 7.785 11.328 1 93.94 270 GLY B N 1
ATOM 4094 C CA . GLY B 1 270 ? -0.12 7.477 9.969 1 93.94 270 GLY B CA 1
ATOM 4095 C C . GLY B 1 270 ? -0.105 5.988 9.672 1 93.94 270 GLY B C 1
ATOM 4096 O O . GLY B 1 270 ? -0.341 5.574 8.539 1 93.94 270 GLY B O 1
ATOM 4097 N N . MET B 1 271 ? 0.067 5.156 10.617 1 91.62 271 MET B N 1
ATOM 4098 C CA . MET B 1 271 ? 0.255 3.719 10.438 1 91.62 271 MET B CA 1
ATOM 4099 C C . MET B 1 271 ? -1.035 3.055 9.969 1 91.62 271 MET B C 1
ATOM 4101 O O . MET B 1 271 ? -1.018 1.915 9.5 1 91.62 271 MET B O 1
ATOM 4105 N N . LEU B 1 272 ? -2.18 3.695 10.094 1 95.06 272 LEU B N 1
ATOM 4106 C CA . LEU B 1 272 ? -3.457 3.102 9.711 1 95.06 272 LEU B CA 1
ATOM 4107 C C . LEU B 1 272 ? -3.525 2.867 8.211 1 95.06 272 LEU B C 1
ATOM 4109 O O . LEU B 1 272 ? -4.25 1.982 7.746 1 95.06 272 LEU B O 1
ATOM 4113 N N . THR B 1 273 ? -2.746 3.66 7.406 1 92.88 273 THR B N 1
ATOM 4114 C CA . THR B 1 273 ? -2.768 3.514 5.957 1 92.88 273 THR B CA 1
ATOM 4115 C C . THR B 1 273 ? -1.41 3.047 5.438 1 92.88 273 THR B C 1
ATOM 4117 O O . THR B 1 273 ? -1.338 2.209 4.539 1 92.88 273 THR B O 1
ATOM 4120 N N . GLN B 1 274 ? -0.342 3.408 5.98 1 85.62 274 GLN B N 1
ATOM 4121 C CA . GLN B 1 274 ? 0.999 3.131 5.473 1 85.62 274 GLN B CA 1
ATOM 4122 C C . GLN B 1 274 ? 1.44 1.715 5.832 1 85.62 274 GLN B C 1
ATOM 4124 O O . GLN B 1 274 ? 2.281 1.13 5.145 1 85.62 274 GLN B O 1
ATOM 4129 N N . ALA B 1 275 ? 0.834 1.141 6.836 1 78.38 275 ALA B N 1
ATOM 4130 C CA . ALA B 1 275 ? 1.441 -0.087 7.344 1 78.38 275 ALA B CA 1
ATOM 4131 C C . ALA B 1 275 ? 0.373 -1.089 7.773 1 78.38 275 ALA B C 1
ATOM 4133 O O . ALA B 1 275 ? 0.659 -2.027 8.523 1 78.38 275 ALA B O 1
ATOM 4134 N N . ALA B 1 276 ? -0.791 -0.855 7.309 1 89.69 276 ALA B N 1
ATOM 4135 C CA . ALA B 1 276 ? -1.818 -1.803 7.73 1 89.69 276 ALA B CA 1
ATOM 4136 C C . ALA B 1 276 ? -1.635 -3.152 7.043 1 89.69 276 ALA B C 1
ATOM 4138 O O . ALA B 1 276 ? -1.527 -3.223 5.816 1 89.69 276 ALA B O 1
ATOM 4139 N N . PRO B 1 277 ? -1.571 -4.199 7.855 1 90.94 277 PRO B N 1
ATOM 4140 C CA . PRO B 1 277 ? -1.482 -5.516 7.219 1 90.94 277 PRO B CA 1
ATOM 4141 C C . PRO B 1 277 ? -2.719 -5.855 6.395 1 90.94 277 PRO B C 1
ATOM 4143 O O . PRO B 1 277 ? -3.846 -5.602 6.828 1 90.94 277 PRO B O 1
ATOM 4146 N N . ALA B 1 278 ? -2.504 -6.41 5.262 1 94.25 278 ALA B N 1
ATOM 4147 C CA . ALA B 1 278 ? -3.619 -6.832 4.418 1 94.25 278 ALA B CA 1
ATOM 4148 C C . ALA B 1 278 ? -4.32 -8.055 5.004 1 94.25 278 ALA B C 1
ATOM 4150 O O . ALA B 1 278 ? -3.686 -8.883 5.66 1 94.25 278 ALA B O 1
ATOM 4151 N N . LEU B 1 279 ? -5.559 -8.18 4.797 1 96.69 279 LEU B N 1
ATOM 4152 C CA . LEU B 1 279 ? -6.285 -9.383 5.184 1 96.69 279 LEU B CA 1
ATOM 4153 C C . LEU B 1 279 ? -6.133 -10.469 4.129 1 96.69 279 LEU B C 1
ATOM 4155 O O . LEU B 1 279 ? -5.816 -10.18 2.973 1 96.69 279 LEU B O 1
ATOM 4159 N N . ASP B 1 280 ? -6.344 -11.672 4.531 1 95.81 280 ASP B N 1
ATOM 4160 C CA . ASP B 1 280 ? -6.191 -12.828 3.652 1 95.81 280 ASP B CA 1
ATOM 4161 C C . ASP B 1 280 ? -7.539 -13.266 3.084 1 95.81 280 ASP B C 1
ATOM 4163 O O . ASP B 1 280 ? -8.391 -13.766 3.816 1 95.81 280 ASP B O 1
ATOM 4167 N N . PHE B 1 281 ? -7.688 -13.047 1.791 1 97.25 281 PHE B N 1
ATOM 4168 C CA . PHE B 1 281 ? -8.859 -13.516 1.066 1 97.25 281 PHE B CA 1
ATOM 4169 C C . PHE B 1 281 ? -8.469 -14.492 -0.034 1 97.25 281 PHE B C 1
ATOM 4171 O O . PHE B 1 281 ? -7.348 -14.445 -0.544 1 97.25 281 PHE B O 1
ATOM 4178 N N . SER B 1 282 ? -9.359 -15.344 -0.354 1 96.75 282 SER B N 1
ATOM 4179 C CA . SER B 1 282 ? -9.203 -16.203 -1.525 1 96.75 282 SER B CA 1
ATOM 4180 C C . SER B 1 282 ? -10.5 -16.297 -2.316 1 96.75 282 SER B C 1
ATOM 4182 O O . SER B 1 282 ? -11.586 -16.156 -1.755 1 96.75 282 SER B O 1
ATOM 4184 N N . LEU B 1 283 ? -10.414 -16.391 -3.543 1 97.44 283 LEU B N 1
ATOM 4185 C CA . LEU B 1 283 ? -11.523 -16.641 -4.461 1 97.44 283 LEU B CA 1
ATOM 4186 C C . LEU B 1 283 ? -11.375 -18.016 -5.113 1 97.44 283 LEU B C 1
ATOM 4188 O O . LEU B 1 283 ? -10.422 -18.266 -5.855 1 97.44 283 LEU B O 1
ATOM 4192 N N . LYS B 1 284 ? -12.367 -18.891 -4.852 1 96.56 284 LYS B N 1
ATOM 4193 C CA . LYS B 1 284 ? -12.234 -20.266 -5.289 1 96.56 284 LYS B CA 1
ATOM 4194 C C . LYS B 1 284 ? -13.398 -20.672 -6.195 1 96.56 284 LYS B C 1
ATOM 4196 O O . LYS B 1 284 ? -14.562 -20.594 -5.793 1 96.56 284 LYS B O 1
ATOM 4201 N N . LEU B 1 285 ? -13.039 -21.141 -7.398 1 95.12 285 LEU B N 1
ATOM 4202 C CA . LEU B 1 285 ? -14.055 -21.719 -8.273 1 95.12 285 LEU B CA 1
ATOM 4203 C C . LEU B 1 285 ? -14.617 -23 -7.68 1 95.12 285 LEU B C 1
ATOM 4205 O O . LEU B 1 285 ? -13.906 -23.734 -6.988 1 95.12 285 LEU B O 1
ATOM 4209 N N . PHE B 1 286 ? -15.836 -23.25 -7.953 1 91.25 286 PHE B N 1
ATOM 4210 C CA . PHE B 1 286 ? -16.438 -24.516 -7.559 1 91.25 286 PHE B CA 1
ATOM 4211 C C . PHE B 1 286 ? -17.406 -25 -8.625 1 91.25 286 PHE B C 1
ATOM 4213 O O . PHE B 1 286 ? -17.906 -24.219 -9.43 1 91.25 286 PHE B O 1
ATOM 4220 N N . ALA B 1 287 ? -17.484 -26.328 -8.656 1 83.06 287 ALA B N 1
ATOM 4221 C CA . ALA B 1 287 ? -18.312 -26.938 -9.688 1 83.06 287 ALA B CA 1
ATOM 4222 C C . ALA B 1 287 ? -19.781 -26.547 -9.531 1 83.06 287 ALA B C 1
ATOM 4224 O O . ALA B 1 287 ? -20.25 -26.344 -8.414 1 83.06 287 ALA B O 1
ATOM 4225 N N . GLU B 1 288 ? -20.359 -26.406 -10.703 1 78 288 GLU B N 1
ATOM 4226 C CA . GLU B 1 288 ? -21.797 -26.125 -10.664 1 78 288 GLU B CA 1
ATOM 4227 C C . GLU B 1 288 ? -22.547 -27.156 -9.836 1 78 288 GLU B C 1
ATOM 4229 O O . GLU B 1 288 ? -22.328 -28.359 -9.984 1 78 288 GLU B O 1
ATOM 4234 N N . GLY B 1 289 ? -23.328 -26.734 -8.984 1 76.44 289 GLY B N 1
ATOM 4235 C CA . GLY B 1 289 ? -24.125 -27.641 -8.156 1 76.44 289 GLY B CA 1
ATOM 4236 C C . GLY B 1 289 ? -23.406 -28.078 -6.898 1 76.44 289 GLY B C 1
ATOM 4237 O O . GLY B 1 289 ? -24.016 -28.672 -6.004 1 76.44 289 GLY B O 1
ATOM 4238 N N . ALA B 1 290 ? -22.094 -27.766 -6.852 1 80.88 290 ALA B N 1
ATOM 4239 C CA . ALA B 1 290 ? -21.344 -28.172 -5.672 1 80.88 290 ALA B CA 1
ATOM 4240 C C . ALA B 1 290 ? -21.391 -27.078 -4.602 1 80.88 290 ALA B C 1
ATOM 4242 O O . ALA B 1 290 ? -21.672 -25.922 -4.898 1 80.88 290 ALA B O 1
ATOM 4243 N N . THR B 1 291 ? -21.328 -27.531 -3.369 1 78.25 291 THR B N 1
ATOM 4244 C CA . THR B 1 291 ? -21.156 -26.578 -2.268 1 78.25 291 THR B CA 1
ATOM 4245 C C . THR B 1 291 ? -19.688 -26.156 -2.15 1 78.25 291 THR B C 1
ATOM 4247 O O . THR B 1 291 ? -18.797 -26.984 -2.066 1 78.25 291 THR B O 1
ATOM 4250 N N . PRO B 1 292 ? -19.547 -24.844 -2.205 1 78.31 292 PRO B N 1
ATOM 4251 C CA . PRO B 1 292 ? -18.172 -24.375 -2.107 1 78.31 292 PRO B CA 1
ATOM 4252 C C . PRO B 1 292 ? -17.516 -24.734 -0.773 1 78.31 292 PRO B C 1
ATOM 4254 O O . PRO B 1 292 ? -18.172 -24.719 0.266 1 78.31 292 PRO B O 1
ATOM 4257 N N . VAL B 1 293 ? -16.328 -25.266 -0.828 1 73.38 293 VAL B N 1
ATOM 4258 C CA . VAL B 1 293 ? -15.57 -25.609 0.375 1 73.38 293 VAL B CA 1
ATOM 4259 C C . VAL B 1 293 ? -14.25 -24.844 0.393 1 73.38 293 VAL B C 1
ATOM 4261 O O . VAL B 1 293 ? -13.641 -24.625 -0.657 1 73.38 293 VAL B O 1
ATOM 4264 N N . CYS B 1 294 ? -14.047 -24.156 1.45 1 71.31 294 CYS B N 1
ATOM 4265 C CA . CYS B 1 294 ? -12.75 -23.516 1.629 1 71.31 294 CYS B CA 1
ATOM 4266 C C . CYS B 1 294 ? -11.812 -24.406 2.441 1 71.31 294 CYS B C 1
ATOM 4268 O O . CYS B 1 294 ? -12.109 -24.734 3.59 1 71.31 294 CYS B O 1
ATOM 4270 N N . HIS B 1 295 ? -10.906 -25.031 1.788 1 61.47 295 HIS B N 1
ATOM 4271 C CA . HIS B 1 295 ? -9.961 -25.844 2.545 1 61.47 295 HIS B CA 1
ATOM 4272 C C . HIS B 1 295 ? -9.023 -24.984 3.379 1 61.47 295 HIS B C 1
ATOM 4274 O O . HIS B 1 295 ? -8.43 -24.031 2.865 1 61.47 295 HIS B O 1
ATOM 4280 N N . ALA B 1 296 ? -9.445 -24.891 4.656 1 51.88 296 ALA B N 1
ATOM 4281 C CA . ALA B 1 296 ? -8.57 -24.188 5.586 1 51.88 296 ALA B CA 1
ATOM 4282 C C . ALA B 1 296 ? -7.137 -24.703 5.488 1 51.88 296 ALA B C 1
ATOM 4284 O O . ALA B 1 296 ? -6.914 -25.906 5.367 1 51.88 296 ALA B O 1
ATOM 4285 N N . TYR B 1 297 ? -6.324 -23.953 4.754 1 45.97 297 TYR B N 1
ATOM 4286 C CA . TYR B 1 297 ? -4.953 -24.453 4.801 1 45.97 297 TYR B CA 1
ATOM 4287 C C . TYR B 1 297 ? -4.602 -24.953 6.199 1 45.97 297 TYR B C 1
ATOM 4289 O O . TYR B 1 297 ? -5.102 -24.422 7.195 1 45.97 297 TYR B O 1
ATOM 4297 N N . ARG B 1 298 ? -4.367 -26.156 6.176 1 33.59 298 ARG B N 1
ATOM 4298 C CA . ARG B 1 298 ? -3.932 -26.797 7.414 1 33.59 298 ARG B CA 1
ATOM 4299 C C . ARG B 1 298 ? -2.961 -25.906 8.18 1 33.59 298 ARG B C 1
ATOM 4301 O O . ARG B 1 298 ? -1.929 -25.5 7.645 1 33.59 298 ARG B O 1
ATOM 4308 N N . THR B 1 299 ? -3.424 -24.859 9.078 1 31.12 299 THR B N 1
ATOM 4309 C CA . THR B 1 299 ? -2.52 -24.312 10.086 1 31.12 299 THR B CA 1
ATOM 4310 C C . THR B 1 299 ? -1.652 -25.406 10.688 1 31.12 299 THR B C 1
ATOM 4312 O O . THR B 1 299 ? -2.129 -26.531 10.922 1 31.12 299 THR B O 1
#

Secondary structure (DSSP, 8-state):
--GGGGGGGS-HHHHHHHHHHHHHHH-SS--TTHHHH-S-EEEEEEEE-S-EE---HHHHHHHHHHTT-EEEESS-TTPEE-SSEEEEEEEEEHHHHHHHHHHHHHHHHHHHHHHHHHHHHHHHHHHTT--SEEE--S---TT-HHHHHHHHHHTT-B---SSTTSSEEE-HHHHHHHTSHHHHHHHHHHHHTTTS-EEEEESSHHHHHHHHHHT-SEEEEET--HHHHHHHHHHHHHH-TTSEEEEESS--TTTGGGG--TT--EEE-THHHHSPPPP-EEEEEE-TTPPP-------/--GGGGGGGS-HHHHHHHHHHHHHHH-SS--THHHHH-S-EEEEEEEE-S-EE---HHHHHHHHHHTT-EEEESS-TTPEE-SSEEEEEEEEEHHHHHHHHHHHHHHHHHHHHHHHHHHHHHHHHHHTT--SEEE--S---TT-HHHHHHHHHHTT-B---SSTTSSEEE-HHHHHHHTSHHHHHHHHHHHHTTTS-EEEEESSHHHHHHHHHHT-SEEEEET--HHHHHHHHHHHHHH-TTSEEEEESS--TTTGGGG--TT--EEE-THHHHSPPPP-EEEEEE-TTPPP-------

Organism: Lynx canadensis (NCBI:txid61383)

Sequence (598 aa):
MDPEGLALLLPPATLAALADSWLREDCPGPNHAALVTGAAPAQAALWAKSPGVLAGRPFFDAIFAQVNCQVSWLLPEGSKLAPVAQVAEVRGPAHCLLLGERVALNTLARCSGVASAAAAAVEAARGAGWAGHVAGTRKTTPGFRLVEKYGLLVGGAAAHRFDLGGLVMVKDNHILAAGGVGKAVRGARQVADFSLKVEVEVGSLREAVEAAEAGADLVLLDNFRPEELHATAAGLKARFPSVGVEASGGITLANLPQFCGPHIDIISLGMLTQAAPALDFSLKLFAEGATPVCHAYRTMDPEGLALLLPPATLAALADSWLREDCPGPNHAALVTGAAPAQAALWAKSPGVLAGRPFFDAIFAQVNCQVSWLLPEGSKLAPVAQVAEVRGPAHCLLLGERVALNTLARCSGVASAAAAAVEAARGAGWAGHVAGTRKTTPGFRLVEKYGLLVGGAAAHRFDLGGLVMVKDNHILAAGGVGKAVRGARQVADFSLKVEVEVGSLREAVEAAEAGADLVLLDNFRPEELHATAAGLKARFPSVGVEASGGITLANLPQFCGPHIDIISLGMLTQAAPALDFSLKLFAEGATPVCHAYRT

Foldseek 3Di:
DPLQCLCVVDDLVNLLVLLVVLLCVVDVDDDPCCVVQDFDKFKKWKWFADWFFFADVSSLQSNLVVLPKHKAFPDGHGDTDDPGDTGIMMIGTRSSCVSSFPSSQVLRQQLRLLLRQLLLLVVLLVVLVFDAAEEEDQLADPSNLVSNLSSNVSSPHHHPASDCPQAPEAEPVQQVVQVHLLSSLLVRCVVCDPPHAYEYEDAALVSLQSNVVSPHQEYEHEPDDLVRLVVSLVVSCVVVVRRAYEYEYPDDSVCSSSNGDDSHRYYYYHCSHNPRGTTDMHMGIDDVVDDDDDPNPPD/DPLQCLCVVDDLVNLLVLLVVLLCVVDVDDDPCCVVFDFDKFKKWKWFADWFFFADVSSLQSNLVVLPKHKAFPDGHGDTDDPGDTGIMMIGTRSSCVSSFPSSQVLRQQLRLLLRQLLLLVVLLVVLVFDAAEEEDQLADPSNLVSNLSSNVSSPHHHPASDCPQAPEAEPVQQVVQVHLLSSLLVRCVVCDPPHAYEYEDAALVSLQSNVVSPHQEYEHEPDDLVRLVVSLVVSCVVVVRRAYEYEYPDDSVCSSSNGDDSHRYYYYHCSHNPRGTTDMHMGIDDVVDDDDDPNPPD

Nearest PDB structures (foldseek):
  4kwv-assembly1_F  TM=9.840E-01  e=4.094E-54  Homo sapiens
  4i9a-assembly1_A  TM=9.982E-01  e=4.201E-53  Sus scrofa
  5ayy-assembly1_C  TM=9.999E-01  e=7.519E-53  Homo sapiens
  3c2e-assembly1_A  TM=9.328E-01  e=1.529E-29  Saccharomyces cerevisiae
  2b7n-assembly1_A  TM=9.248E-01  e=7.699E-25  Helicobacter pylori

InterPro domains:
  IPR002638 Quinolinate phosphoribosyl transferase, C-terminal [PF01729] (114-284)
  IPR004393 Nicotinate-nucleotide pyrophosphorylase [TIGR00078] (20-284)
  IPR013785 Aldolase-type TIM barrel [G3DSA:3.20.20.70] (130-275)
  IPR022412 Quinolinate phosphoribosyl transferase, N-terminal [PF02749] (37-112)
  IPR027277 Nicotinate-nucleotide pyrophosphorylase/Putative pyrophosphorylase ModD [PIRSF006250] (22-286)
  IPR027277 Nicotinate-nucleotide pyrophosphorylase/Putative pyrophosphorylase ModD [PTHR32179] (7-296)
  IPR036068 Nicotinate phosphoribosyltransferase-like, C-terminal [SSF51690] (114-285)
  IPR037128 Quinolinate phosphoribosyl transferase, N-terminal domain superfamily [G3DSA:3.90.1170.20] (22-284)

Radius of gyration: 25.17 Å; Cα contacts (8 Å, |Δi|>4): 1344; chains: 2; bounding box: 48×73×57 Å

pLDDT: mean 94.77, std 8.1, range [31.12, 98.88]